Protein 8IY8 (pdb70)

Structure (mmCIF, N/CA/C/O backbone):
data_8IY8
#
_entry.id   8IY8
#
_cell.length_a   48.134
_cell.length_b   75.659
_cell.length_c   135.640
_cell.angle_alpha   90.000
_cell.angle_beta   90.000
_cell.angle_gamma   90.000
#
_symmetry.space_group_name_H-M   'P 21 21 21'
#
loop_
_entity.id
_entity.type
_entity.pdbx_description
1 polymer 'Feruloyl esterase'
2 non-polymer 2-acetamido-2-deoxy-beta-D-glucopyranose
3 non-polymer 'ACETATE ION'
4 water water
#
loop_
_atom_site.group_PDB
_atom_site.id
_atom_site.type_symbol
_atom_site.label_atom_id
_atom_site.label_alt_id
_atom_site.label_comp_id
_atom_site.label_asym_id
_atom_site.label_entity_id
_atom_site.label_seq_id
_atom_site.pdbx_PDB_ins_code
_atom_site.Cartn_x
_atom_site.Cartn_y
_atom_site.Cartn_z
_atom_site.occupancy
_atom_site.B_iso_or_equiv
_atom_site.auth_seq_id
_atom_site.auth_comp_id
_atom_site.auth_asym_id
_atom_site.auth_atom_id
_atom_site.pdbx_PDB_model_num
ATOM 1 N N . HIS A 1 4 ? -9.69840 -34.01999 7.67096 1.000 48.76354 -2 HIS A N 1
ATOM 2 C CA . HIS A 1 4 ? -9.71415 -33.40722 6.34999 1.000 48.24259 -2 HIS A CA 1
ATOM 3 C C . HIS A 1 4 ? -8.94603 -32.08506 6.38838 1.000 41.72411 -2 HIS A C 1
ATOM 4 O O . HIS A 1 4 ? -8.88049 -31.42961 7.42865 1.000 43.19476 -2 HIS A O 1
ATOM 11 N N . HIS A 1 5 ? -8.34965 -31.70615 5.25941 1.000 32.74416 -1 HIS A N 1
ATOM 12 C CA . HIS A 1 5 ? -7.68961 -30.41259 5.17361 1.000 26.62928 -1 HIS A CA 1
ATOM 13 C C . HIS A 1 5 ? -8.71294 -29.29811 5.33979 1.000 27.53515 -1 HIS A C 1
ATOM 14 O O . HIS A 1 5 ? -9.86825 -29.41636 4.92124 1.000 30.04141 -1 HIS A O 1
ATOM 21 N N . HIS A 1 6 ? -8.28172 -28.20849 5.96874 1.000 27.76366 0 HIS A N 1
ATOM 22 C CA . HIS A 1 6 ? -9.11718 -27.03153 6.13599 1.000 30.32532 0 HIS A CA 1
ATOM 23 C C . HIS A 1 6 ? -8.30125 -25.80491 5.77413 1.000 25.44198 0 HIS A C 1
ATOM 24 O O . HIS A 1 6 ? -7.12114 -25.71717 6.12356 1.000 25.13285 0 HIS A O 1
ATOM 31 N N . ALA A 1 7 ? -8.93318 -24.86851 5.06928 1.000 22.85485 1 ALA A N 1
ATOM 32 C CA . ALA A 1 7 ? -8.30520 -23.58771 4.78461 1.000 20.92150 1 ALA A CA 1
ATOM 33 C C . ALA A 1 7 ? -8.08055 -22.80796 6.07505 1.000 20.00911 1 ALA A C 1
ATOM 34 O O . ALA A 1 7 ? -8.84158 -22.92292 7.04256 1.000 20.35567 1 ALA A O 1
ATOM 36 N N . THR A 1 8 ? -7.00737 -22.01936 6.08699 1.000 18.93955 2 THR A N 1
ATOM 37 C CA . THR A 1 8 ? -6.65177 -21.19983 7.23344 1.000 18.21716 2 THR A CA 1
ATOM 38 C C . THR A 1 8 ? -6.13332 -19.86302 6.73539 1.000 18.59071 2 THR A C 1
ATOM 39 O O . THR A 1 8 ? -5.61170 -19.76009 5.62250 1.000 21.32358 2 THR A O 1
ATOM 43 N N . LEU A 1 9 ? -6.27424 -18.84200 7.57711 1.000 17.58801 3 LEU A N 1
ATOM 44 C CA . LEU A 1 9 ? -5.68185 -17.54529 7.27916 1.000 15.57112 3 LEU A CA 1
ATOM 45 C C . LEU A 1 9 ? -4.16792 -17.68260 7.26950 1.000 16.16185 3 LEU A C 1
ATOM 46 O O . LEU A 1 9 ? -3.58062 -18.27149 8.18163 1.000 18.12889 3 LEU A O 1
ATOM 51 N N . SER A 1 10 ? -3.53284 -17.15219 6.23062 1.000 15.16542 4 SER A N 1
ATOM 52 C CA A SER A 1 10 ? -2.09462 -17.29309 6.03418 0.496 15.91334 4 SER A CA 1
ATOM 53 C CA B SER A 1 10 ? -2.09022 -17.26450 6.10699 0.504 17.14732 4 SER A CA 1
ATOM 54 C C . SER A 1 10 ? -1.51121 -15.95319 5.60601 1.000 15.65354 4 SER A C 1
ATOM 55 O O . SER A 1 10 ? -2.09913 -15.26488 4.76331 1.000 17.05927 4 SER A O 1
ATOM 60 N N . GLN A 1 11 ? -0.35430 -15.59784 6.15105 1.000 15.20367 5 GLN A N 1
ATOM 61 C CA . GLN A 1 11 ? 0.30295 -14.37253 5.72947 1.000 14.37722 5 GLN A CA 1
ATOM 62 C C . GLN A 1 11 ? 0.99633 -14.59898 4.39521 1.000 14.26076 5 GLN A C 1
ATOM 63 O O . GLN A 1 11 ? 1.64712 -15.62519 4.18322 1.000 15.74253 5 GLN A O 1
ATOM 69 N N . VAL A 1 12 ? 0.85278 -13.63361 3.49460 1.000 13.21467 6 VAL A N 1
ATOM 70 C CA . VAL A 1 12 ? 1.53940 -13.65047 2.20960 1.000 13.09129 6 VAL A CA 1
ATOM 71 C C . VAL A 1 12 ? 2.75119 -12.75031 2.38116 1.000 12.90907 6 VAL A C 1
ATOM 72 O O . VAL A 1 12 ? 2.60796 -11.53035 2.53017 1.000 14.36858 6 VAL A O 1
ATOM 76 N N . LEU A 1 13 ? 3.94698 -13.35075 2.39693 1.000 13.06365 7 LEU A N 1
ATOM 77 C CA . LEU A 1 13 ? 5.14771 -12.60333 2.75411 1.000 14.58975 7 LEU A CA 1
ATOM 78 C C . LEU A 1 13 ? 5.68875 -11.75547 1.60795 1.000 16.59786 7 LEU A C 1
ATOM 79 O O . LEU A 1 13 ? 6.47020 -10.83149 1.85978 1.000 20.12889 7 LEU A O 1
ATOM 84 N N . ASP A 1 14 ? 5.28712 -12.04047 0.36873 1.000 16.31951 8 ASP A N 1
ATOM 85 C CA . ASP A 1 14 ? 5.71143 -11.26245 -0.79332 1.000 18.55807 8 ASP A CA 1
ATOM 86 C C . ASP A 1 14 ? 4.54159 -11.22360 -1.76573 1.000 18.43876 8 ASP A C 1
ATOM 87 O O . ASP A 1 14 ? 4.21188 -12.24432 -2.37903 1.000 19.09425 8 ASP A O 1
ATOM 92 N N . PHE A 1 15 ? 3.91295 -10.05230 -1.90012 1.000 16.72614 9 PHE A N 1
ATOM 93 C CA . PHE A 1 15 ? 2.83406 -9.84407 -2.85886 1.000 15.70008 9 PHE A CA 1
ATOM 94 C C . PHE A 1 15 ? 3.17769 -8.78440 -3.89701 1.000 17.55479 9 PHE A C 1
ATOM 95 O O . PHE A 1 15 ? 2.28646 -8.33318 -4.62633 1.000 21.40963 9 PHE A O 1
ATOM 103 N N . GLY A 1 16 ? 4.43036 -8.36957 -3.97924 1.000 16.84134 10 GLY A N 1
ATOM 104 C CA . GLY A 1 16 ? 4.83112 -7.29228 -4.85703 1.000 18.54232 10 GLY A CA 1
ATOM 105 C C . GLY A 1 16 ? 5.21701 -6.04328 -4.09050 1.000 17.91531 10 GLY A C 1
ATOM 106 O O . GLY A 1 16 ? 5.57377 -6.08048 -2.91165 1.000 18.65741 10 GLY A O 1
ATOM 107 N N . ASN A 1 17 ? 5.13176 -4.91032 -4.78471 1.000 17.79920 11 ASN A N 1
ATOM 108 C CA . ASN A 1 17 ? 5.52299 -3.63610 -4.19774 1.000 17.86197 11 ASN A CA 1
ATOM 109 C C . ASN A 1 17 ? 4.60709 -3.29653 -3.02702 1.000 17.41767 11 ASN A C 1
ATOM 110 O O . ASN A 1 17 ? 3.39057 -3.50274 -3.08485 1.000 17.78325 11 ASN A O 1
ATOM 115 N N . ASN A 1 18 ? 5.19304 -2.76046 -1.95900 1.000 15.57949 12 ASN A N 1
ATOM 116 C CA . ASN A 1 18 ? 4.48860 -2.57488 -0.68484 1.000 15.55778 12 ASN A CA 1
ATOM 117 C C . ASN A 1 18 ? 4.83568 -1.20470 -0.11428 1.000 14.69969 12 ASN A C 1
ATOM 118 O O . ASN A 1 18 ? 5.53986 -1.09214 0.89404 1.000 14.49318 12 ASN A O 1
ATOM 123 N N . PRO A 1 19 ? 4.34184 -0.12901 -0.73787 1.000 14.78339 13 PRO A N 1
ATOM 124 C CA . PRO A 1 19 ? 4.74036 1.21936 -0.28711 1.000 15.20003 13 PRO A CA 1
ATOM 125 C C . PRO A 1 19 ? 4.30708 1.55899 1.12872 1.000 16.51834 13 PRO A C 1
ATOM 126 O O . PRO A 1 19 ? 4.97554 2.35849 1.79793 1.000 18.83340 13 PRO A O 1
ATOM 130 N N . GLY A 1 20 ? 3.20491 0.98942 1.60558 1.000 13.92214 14 GLY A N 1
ATOM 131 C CA . GLY A 1 20 ? 2.77809 1.22795 2.96834 1.000 15.46750 14 GLY A CA 1
ATOM 132 C C . GLY A 1 20 ? 3.46777 0.37656 4.01023 1.000 15.63089 14 GLY A C 1
ATOM 133 O O . GLY A 1 20 ? 3.23599 0.58843 5.20526 1.000 16.97320 14 GLY A O 1
ATOM 134 N N . ASP A 1 21 ? 4.30250 -0.58064 3.58442 1.000 14.44524 15 ASP A N 1
ATOM 135 C CA . ASP A 1 21 ? 4.97694 -1.50872 4.49641 1.000 17.50202 15 ASP A CA 1
ATOM 136 C C . ASP A 1 21 ? 3.96048 -2.30624 5.31523 1.000 16.28610 15 ASP A C 1
ATOM 137 O O . ASP A 1 21 ? 4.14093 -2.54065 6.51202 1.000 18.50287 15 ASP A O 1
ATOM 142 N N . ASN A 1 22 ? 2.87708 -2.72155 4.66538 1.000 14.40033 16 ASN A N 1
ATOM 143 C CA . ASN A 1 22 ? 1.78754 -3.42106 5.32572 1.000 14.85945 16 ASN A CA 1
ATOM 144 C C . ASN A 1 22 ? 1.99936 -4.92722 5.28162 1.000 14.08449 16 ASN A C 1
ATOM 145 O O . ASN A 1 22 ? 2.84704 -5.44589 4.55556 1.000 18.05160 16 ASN A O 1
ATOM 150 N N . GLU A 1 23 ? 1.20736 -5.62859 6.08378 1.000 12.82713 17 GLU A N 1
ATOM 151 C CA . GLU A 1 23 ? 1.10932 -7.07447 5.99812 1.000 11.85188 17 GLU A CA 1
ATOM 152 C C . GLU A 1 23 ? -0.06025 -7.42863 5.10161 1.000 12.29941 17 GLU A C 1
ATOM 153 O O . GLU A 1 23 ? -1.03825 -6.68018 4.99915 1.000 13.40698 17 GLU A O 1
ATOM 159 N N . MET A 1 24 ? 0.04582 -8.57654 4.44664 1.000 13.62641 18 MET A N 1
ATOM 160 C CA . MET A 1 24 ? -1.07199 -9.14858 3.71721 1.000 12.01913 18 MET A CA 1
ATOM 161 C C . MET A 1 24 ? -1.34523 -10.53333 4.27415 1.000 11.46884 18 MET A C 1
ATOM 162 O O . MET A 1 24 ? -0.43381 -11.36240 4.34933 1.000 13.82561 18 MET A O 1
ATOM 167 N N . TRP A 1 25 ? -2.59277 -10.78255 4.65153 1.000 12.10413 19 TRP A N 1
ATOM 168 C CA . TRP A 1 25 ? -3.03778 -12.11171 5.03679 1.000 13.95955 19 TRP A CA 1
ATOM 169 C C . TRP A 1 25 ? -4.17106 -12.51120 4.10593 1.000 12.64735 19 TRP A C 1
ATOM 170 O O . TRP A 1 25 ? -4.90182 -11.65554 3.59399 1.000 14.54180 19 TRP A O 1
ATOM 181 N N . ILE A 1 26 ? -4.30068 -13.80835 3.85165 1.000 13.59661 20 ILE A N 1
ATOM 182 C CA . ILE A 1 26 ? -5.25869 -14.27673 2.86297 1.000 13.16084 20 ILE A CA 1
ATOM 183 C C . ILE A 1 26 ? -5.97354 -15.50841 3.39790 1.000 13.67251 20 ILE A C 1
ATOM 184 O O . ILE A 1 26 ? -5.37683 -16.33835 4.09469 1.000 14.85653 20 ILE A O 1
ATOM 189 N N . TYR A 1 27 ? -7.26762 -15.60364 3.09296 1.000 12.91973 21 TYR A N 1
ATOM 190 C CA . TYR A 1 27 ? -8.05914 -16.80303 3.34052 1.000 14.02405 21 TYR A CA 1
ATOM 191 C C . TYR A 1 27 ? -8.57151 -17.28876 1.99228 1.000 14.24091 21 TYR A C 1
ATOM 192 O O . TYR A 1 27 ? -9.44232 -16.65180 1.38647 1.000 14.23185 21 TYR A O 1
ATOM 201 N N . VAL A 1 28 ? -8.02219 -18.40273 1.51668 1.000 14.61894 22 VAL A N 1
ATOM 202 C CA . VAL A 1 28 ? -8.36074 -18.97968 0.22366 1.000 14.60358 22 VAL A CA 1
ATOM 203 C C . VAL A 1 28 ? -9.10607 -20.28646 0.49599 1.000 15.80895 22 VAL A C 1
ATOM 204 O O . VAL A 1 28 ? -8.50727 -21.23696 1.01571 1.000 17.95180 22 VAL A O 1
ATOM 208 N N . PRO A 1 29 ? -10.40017 -20.37089 0.20145 1.000 15.25273 23 PRO A N 1
ATOM 209 C CA . PRO A 1 29 ? -11.12135 -21.62795 0.41918 1.000 16.03734 23 PRO A CA 1
ATOM 210 C C . PRO A 1 29 ? -10.50892 -22.75321 -0.39620 1.000 16.94251 23 PRO A C 1
ATOM 211 O O . PRO A 1 29 ? -9.93271 -22.53535 -1.46428 1.000 18.06167 23 PRO A O 1
ATOM 215 N N . ASP A 1 30 ? -10.65334 -23.97382 0.12091 1.000 17.57893 24 ASP A N 1
ATOM 216 C CA . ASP A 1 30 ? -10.10912 -25.14335 -0.55799 1.000 18.16202 24 ASP A CA 1
ATOM 217 C C . ASP A 1 30 ? -10.74505 -25.37518 -1.92347 1.000 19.51123 24 ASP A C 1
ATOM 218 O O . ASP A 1 30 ? -10.11754 -25.99601 -2.78568 1.000 22.45219 24 ASP A O 1
ATOM 223 N N . GLN A 1 31 ? -11.96967 -24.89934 -2.14515 1.000 19.05208 25 GLN A N 1
ATOM 224 C CA . GLN A 1 31 ? -12.59499 -24.94116 -3.46354 1.000 18.60701 25 GLN A CA 1
ATOM 225 C C . GLN A 1 31 ? -13.00495 -23.52952 -3.85672 1.000 18.03334 25 GLN A C 1
ATOM 226 O O . GLN A 1 31 ? -13.83992 -22.91200 -3.18827 1.000 19.49474 25 GLN A O 1
ATOM 232 N N . LEU A 1 32 ? -12.42624 -23.02857 -4.94078 1.000 18.31825 26 LEU A N 1
ATOM 233 C CA . LEU A 1 32 ? -12.72111 -21.69809 -5.44795 1.000 17.79014 26 LEU A CA 1
ATOM 234 C C . LEU A 1 32 ? -13.73910 -21.75985 -6.57824 1.000 18.61052 26 LEU A C 1
ATOM 235 O O . LEU A 1 32 ? -13.87070 -22.77300 -7.27159 1.000 19.75648 26 LEU A O 1
ATOM 240 N N . ALA A 1 33 ? -14.46343 -20.65712 -6.75473 1.000 19.59379 27 ALA A N 1
ATOM 241 C CA . ALA A 1 33 ? -15.19078 -20.45072 -7.99668 1.000 19.26290 27 ALA A CA 1
ATOM 242 C C . ALA A 1 33 ? -14.19575 -20.35121 -9.14482 1.000 18.43592 27 ALA A C 1
ATOM 243 O O . ALA A 1 33 ? -13.01045 -20.07746 -8.94707 1.000 19.94593 27 ALA A O 1
ATOM 245 N N . ALA A 1 34 ? -14.69421 -20.57713 -10.36348 1.000 20.08889 28 ALA A N 1
ATOM 246 C CA . ALA A 1 34 ? -13.81761 -20.60906 -11.53270 1.000 24.04160 28 ALA A CA 1
ATOM 247 C C . ALA A 1 34 ? -13.08773 -19.28577 -11.73169 1.000 26.75396 28 ALA A C 1
ATOM 248 O O . ALA A 1 34 ? -11.89981 -19.26595 -12.08312 1.000 32.19145 28 ALA A O 1
ATOM 250 N N A ASN A 1 35 ? -13.78409 -18.17363 -11.50975 0.480 22.74616 29 ASN A N 1
ATOM 251 N N B ASN A 1 35 ? -13.78820 -18.17309 -11.54143 0.520 23.27726 29 ASN A N 1
ATOM 252 C CA A ASN A 1 35 ? -13.26402 -16.82060 -11.71339 0.480 21.82000 29 ASN A CA 1
ATOM 253 C CA B ASN A 1 35 ? -13.23343 -16.82989 -11.70525 0.520 23.61696 29 ASN A CA 1
ATOM 254 C C A ASN A 1 35 ? -13.53143 -16.05240 -10.42389 0.480 19.00202 29 ASN A C 1
ATOM 255 C C B ASN A 1 35 ? -13.54464 -16.08947 -10.41527 0.520 19.82914 29 ASN A C 1
ATOM 256 O O A ASN A 1 35 ? -14.43981 -15.21415 -10.35934 0.480 17.90659 29 ASN A O 1
ATOM 257 O O B ASN A 1 35 ? -14.49925 -15.30220 -10.34566 0.520 18.53844 29 ASN A O 1
ATOM 266 N N . PRO A 1 36 ? -12.75808 -16.32516 -9.36826 1.000 17.63683 30 PRO A N 1
ATOM 267 C CA . PRO A 1 36 ? -13.17781 -15.92007 -8.01910 1.000 16.52998 30 PRO A CA 1
ATOM 268 C C . PRO A 1 36 ? -13.17507 -14.41923 -7.78997 1.000 13.85739 30 PRO A C 1
ATOM 269 O O . PRO A 1 36 ? -12.28998 -13.69176 -8.25270 1.000 16.46579 30 PRO A O 1
ATOM 273 N N . ALA A 1 37 ? -14.18455 -13.97300 -7.04758 1.000 15.23280 31 ALA A N 1
ATOM 274 C CA . ALA A 1 37 ? -14.22921 -12.62252 -6.51083 1.000 13.78376 31 ALA A CA 1
ATOM 275 C C . ALA A 1 37 ? -13.24231 -12.48311 -5.35210 1.000 14.24945 31 ALA A C 1
ATOM 276 O O . ALA A 1 37 ? -12.75889 -13.46699 -4.78716 1.000 14.89190 31 ALA A O 1
ATOM 278 N N . VAL A 1 38 ? -12.95633 -11.23694 -4.98547 1.000 14.01345 32 VAL A N 1
ATOM 279 C CA . VAL A 1 38 ? -12.03005 -10.91834 -3.90100 1.000 12.17377 32 VAL A CA 1
ATOM 280 C C . VAL A 1 38 ? -12.70782 -9.90436 -2.98497 1.000 13.78824 32 VAL A C 1
ATOM 281 O O . VAL A 1 38 ? -13.22431 -8.88763 -3.46163 1.000 14.63546 32 VAL A O 1
ATOM 285 N N . ILE A 1 39 ? -12.71613 -10.17595 -1.67862 1.000 13.40142 33 ILE A N 1
ATOM 286 C CA . ILE A 1 39 ? -13.16281 -9.19612 -0.68731 1.000 11.92981 33 ILE A CA 1
ATOM 287 C C . ILE A 1 39 ? -11.97963 -8.82267 0.18795 1.000 10.41611 33 ILE A C 1
ATOM 288 O O . ILE A 1 39 ? -11.37847 -9.69551 0.83120 1.000 12.91845 33 ILE A O 1
ATOM 293 N N . VAL A 1 40 ? -11.66762 -7.52798 0.22438 1.000 11.72387 34 VAL A N 1
ATOM 294 C CA . VAL A 1 40 ? -10.67106 -6.96882 1.13082 1.000 11.10574 34 VAL A CA 1
ATOM 295 C C . VAL A 1 40 ? -11.37898 -6.59848 2.42826 1.000 12.32265 34 VAL A C 1
ATOM 296 O O . VAL A 1 40 ? -12.32883 -5.80865 2.41477 1.000 15.91197 34 VAL A O 1
ATOM 300 N N . ALA A 1 41 ? -10.92873 -7.16985 3.54631 1.000 11.26472 35 ALA A N 1
ATOM 301 C CA . ALA A 1 41 ? -11.54933 -6.98069 4.85765 1.000 10.90682 35 ALA A CA 1
ATOM 302 C C . ALA A 1 41 ? -10.54706 -6.27766 5.76794 1.000 10.72963 35 ALA A C 1
ATOM 303 O O . ALA A 1 41 ? -9.47199 -6.82635 6.04210 1.000 12.38715 35 ALA A O 1
ATOM 305 N N . LEU A 1 42 ? -10.90373 -5.07736 6.24638 1.000 11.00529 36 LEU A N 1
ATOM 306 C CA . LEU A 1 42 ? -9.95796 -4.14522 6.86677 1.000 10.80095 36 LEU A CA 1
ATOM 307 C C . LEU A 1 42 ? -10.23727 -3.94119 8.35786 1.000 12.16525 36 LEU A C 1
ATOM 308 O O . LEU A 1 42 ? -11.30712 -3.44595 8.73866 1.000 11.62528 36 LEU A O 1
ATOM 313 N N . HIS A 1 43 ? -9.24174 -4.25044 9.18989 1.000 11.24272 37 HIS A N 1
ATOM 314 C CA . HIS A 1 43 ? -9.35795 -4.09760 10.63415 1.000 11.12547 37 HIS A CA 1
ATOM 315 C C . HIS A 1 43 ? -9.38429 -2.62046 11.04812 1.000 11.75887 37 HIS A C 1
ATOM 316 O O . HIS A 1 43 ? -9.04315 -1.71447 10.28503 1.000 12.60427 37 HIS A O 1
ATOM 323 N N . GLY A 1 44 ? -9.79144 -2.39513 12.29944 1.000 13.06614 38 GLY A N 1
ATOM 324 C CA . GLY A 1 44 ? -9.77489 -1.07516 12.89148 1.000 13.52900 38 GLY A CA 1
ATOM 325 C C . GLY A 1 44 ? -8.48484 -0.78525 13.65042 1.000 13.17876 38 GLY A C 1
ATOM 326 O O . GLY A 1 44 ? -7.57594 -1.60829 13.74793 1.000 14.86337 38 GLY A O 1
ATOM 327 N N . CYS A 1 45 ? -8.40355 0.43618 14.17504 1.000 14.28136 39 CYS A N 1
ATOM 328 C CA . CYS A 1 45 ? -7.23014 0.82843 14.94337 1.000 14.36844 39 CYS A CA 1
ATOM 329 C C . CYS A 1 45 ? -7.03249 -0.11566 16.12106 1.000 14.07524 39 CYS A C 1
ATOM 330 O O . CYS A 1 45 ? -7.99275 -0.65104 16.68693 1.000 15.08931 39 CYS A O 1
ATOM 333 N N . LEU A 1 46 ? -5.76415 -0.31225 16.48926 1.000 13.45865 40 LEU A N 1
ATOM 334 C CA . LEU A 1 46 ? -5.34326 -1.23845 17.53430 1.000 14.45802 40 LEU A CA 1
ATOM 335 C C . LEU A 1 46 ? -5.64413 -2.68851 17.19356 1.000 15.38734 40 LEU A C 1
ATOM 336 O O . LEU A 1 46 ? -5.45828 -3.56623 18.04312 1.000 20.30301 40 LEU A O 1
ATOM 341 N N . GLY A 1 47 ? -6.09956 -2.95614 15.96588 1.000 15.09913 41 GLY A N 1
ATOM 342 C CA . GLY A 1 47 ? -6.43325 -4.29140 15.52480 1.000 15.05533 41 GLY A CA 1
ATOM 343 C C . GLY A 1 47 ? -5.35493 -4.90192 14.64767 1.000 14.66587 41 GLY A C 1
ATOM 344 O O . GLY A 1 47 ? -4.22546 -4.41752 14.56519 1.000 15.93121 41 GLY A O 1
ATOM 345 N N . SER A 1 48 ? -5.72160 -5.99764 13.98433 1.000 13.65686 42 SER A N 1
ATOM 346 C CA . SER A 1 48 ? -4.78255 -6.70877 13.12739 1.000 14.21136 42 SER A CA 1
ATOM 347 C C . SER A 1 48 ? -5.56263 -7.54432 12.12761 1.000 14.16390 42 SER A C 1
ATOM 348 O O . SER A 1 48 ? -6.76622 -7.76572 12.27931 1.000 14.42830 42 SER A O 1
ATOM 351 N N . ALA A 1 49 ? -4.84730 -8.03268 11.10892 1.000 14.35454 43 ALA A N 1
ATOM 352 C CA . ALA A 1 49 ? -5.47195 -8.92979 10.14202 1.000 13.47720 43 ALA A CA 1
ATOM 353 C C . ALA A 1 49 ? -6.02758 -10.17092 10.83202 1.000 14.56886 43 ALA A C 1
ATOM 354 O O . ALA A 1 49 ? -7.17249 -10.57095 10.59123 1.000 15.35829 43 ALA A O 1
ATOM 356 N N . GLU A 1 50 ? -5.22131 -10.80152 11.68933 1.000 14.91025 44 GLU A N 1
ATOM 357 C CA . GLU A 1 50 ? -5.69596 -11.97920 12.40991 1.000 16.90443 44 GLU A CA 1
ATOM 358 C C . GLU A 1 50 ? -6.84818 -11.62951 13.34161 1.000 17.03776 44 GLU A C 1
ATOM 359 O O . GLU A 1 50 ? -7.78964 -12.41784 13.50045 1.000 17.01833 44 GLU A O 1
ATOM 365 N N . GLY A 1 51 ? -6.79770 -10.44924 13.96261 1.000 15.93172 45 GLY A N 1
ATOM 366 C CA . GLY A 1 51 ? -7.89415 -10.03971 14.82371 1.000 16.80032 45 GLY A CA 1
ATOM 367 C C . GLY A 1 51 ? -9.19592 -9.86350 14.06809 1.000 16.91215 45 GLY A C 1
ATOM 368 O O . GLY A 1 51 ? -10.26291 -10.24617 14.55292 1.000 18.99810 45 GLY A O 1
ATOM 369 N N . TYR A 1 52 ? -9.12848 -9.28943 12.86459 1.000 15.61376 46 TYR A N 1
ATOM 370 C CA . TYR A 1 52 ? -10.35278 -9.05416 12.10548 1.000 14.87927 46 TYR A CA 1
ATOM 371 C C . TYR A 1 52 ? -10.90920 -10.35406 11.54938 1.000 15.08877 46 TYR A C 1
ATOM 372 O O . TYR A 1 52 ? -12.12969 -10.50876 11.42439 1.000 15.91679 46 TYR A O 1
ATOM 381 N N . TYR A 1 53 ? -10.02373 -11.29081 11.20907 1.000 14.81906 47 TYR A N 1
ATOM 382 C CA . TYR A 1 53 ? -10.45528 -12.62694 10.82673 1.000 15.00761 47 TYR A CA 1
ATOM 383 C C . TYR A 1 53 ? -11.31088 -13.24598 11.92611 1.000 18.45119 47 TYR A C 1
ATOM 384 O O . TYR A 1 53 ? -12.28269 -13.94784 11.63847 1.000 19.29051 47 TYR A O 1
ATOM 393 N N . SER A 1 54 ? -10.98837 -12.95660 13.19338 1.000 19.23703 48 SER A N 1
ATOM 394 C CA A SER A 1 54 ? -11.79743 -13.44180 14.31079 0.651 20.24961 48 SER A CA 1
ATOM 395 C CA B SER A 1 54 ? -11.78907 -13.44001 14.31471 0.349 20.28885 48 SER A CA 1
ATOM 396 C C . SER A 1 54 ? -12.97740 -12.52828 14.61823 1.000 20.67798 48 SER A C 1
ATOM 397 O O . SER A 1 54 ? -14.01266 -13.00616 15.10117 1.000 24.65397 48 SER A O 1
ATOM 402 N N . GLU A 1 55 ? -12.84537 -11.22525 14.35429 1.000 20.21758 49 GLU A N 1
ATOM 403 C CA . GLU A 1 55 ? -13.89310 -10.26261 14.69575 1.000 20.50971 49 GLU A CA 1
ATOM 404 C C . GLU A 1 55 ? -15.16330 -10.49438 13.88279 1.000 22.24791 49 GLU A C 1
ATOM 405 O O . GLU A 1 55 ? -16.28032 -10.31868 14.39430 1.000 23.47267 49 GLU A O 1
ATOM 411 N N . VAL A 1 56 ? -15.01685 -10.87514 12.61529 1.000 18.81790 50 VAL A N 1
ATOM 412 C CA . VAL A 1 56 ? -16.16342 -11.12128 11.75048 1.000 18.27321 50 VAL A CA 1
ATOM 413 C C . VAL A 1 56 ? -16.18956 -12.60288 11.39525 1.000 15.91718 50 VAL A C 1
ATOM 414 O O . VAL A 1 56 ? -15.75467 -13.00512 10.31290 1.000 16.49287 50 VAL A O 1
ATOM 418 N N . GLN A 1 57 ? -16.71549 -13.42201 12.30898 1.000 17.54890 51 GLN A N 1
ATOM 419 C CA . GLN A 1 57 ? -16.59317 -14.87168 12.19363 1.000 19.14425 51 GLN A CA 1
ATOM 420 C C . GLN A 1 57 ? -17.34397 -15.45540 11.00594 1.000 17.90243 51 GLN A C 1
ATOM 421 O O . GLN A 1 57 ? -17.00835 -16.56320 10.56913 1.000 18.74075 51 GLN A O 1
ATOM 427 N N . ASP A 1 58 ? -18.35598 -14.76241 10.48491 1.000 17.96067 52 ASP A N 1
ATOM 428 C CA . ASP A 1 58 ? -19.15759 -15.33405 9.41058 1.000 18.82249 52 ASP A CA 1
ATOM 429 C C . ASP A 1 58 ? -18.58205 -15.08220 8.02677 1.000 16.37999 52 ASP A C 1
ATOM 430 O O . ASP A 1 58 ? -19.08062 -15.65368 7.05549 1.000 17.52870 52 ASP A O 1
ATOM 435 N N . LEU A 1 59 ? -17.54195 -14.25716 7.90704 1.000 16.24997 53 LEU A N 1
ATOM 436 C CA . LEU A 1 59 ? -16.94831 -14.04849 6.58707 1.000 15.27091 53 LEU A CA 1
ATOM 437 C C . LEU A 1 59 ? -16.26040 -15.29665 6.04349 1.000 13.77436 53 LEU A C 1
ATOM 438 O O . LEU A 1 59 ? -16.52474 -15.65661 4.88421 1.000 15.19568 53 LEU A O 1
ATOM 443 N N . PRO A 1 60 ? -15.36448 -15.97013 6.77305 1.000 14.59401 54 PRO A N 1
ATOM 444 C CA . PRO A 1 60 ? -14.65600 -17.13508 6.18871 1.000 14.14513 54 PRO A CA 1
ATOM 445 C C . PRO A 1 60 ? -15.59071 -18.26204 5.76995 1.000 14.66095 54 PRO A C 1
ATOM 446 O O . PRO A 1 60 ? -15.39708 -18.83284 4.68622 1.000 16.02454 54 PRO A O 1
ATOM 450 N N . PRO A 1 61 ? -16.61912 -18.61837 6.56041 1.000 14.30518 55 PRO A N 1
ATOM 451 C CA . PRO A 1 61 ? -17.57367 -19.62454 6.05332 1.000 15.50363 55 PRO A CA 1
ATOM 452 C C . PRO A 1 61 ? -18.27511 -19.18629 4.78066 1.000 15.64052 55 PRO A C 1
ATOM 453 O O . PRO A 1 61 ? -18.51088 -20.01314 3.89487 1.000 16.02346 55 PRO A O 1
ATOM 457 N N . ALA A 1 62 ? -18.59893 -17.89665 4.65084 1.000 14.13522 56 ALA A N 1
ATOM 458 C CA . ALA A 1 62 ? -19.20221 -17.42344 3.41245 1.000 13.90286 56 ALA A CA 1
ATOM 459 C C . ALA A 1 62 ? -18.24871 -17.60359 2.23998 1.000 15.00248 56 ALA A C 1
ATOM 460 O O . ALA A 1 62 ? -18.67651 -17.92887 1.12505 1.000 15.65272 56 ALA A O 1
ATOM 462 N N . ALA A 1 63 ? -16.94927 -17.40048 2.47224 1.000 14.58721 57 ALA A N 1
ATOM 463 C CA . ALA A 1 63 ? -15.97159 -17.65914 1.42044 1.000 14.69519 57 ALA A CA 1
ATOM 464 C C . ALA A 1 63 ? -15.93691 -19.13878 1.05596 1.000 16.26880 57 ALA A C 1
ATOM 465 O O . ALA A 1 63 ? -15.85182 -19.49129 -0.12749 1.000 16.55528 57 ALA A O 1
ATOM 467 N N . ASP A 1 64 ? -15.99667 -20.01972 2.06090 1.000 15.02596 58 ASP A N 1
ATOM 468 C CA . ASP A 1 64 ? -16.05437 -21.45458 1.78974 1.000 16.17586 58 ASP A CA 1
ATOM 469 C C . ASP A 1 64 ? -17.26732 -21.79925 0.93761 1.000 15.93947 58 ASP A C 1
ATOM 470 O O . ASP A 1 64 ? -17.18565 -22.62288 0.01888 1.000 17.19555 58 ASP A O 1
ATOM 475 N N . GLU A 1 65 ? -18.41091 -21.19224 1.24346 1.000 15.32356 59 GLU A N 1
ATOM 476 C CA . GLU A 1 65 ? -19.64606 -21.56209 0.56903 1.000 15.62976 59 GLU A CA 1
ATOM 477 C C . GLU A 1 65 ? -19.68929 -21.04179 -0.85863 1.000 15.02590 59 GLU A C 1
ATOM 478 O O . GLU A 1 65 ? -20.23862 -21.70775 -1.74310 1.000 16.32274 59 GLU A O 1
ATOM 484 N N . ASN A 1 66 ? -19.10914 -19.87168 -1.10255 1.000 14.55503 60 ASN A N 1
ATOM 485 C CA . ASN A 1 66 ? -19.24112 -19.20319 -2.38517 1.000 14.04540 60 ASN A CA 1
ATOM 486 C C . ASN A 1 66 ? -17.98374 -19.26122 -3.23228 1.000 16.62809 60 ASN A C 1
ATOM 487 O O . ASN A 1 66 ? -18.04584 -18.94409 -4.42853 1.000 18.34618 60 ASN A O 1
ATOM 492 N N . GLY A 1 67 ? -16.85631 -19.65993 -2.65493 1.000 16.60684 61 GLY A N 1
ATOM 493 C CA . GLY A 1 67 ? -15.63127 -19.77272 -3.41920 1.000 17.42628 61 GLY A CA 1
ATOM 494 C C . GLY A 1 67 ? -14.99694 -18.45638 -3.79802 1.000 16.59919 61 GLY A C 1
ATOM 495 O O . GLY A 1 67 ? -14.33331 -18.38552 -4.83844 1.000 17.62546 61 GLY A O 1
ATOM 496 N N . PHE A 1 68 ? -15.19942 -17.40259 -3.00271 1.000 16.61461 62 PHE A N 1
ATOM 497 C CA . PHE A 1 68 ? -14.44817 -16.16414 -3.15583 1.000 15.59756 62 PHE A CA 1
ATOM 498 C C . PHE A 1 68 ? -13.28164 -16.14081 -2.17201 1.000 14.31704 62 PHE A C 1
ATOM 499 O O . PHE A 1 68 ? -13.20656 -16.94355 -1.23712 1.000 15.84603 62 PHE A O 1
ATOM 507 N N . ILE A 1 69 ? -12.35876 -15.20722 -2.39932 1.000 13.25227 63 ILE A N 1
ATOM 508 C CA . ILE A 1 69 ? -11.13201 -15.08650 -1.61895 1.000 13.40557 63 ILE A CA 1
ATOM 509 C C . ILE A 1 69 ? -11.24416 -13.87094 -0.71094 1.000 13.63258 63 ILE A C 1
ATOM 510 O O . ILE A 1 69 ? -11.72785 -12.81187 -1.13028 1.000 15.22574 63 ILE A O 1
ATOM 515 N N . LEU A 1 70 ? -10.79451 -14.02396 0.53306 1.000 12.10481 64 LEU A N 1
ATOM 516 C CA . LEU A 1 70 ? -10.70452 -12.91935 1.48053 1.000 12.67346 64 LEU A CA 1
ATOM 517 C C . LEU A 1 70 ? -9.25491 -12.47579 1.62212 1.000 12.40889 64 LEU A C 1
ATOM 518 O O . LEU A 1 70 ? -8.36561 -13.29554 1.87577 1.000 13.95934 64 LEU A O 1
ATOM 523 N N . VAL A 1 71 ? -9.02572 -11.17541 1.47299 1.000 11.77240 65 VAL A N 1
ATOM 524 C CA . VAL A 1 71 ? -7.73072 -10.56373 1.72473 1.000 12.18393 65 VAL A CA 1
ATOM 525 C C . VAL A 1 71 ? -7.87876 -9.69737 2.96544 1.000 11.41100 65 VAL A C 1
ATOM 526 O O . VAL A 1 71 ? -8.74528 -8.81690 3.01285 1.000 12.03836 65 VAL A O 1
ATOM 530 N N . TYR A 1 72 ? -7.05893 -9.96789 3.98136 1.000 12.21740 66 TYR A N 1
ATOM 531 C CA . TYR A 1 72 ? -7.01934 -9.17762 5.21051 1.000 12.04533 66 TYR A CA 1
ATOM 532 C C . TYR A 1 72 ? -5.70293 -8.41221 5.25765 1.000 12.10539 66 TYR A C 1
ATOM 533 O O . TYR A 1 72 ? -4.68225 -8.95080 5.71136 1.000 12.51407 66 TYR A O 1
ATOM 542 N N . PRO A 1 73 ? -5.66293 -7.16389 4.80252 1.000 11.32941 67 PRO A N 1
ATOM 543 C CA . PRO A 1 73 ? -4.45630 -6.35716 4.99203 1.000 11.92345 67 PRO A CA 1
ATOM 544 C C . PRO A 1 73 ? -4.25813 -6.04571 6.46486 1.000 12.45340 67 PRO A C 1
ATOM 545 O O . PRO A 1 73 ? -5.20668 -6.00953 7.25152 1.000 13.29717 67 PRO A O 1
ATOM 549 N N . GLY A 1 74 ? -3.01113 -5.80908 6.83818 1.000 13.09971 68 GLY A N 1
ATOM 550 C CA . GLY A 1 74 ? -2.68388 -5.47603 8.21657 1.000 13.07402 68 GLY A CA 1
ATOM 551 C C . GLY A 1 74 ? -1.77119 -4.27684 8.29109 1.000 14.14593 68 GLY A C 1
ATOM 552 O O . GLY A 1 74 ? -0.81006 -4.16332 7.53072 1.000 16.34599 68 GLY A O 1
ATOM 553 N N . SER A 1 75 ? -2.08421 -3.37130 9.21206 1.000 13.30467 69 SER A N 1
ATOM 554 C CA . SER A 1 75 ? -1.24218 -2.21384 9.47274 1.000 13.41198 69 SER A CA 1
ATOM 555 C C . SER A 1 75 ? -0.57377 -2.35316 10.83122 1.000 15.89555 69 SER A C 1
ATOM 556 O O . SER A 1 75 ? -1.25384 -2.58990 11.83722 1.000 18.01861 69 SER A O 1
ATOM 559 N N . ASN A 1 76 ? 0.74910 -2.18125 10.85907 1.000 17.68977 70 ASN A N 1
ATOM 560 C CA A ASN A 1 76 ? 1.55553 -2.12962 12.07168 0.593 20.34177 70 ASN A CA 1
ATOM 561 C CA B ASN A 1 76 ? 1.47431 -2.11359 12.12395 0.407 20.83792 70 ASN A CA 1
ATOM 562 C C . ASN A 1 76 ? 1.99164 -0.71102 12.42515 1.000 19.32598 70 ASN A C 1
ATOM 563 O O . ASN A 1 76 ? 2.80522 -0.53478 13.33612 1.000 24.70322 70 ASN A O 1
ATOM 572 N N . ASP A 1 77 ? 1.49913 0.29300 11.71157 1.000 18.00830 71 ASP A N 1
ATOM 573 C CA . ASP A 1 77 ? 1.90038 1.68039 11.88142 1.000 19.83451 71 ASP A CA 1
ATOM 574 C C . ASP A 1 77 ? 0.77559 2.47167 12.52980 1.000 18.41416 71 ASP A C 1
ATOM 575 O O . ASP A 1 77 ? -0.40095 2.11058 12.42413 1.000 18.45910 71 ASP A O 1
ATOM 580 N N . ASP A 1 78 ? 1.15386 3.56985 13.18595 1.000 17.95548 72 ASP A N 1
ATOM 581 C CA . ASP A 1 78 ? 0.20776 4.58585 13.65043 1.000 17.66546 72 ASP A CA 1
ATOM 582 C C . ASP A 1 78 ? -0.92503 3.94712 14.45428 1.000 17.09814 72 ASP A C 1
ATOM 583 O O . ASP A 1 78 ? -2.10262 4.08154 14.12914 1.000 16.89856 72 ASP A O 1
ATOM 588 N N . PHE A 1 79 ? -0.53797 3.21628 15.50688 1.000 15.88491 73 PHE A N 1
ATOM 589 C CA . PHE A 1 79 ? -1.48678 2.54871 16.40713 1.000 14.35154 73 PHE A CA 1
ATOM 590 C C . PHE A 1 79 ? -2.30195 1.47078 15.69901 1.000 13.89118 73 PHE A C 1
ATOM 591 O O . PHE A 1 79 ? -3.43641 1.18078 16.09364 1.000 15.01042 73 PHE A O 1
ATOM 599 N N . HIS A 1 80 ? -1.70922 0.85640 14.66934 1.000 14.18332 74 HIS A N 1
ATOM 600 C CA . HIS A 1 80 ? -2.39945 -0.10749 13.80489 1.000 14.04143 74 HIS A CA 1
ATOM 601 C C . HIS A 1 80 ? -3.60721 0.50796 13.10014 1.000 15.11763 74 HIS A C 1
ATOM 602 O O . HIS A 1 80 ? -4.64836 -0.13175 12.95103 1.000 16.35163 74 HIS A O 1
ATOM 609 N N . CYS A 1 81 ? -3.48048 1.75808 12.67179 1.000 14.04759 75 CYS A N 1
ATOM 610 C CA . CYS A 1 81 ? -4.54135 2.43736 11.94744 1.000 14.74229 75 CYS A CA 1
ATOM 611 C C . CYS A 1 81 ? -4.17298 2.54939 10.47592 1.000 15.87569 75 CYS A C 1
ATOM 612 O O . CYS A 1 81 ? -2.99411 2.58639 10.11189 1.000 20.40024 75 CYS A O 1
ATOM 615 N N . TRP A 1 82 ? -5.19584 2.60878 9.63331 1.000 12.89924 76 TRP A N 1
ATOM 616 C CA . TRP A 1 82 ? -5.00038 2.81780 8.20539 1.000 11.74145 76 TRP A CA 1
ATOM 617 C C . TRP A 1 82 ? -4.76491 4.29211 7.90085 1.000 12.51844 76 TRP A C 1
ATOM 618 O O . TRP A 1 82 ? -5.41053 5.17823 8.47409 1.000 14.33004 76 TRP A O 1
ATOM 629 N N . ASP A 1 83 ? -3.82750 4.54916 6.99080 1.000 12.59243 77 ASP A N 1
ATOM 630 C CA . ASP A 1 83 ? -3.48853 5.91472 6.60206 1.000 12.29814 77 ASP A CA 1
ATOM 631 C C . ASP A 1 83 ? -4.61977 6.48457 5.75252 1.000 11.97528 77 ASP A C 1
ATOM 632 O O . ASP A 1 83 ? -4.79741 6.08990 4.59310 1.000 13.06891 77 ASP A O 1
ATOM 637 N N . VAL A 1 84 ? -5.38660 7.41713 6.32226 1.000 12.61130 78 VAL A N 1
ATOM 638 C CA . VAL A 1 84 ? -6.42476 8.11234 5.56988 1.000 13.07011 78 VAL A CA 1
ATOM 639 C C . VAL A 1 84 ? -6.16468 9.61609 5.63408 1.000 14.44100 78 VAL A C 1
ATOM 640 O O . VAL A 1 84 ? -7.08567 10.43355 5.50668 1.000 14.68046 78 VAL A O 1
ATOM 644 N N . ALA A 1 85 ? -4.89818 9.99243 5.78714 1.000 14.25824 79 ALA A N 1
ATOM 645 C CA . ALA A 1 85 ? -4.52009 11.38164 6.01136 1.000 13.58327 79 ALA A CA 1
ATOM 646 C C . ALA A 1 85 ? -3.51115 11.92272 5.00939 1.000 13.86259 79 ALA A C 1
ATOM 647 O O . ALA A 1 85 ? -3.56496 13.11387 4.68777 1.000 16.26227 79 ALA A O 1
ATOM 649 N N . THR A 1 86 ? -2.57631 11.10663 4.52603 1.000 14.37667 80 THR A N 1
ATOM 650 C CA . THR A 1 86 ? -1.53899 11.63131 3.64906 1.000 13.69511 80 THR A CA 1
ATOM 651 C C . THR A 1 86 ? -2.03723 11.71298 2.21307 1.000 14.35585 80 THR A C 1
ATOM 652 O O . THR A 1 86 ? -2.92645 10.96189 1.78889 1.000 13.66247 80 THR A O 1
ATOM 656 N N . ALA A 1 87 ? -1.42433 12.62013 1.45458 1.000 13.85319 81 ALA A N 1
ATOM 657 C CA . ALA A 1 87 ? -1.76209 12.75116 0.04339 1.000 14.82248 81 ALA A CA 1
ATOM 658 C C . ALA A 1 87 ? -1.53741 11.43927 -0.69404 1.000 13.62587 81 ALA A C 1
ATOM 659 O O . ALA A 1 87 ? -2.31130 11.08562 -1.59194 1.000 15.50257 81 ALA A O 1
ATOM 661 N N . GLU A 1 88 ? -0.48964 10.69608 -0.31679 1.000 14.64907 82 GLU A N 1
ATOM 662 C CA . GLU A 1 88 ? -0.18840 9.44307 -1.00014 1.000 14.31764 82 GLU A CA 1
ATOM 663 C C . GLU A 1 88 ? -1.32625 8.44837 -0.83586 1.000 13.33225 82 GLU A C 1
ATOM 664 O O . GLU A 1 88 ? -1.84480 7.90604 -1.82099 1.000 14.57668 82 GLU A O 1
ATOM 670 N N . SER A 1 89 ? -1.74274 8.20246 0.40602 1.000 12.78621 83 SER A N 1
ATOM 671 C CA . SER A 1 89 ? -2.78305 7.20690 0.61850 1.000 12.32755 83 SER A CA 1
ATOM 672 C C . SER A 1 89 ? -4.12664 7.67077 0.07310 1.000 11.99688 83 SER A C 1
ATOM 673 O O . SER A 1 89 ? -4.91795 6.85247 -0.41404 1.000 13.09341 83 SER A O 1
ATOM 676 N N . LEU A 1 90 ? -4.39192 8.97277 0.12222 1.000 12.04149 84 LEU A N 1
ATOM 677 C CA . LEU A 1 90 ? -5.68592 9.49064 -0.28979 1.000 11.84490 84 LEU A CA 1
ATOM 678 C C . LEU A 1 90 ? -5.85494 9.58434 -1.80087 1.000 12.33928 84 LEU A C 1
ATOM 679 O O . LEU A 1 90 ? -6.98757 9.77130 -2.26340 1.000 13.36252 84 LEU A O 1
ATOM 684 N N . THR A 1 91 ? -4.78349 9.44389 -2.58206 1.000 13.29149 85 THR A N 1
ATOM 685 C CA . THR A 1 91 ? -4.82283 9.73826 -4.00817 1.000 13.38277 85 THR A CA 1
ATOM 686 C C . THR A 1 91 ? -4.58458 8.48509 -4.83938 1.000 13.02882 85 THR A C 1
ATOM 687 O O . THR A 1 91 ? -3.76602 7.63419 -4.47864 1.000 14.29951 85 THR A O 1
ATOM 691 N N . HIS A 1 92 ? -5.29079 8.40315 -5.97063 1.000 12.36065 86 HIS A N 1
ATOM 692 C CA . HIS A 1 92 ? -5.06259 7.35692 -6.96058 1.000 13.81237 86 HIS A CA 1
ATOM 693 C C . HIS A 1 92 ? -3.59046 7.29353 -7.35808 1.000 14.19221 86 HIS A C 1
ATOM 694 O O . HIS A 1 92 ? -3.00152 8.29593 -7.77565 1.000 16.11608 86 HIS A O 1
ATOM 701 N N . ASP A 1 93 ? -2.99903 6.10254 -7.22510 1.000 15.10841 87 ASP A N 1
ATOM 702 C CA . ASP A 1 93 ? -1.58772 5.84555 -7.52630 1.000 17.85663 87 ASP A CA 1
ATOM 703 C C . ASP A 1 93 ? -0.62620 6.62689 -6.63236 1.000 18.24684 87 ASP A C 1
ATOM 704 O O . ASP A 1 93 ? 0.56490 6.73428 -6.94246 1.000 20.51234 87 ASP A O 1
ATOM 709 N N . GLY A 1 94 ? -1.10213 7.15579 -5.50948 1.000 16.66719 88 GLY A N 1
ATOM 710 C CA . GLY A 1 94 ? -0.26084 7.98305 -4.66830 1.000 15.38232 88 GLY A CA 1
ATOM 711 C C . GLY A 1 94 ? 0.76714 7.21348 -3.86435 1.000 15.95339 88 GLY A C 1
ATOM 712 O O . GLY A 1 94 ? 1.92599 7.63286 -3.76109 1.000 17.86791 88 GLY A O 1
ATOM 713 N N . GLY A 1 95 ? 0.35295 6.09593 -3.27237 1.000 14.56650 89 GLY A N 1
ATOM 714 C CA . GLY A 1 95 ? 1.25205 5.29457 -2.46208 1.000 14.15183 89 GLY A CA 1
ATOM 715 C C . GLY A 1 95 ? 0.67472 4.90885 -1.11573 1.000 13.72376 89 GLY A C 1
ATOM 716 O O . GLY A 1 95 ? -0.54736 4.77733 -0.97098 1.000 13.77094 89 GLY A O 1
ATOM 717 N N . SER A 1 96 ? 1.54688 4.69865 -0.13829 1.000 13.48990 90 SER A N 1
ATOM 718 C CA . SER A 1 96 ? 1.17117 4.36709 1.23972 1.000 12.59826 90 SER A CA 1
ATOM 719 C C . SER A 1 96 ? 0.23402 3.15284 1.28272 1.000 12.28431 90 SER A C 1
ATOM 720 O O . SER A 1 96 ? 0.28846 2.27074 0.41639 1.000 12.26122 90 SER A O 1
ATOM 723 N N . ASP A 1 97 ? -0.63277 3.11416 2.29906 1.000 12.57725 91 ASP A N 1
ATOM 724 C CA . ASP A 1 97 ? -1.41686 1.91668 2.57969 1.000 12.38699 91 ASP A CA 1
ATOM 725 C C . ASP A 1 97 ? -2.37035 1.58748 1.43974 1.000 11.22890 91 ASP A C 1
ATOM 726 O O . ASP A 1 97 ? -2.54172 0.41368 1.08484 1.000 12.33672 91 ASP A O 1
ATOM 731 N N . SER A 1 98 ? -3.02372 2.60064 0.86936 1.000 12.07663 92 SER A N 1
ATOM 732 C CA . SER A 1 98 ? -4.03077 2.30339 -0.14466 1.000 11.79233 92 SER A CA 1
ATOM 733 C C . SER A 1 98 ? -3.39945 1.66022 -1.37233 1.000 12.35027 92 SER A C 1
ATOM 734 O O . SER A 1 98 ? -3.95104 0.70327 -1.92487 1.000 12.58188 92 SER A O 1
ATOM 737 N N . ARG A 1 99 ? -2.22451 2.14790 -1.79944 1.000 12.70513 93 ARG A N 1
ATOM 738 C CA . ARG A 1 99 ? -1.56245 1.51075 -2.93444 1.000 12.69037 93 ARG A CA 1
ATOM 739 C C . ARG A 1 99 ? -1.11528 0.09283 -2.59311 1.000 12.68858 93 ARG A C 1
ATOM 740 O O . ARG A 1 99 ? -1.22390 -0.81145 -3.42932 1.000 12.72781 93 ARG A O 1
ATOM 748 N N . SER A 1 100 ? -0.59267 -0.12299 -1.37878 1.000 12.01125 94 SER A N 1
ATOM 749 C CA . SER A 1 100 ? -0.25226 -1.48464 -0.97359 1.000 11.92452 94 SER A CA 1
ATOM 750 C C . SER A 1 100 ? -1.46464 -2.40148 -1.05111 1.000 11.12071 94 SER A C 1
ATOM 751 O O . SER A 1 100 ? -1.35849 -3.54413 -1.51721 1.000 11.71771 94 SER A O 1
ATOM 754 N N . ILE A 1 101 ? -2.62030 -1.92773 -0.57464 1.000 11.68335 95 ILE A N 1
ATOM 755 C CA . ILE A 1 101 ? -3.83527 -2.74290 -0.62489 1.000 11.31132 95 ILE A CA 1
ATOM 756 C C . ILE A 1 101 ? -4.19744 -3.08068 -2.06866 1.000 12.10002 95 ILE A C 1
ATOM 757 O O . ILE A 1 101 ? -4.54689 -4.22449 -2.38691 1.000 12.53012 95 ILE A O 1
ATOM 762 N N . VAL A 1 102 ? -4.11627 -2.09678 -2.96599 1.000 12.09172 96 VAL A N 1
ATOM 763 C CA . VAL A 1 102 ? -4.38374 -2.35881 -4.37727 1.000 12.38791 96 VAL A CA 1
ATOM 764 C C . VAL A 1 102 ? -3.40229 -3.38717 -4.93312 1.000 10.65449 96 VAL A C 1
ATOM 765 O O . VAL A 1 102 ? -3.78020 -4.27271 -5.71578 1.000 12.98250 96 VAL A O 1
ATOM 769 N N . ASN A 1 103 ? -2.14393 -3.32796 -4.49409 1.000 11.44561 97 ASN A N 1
ATOM 770 C CA . ASN A 1 103 ? -1.16664 -4.30555 -4.95076 1.000 11.67973 97 ASN A CA 1
ATOM 771 C C . ASN A 1 103 ? -1.48259 -5.69543 -4.41906 1.000 12.61121 97 ASN A C 1
ATOM 772 O O . ASN A 1 103 ? -1.25237 -6.69200 -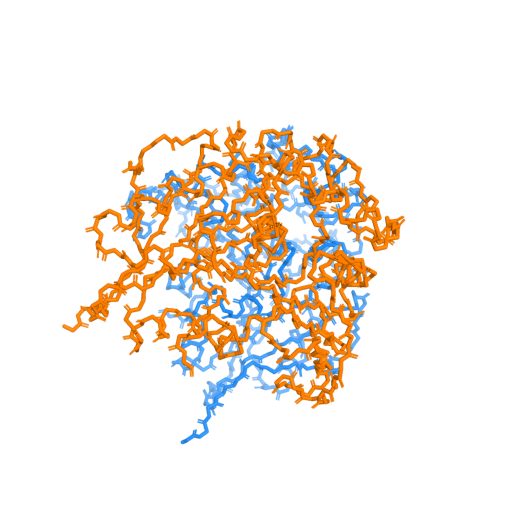5.11818 1.000 13.10332 97 ASN A O 1
ATOM 777 N N . MET A 1 104 ? -2.01909 -5.78920 -3.19756 1.000 12.31292 98 MET A N 1
ATOM 778 C CA . MET A 1 104 ? -2.46747 -7.08703 -2.70243 1.000 12.64897 98 MET A CA 1
ATOM 779 C C . MET A 1 104 ? -3.58632 -7.63886 -3.57177 1.000 12.04298 98 MET A C 1
ATOM 780 O O . MET A 1 104 ? -3.62692 -8.84586 -3.85950 1.000 12.83096 98 MET A O 1
ATOM 785 N N . VAL A 1 105 ? -4.51642 -6.76741 -3.97857 1.000 12.25154 99 VAL A N 1
ATOM 786 C CA . VAL A 1 105 ? -5.59920 -7.16912 -4.87383 1.000 12.38884 99 VAL A CA 1
ATOM 787 C C . VAL A 1 105 ? -5.03998 -7.68346 -6.19393 1.000 11.97018 99 VAL A C 1
ATOM 788 O O . VAL A 1 105 ? -5.45248 -8.73598 -6.68713 1.000 13.33568 99 VAL A O 1
ATOM 792 N N . GLN A 1 106 ? -4.10256 -6.93917 -6.79623 1.000 12.19424 100 GLN A N 1
ATOM 793 C CA A GLN A 1 106 ? -3.56233 -7.34436 -8.09165 0.533 12.86326 100 GLN A CA 1
ATOM 794 C CA B GLN A 1 106 ? -3.56583 -7.34384 -8.09181 0.467 12.88379 100 GLN A CA 1
ATOM 795 C C . GLN A 1 106 ? -2.82247 -8.67103 -7.99247 1.000 13.16435 100 GLN A C 1
ATOM 796 O O . GLN A 1 106 ? -2.93425 -9.51654 -8.88541 1.000 13.57467 100 GLN A O 1
ATOM 807 N N . TYR A 1 107 ? -2.05871 -8.86649 -6.91214 1.000 13.35452 101 TYR A N 1
ATOM 808 C CA . TYR A 1 107 ? -1.40320 -10.15067 -6.68148 1.000 13.30082 101 TYR A CA 1
ATOM 809 C C . TYR A 1 107 ? -2.42529 -11.27585 -6.67117 1.000 12.93246 101 TYR A C 1
ATOM 810 O O . TYR A 1 107 ? -2.19563 -12.34631 -7.25428 1.000 14.02172 101 TYR A O 1
ATOM 819 N N . THR A 1 108 ? -3.56209 -11.04362 -6.00829 1.000 12.92571 102 THR A N 1
ATOM 820 C CA . THR A 1 108 ? -4.58232 -12.07299 -5.84750 1.000 13.40852 102 THR A CA 1
ATOM 821 C C . THR A 1 108 ? -5.29004 -12.35483 -7.16709 1.000 13.08909 102 THR A C 1
ATOM 822 O O . THR A 1 108 ? -5.49718 -13.51835 -7.53950 1.000 14.90004 102 THR A O 1
ATOM 826 N N . LEU A 1 109 ? -5.67841 -11.29832 -7.88372 1.000 13.82424 103 LEU A N 1
ATOM 827 C CA . LEU A 1 109 ? -6.29182 -11.48179 -9.19429 1.000 14.11998 103 LEU A CA 1
ATOM 828 C C . LEU A 1 109 ? -5.38459 -12.28752 -10.11565 1.000 13.78555 103 LEU A C 1
ATOM 829 O O . LEU A 1 109 ? -5.84594 -13.20136 -10.80910 1.000 15.76748 103 LEU A O 1
ATOM 834 N N . ASP A 1 110 ? -4.08846 -11.96942 -10.12468 1.000 14.04823 104 ASP A N 1
ATOM 835 C CA . ASP A 1 110 ? -3.15861 -12.65005 -11.02096 1.000 15.02160 104 ASP A CA 1
ATOM 836 C C . ASP A 1 110 ? -2.97298 -14.10736 -10.62240 1.000 17.18383 104 ASP A C 1
ATOM 837 O O . ASP A 1 110 ? -3.02518 -15.00289 -11.47176 1.000 18.84730 104 ASP A O 1
ATOM 842 N N . LYS A 1 111 ? -2.76971 -14.36623 -9.32988 1.000 16.55176 105 LYS A N 1
ATOM 843 C CA . LYS A 1 111 ? -2.42237 -15.71591 -8.90016 1.000 15.55819 105 LYS A CA 1
ATOM 844 C C . LYS A 1 111 ? -3.59213 -16.67564 -9.07136 1.000 16.03684 105 LYS A C 1
ATOM 845 O O . LYS A 1 111 ? -3.40599 -17.82317 -9.49550 1.000 19.49404 105 LYS A O 1
ATOM 851 N N . TYR A 1 112 ? -4.80329 -16.22459 -8.75614 1.000 16.08968 106 TYR A N 1
ATOM 852 C CA . TYR A 1 112 ? -5.97339 -17.08805 -8.74726 1.000 16.50603 106 TYR A CA 1
ATOM 853 C C . TYR A 1 112 ? -6.87425 -16.88369 -9.95315 1.000 17.93939 106 TYR A C 1
ATOM 854 O O . TYR A 1 112 ? -7.98452 -17.42967 -9.98081 1.000 18.85012 106 TYR A O 1
ATOM 863 N N . SER A 1 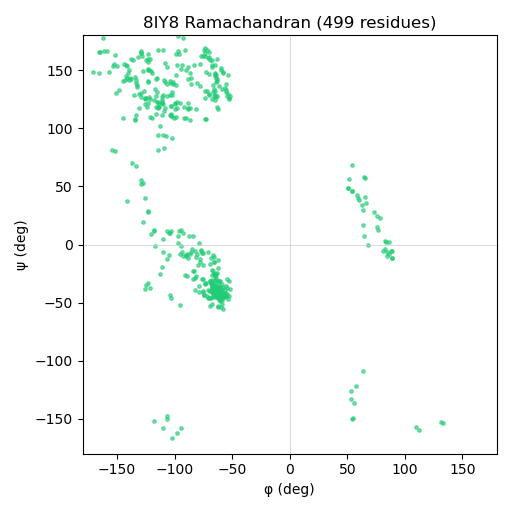113 ? -6.41528 -16.12792 -10.95133 1.000 17.31886 107 SER A N 1
ATOM 864 C CA . SER A 1 113 ? -7.21962 -15.80698 -12.12426 1.000 19.16052 107 SER A CA 1
ATOM 865 C C . SER A 1 113 ? -8.58104 -15.27562 -11.69966 1.000 17.52635 107 SER A C 1
ATOM 866 O O . SER A 1 113 ? -9.63207 -15.72394 -12.17081 1.000 19.63113 107 SER A O 1
ATOM 869 N N . GLY A 1 114 ? -8.54555 -14.31757 -10.76905 1.000 15.23742 108 GLY A N 1
ATOM 870 C CA . GLY A 1 114 ? -9.75580 -13.75578 -10.21270 1.000 16.30690 108 GLY A CA 1
ATOM 871 C C . GLY A 1 114 ? -10.47480 -12.82114 -11.16911 1.000 15.98188 108 GLY A C 1
ATOM 872 O O . GLY A 1 114 ? -9.97431 -12.42181 -12.22157 1.000 18.70666 108 GLY A O 1
ATOM 873 N N . ASP A 1 115 ? -11.69445 -12.46501 -10.77562 1.000 15.78532 109 ASP A N 1
ATOM 874 C CA . ASP A 1 115 ? -12.56519 -11.61974 -11.58318 1.000 15.40262 109 ASP A CA 1
ATOM 875 C C . ASP A 1 115 ? -12.34166 -10.16612 -11.17342 1.000 14.55343 109 ASP A C 1
ATOM 876 O O . ASP A 1 115 ? -12.76382 -9.74478 -10.09128 1.000 15.88771 109 ASP A O 1
ATOM 881 N N . SER A 1 116 ? -11.69844 -9.39022 -12.04807 1.000 16.17402 110 SER A N 1
ATOM 882 C CA . SER A 1 116 ? -11.42079 -7.99457 -11.72991 1.000 16.42506 110 SER A CA 1
ATOM 883 C C . SER A 1 116 ? -12.68352 -7.15200 -11.61177 1.000 16.31672 110 SER A C 1
ATOM 884 O O . SER A 1 116 ? -12.60724 -6.03071 -11.09638 1.000 15.53337 110 SER A O 1
ATOM 887 N N . SER A 1 117 ? -13.82721 -7.64368 -12.08468 1.000 16.23255 111 SER A N 1
ATOM 888 C CA . SER A 1 117 ? -15.08783 -6.92745 -11.92822 1.000 15.16234 111 SER A CA 1
ATOM 889 C C . SER A 1 117 ? -15.75903 -7.20850 -10.59309 1.000 15.90870 111 SER A C 1
ATOM 890 O O . SER A 1 117 ? -16.79200 -6.59852 -10.28988 1.000 17.19188 111 SER A O 1
ATOM 893 N N . LYS A 1 118 ? -15.18825 -8.09696 -9.78156 1.000 15.40356 112 LYS A N 1
ATOM 894 C CA . LYS A 1 118 ? -15.78902 -8.50488 -8.51383 1.000 14.95297 112 LYS A CA 1
ATOM 895 C C . LYS A 1 118 ? -14.77256 -8.37995 -7.38237 1.000 13.93575 112 LYS A C 1
ATOM 896 O O . LYS A 1 118 ? -14.50164 -9.33583 -6.65606 1.000 15.11156 112 LYS A O 1
ATOM 902 N N . VAL A 1 119 ? -14.20841 -7.18415 -7.23024 1.000 12.90351 113 VAL A N 1
ATOM 903 C CA . VAL A 1 119 ? -13.32417 -6.86112 -6.11521 1.000 12.20709 113 VAL A CA 1
ATOM 904 C C . VAL A 1 119 ? -14.04440 -5.86711 -5.21595 1.000 12.83378 113 VAL A C 1
ATOM 905 O O . VAL A 1 119 ? -14.47828 -4.79851 -5.67222 1.000 13.94161 113 VAL A O 1
ATOM 909 N N . PHE A 1 120 ? -14.17168 -6.22099 -3.94058 1.000 12.07345 114 PHE A N 1
ATOM 910 C CA . PHE A 1 120 ? -14.96156 -5.46533 -2.98216 1.000 11.66833 114 PHE A CA 1
ATOM 911 C C . PHE A 1 120 ? -14.11995 -5.19533 -1.74842 1.000 12.37016 114 PHE A C 1
ATOM 912 O O . PHE A 1 120 ? -13.08583 -5.83003 -1.52866 1.000 13.53455 114 PHE A O 1
ATOM 920 N N . THR A 1 121 ? -14.57984 -4.25862 -0.92440 1.000 12.59460 115 THR A N 1
ATOM 921 C CA . THR A 1 121 ? -13.89677 -4.02198 0.33667 1.000 12.83285 115 THR A CA 1
ATOM 922 C C . THR A 1 121 ? -14.89398 -3.73082 1.44688 1.000 11.60702 115 THR A C 1
ATOM 923 O O . THR A 1 121 ? -15.92407 -3.09326 1.22207 1.000 12.56659 115 THR A O 1
ATOM 927 N N . THR A 1 122 ? -14.58740 -4.22269 2.64550 1.000 11.28734 116 THR A N 1
ATOM 928 C CA . THR A 1 122 ? -15.38298 -3.93509 3.82747 1.000 12.23040 116 THR A CA 1
ATOM 929 C C . THR A 1 122 ? -14.42824 -3.70589 4.98838 1.000 13.16849 116 THR A C 1
ATOM 930 O O . THR A 1 122 ? -13.32042 -4.24440 5.00712 1.000 14.24421 116 THR A O 1
ATOM 934 N N . GLY A 1 123 ? -14.84295 -2.87300 5.93759 1.000 11.40575 117 GLY A N 1
ATOM 935 C CA . GLY A 1 123 ? -13.97825 -2.59199 7.06835 1.000 11.25482 117 GLY A CA 1
ATOM 936 C C . GLY A 1 123 ? -14.74813 -1.93873 8.19005 1.000 12.09019 117 GLY A C 1
ATOM 937 O O . GLY A 1 123 ? -15.87153 -1.45912 8.00900 1.000 13.24446 117 GLY A O 1
ATOM 938 N N . SER A 1 124 ? -14.12180 -1.92281 9.36586 1.000 11.74875 118 SER A N 1
ATOM 939 C CA . SER A 1 124 ? -14.71702 -1.35358 10.56743 1.000 12.48991 118 SER A CA 1
ATOM 940 C C . SER A 1 124 ? -13.81191 -0.26508 11.12193 1.000 11.54542 118 SER A C 1
ATOM 941 O O . SER A 1 124 ? -12.58625 -0.42567 11.15723 1.000 12.44443 118 SER A O 1
ATOM 944 N N . SER A 1 125 ? -14.43069 0.82680 11.58685 1.000 13.11511 119 SER A N 1
ATOM 945 C CA A SER A 1 125 ? -13.70454 1.94770 12.17155 0.677 13.94068 119 SER A CA 1
ATOM 946 C CA B SER A 1 125 ? -13.71298 1.95849 12.16360 0.323 13.83855 119 SER A CA 1
ATOM 947 C C . SER A 1 125 ? -12.64123 2.44957 11.19827 1.000 12.76894 119 SER A C 1
ATOM 948 O O . SER A 1 125 ? -12.96816 2.84546 10.08067 1.000 13.50513 119 SER A O 1
ATOM 953 N N . SER A 1 126 ? -11.36295 2.41726 11.59394 1.000 13.24840 120 SER A N 1
ATOM 954 C CA . SER A 1 126 ? -10.30595 2.82028 10.66443 1.000 12.12079 120 SER A CA 1
ATOM 955 C C . SER A 1 126 ? -10.41193 2.07750 9.33063 1.000 12.71877 120 SER A C 1
ATOM 956 O O . SER A 1 126 ? -10.18508 2.66073 8.25975 1.000 12.38403 120 SER A O 1
ATOM 959 N N . GLY A 1 127 ? -10.76335 0.78881 9.37508 1.000 13.12385 121 GLY A N 1
ATOM 960 C CA . GLY A 1 127 ? -10.92885 0.03037 8.14602 1.000 12.74051 121 GLY A CA 1
ATOM 961 C C . GLY A 1 127 ? -12.10437 0.47987 7.29952 1.000 10.88282 121 GLY A C 1
ATOM 962 O O . GLY A 1 127 ? -12.07100 0.34396 6.06863 1.000 12.31557 121 GLY A O 1
ATOM 963 N N . ALA A 1 128 ? -13.16655 0.98401 7.93758 1.000 10.46885 122 ALA A N 1
ATOM 964 C CA . ALA A 1 128 ? -14.26272 1.59568 7.19270 1.000 10.13557 122 ALA A CA 1
ATOM 965 C C . ALA A 1 128 ? -13.80533 2.88715 6.52868 1.000 11.17096 122 ALA A C 1
ATOM 966 O O . ALA A 1 128 ? -14.20879 3.19164 5.39710 1.000 11.97801 122 ALA A O 1
ATOM 968 N N . MET A 1 129 ? -12.99268 3.67780 7.23359 1.000 10.34497 123 MET A N 1
ATOM 969 C CA A MET A 1 129 ? -12.46912 4.90028 6.63873 0.489 10.86665 123 MET A CA 1
ATOM 970 C CA B MET A 1 129 ? -12.45184 4.90240 6.64520 0.511 10.99537 123 MET A CA 1
ATOM 971 C C . MET A 1 129 ? -11.63013 4.58026 5.40746 1.000 10.19535 123 MET A C 1
ATOM 972 O O . MET A 1 129 ? -11.77138 5.23362 4.35973 1.000 12.25869 123 MET A O 1
ATOM 981 N N . MET A 1 130 ? -10.78088 3.55180 5.50422 1.000 10.76639 124 MET A N 1
ATOM 982 C CA . MET A 1 130 ? -9.97856 3.13891 4.35867 1.000 10.06489 124 MET A CA 1
ATOM 983 C C . MET A 1 130 ? -10.85177 2.59023 3.23513 1.000 11.78672 124 MET A C 1
ATOM 984 O O . MET A 1 130 ? -10.52869 2.78378 2.05892 1.000 11.86660 124 MET A O 1
ATOM 989 N N . SER A 1 131 ? -11.95560 1.90291 3.56179 1.000 10.70055 125 SER A N 1
ATOM 990 C CA A SER A 1 131 ? -12.83625 1.40636 2.50682 0.614 10.64230 125 SER A CA 1
ATOM 991 C CA B SER A 1 131 ? -12.83163 1.40500 2.50493 0.386 10.89339 125 SER A CA 1
ATOM 992 C C . SER A 1 131 ? -13.36532 2.54630 1.64326 1.000 11.05275 125 SER A C 1
ATOM 993 O O . SER A 1 131 ? -13.51406 2.39359 0.42674 1.000 11.81296 125 SER A O 1
ATOM 998 N N . LEU A 1 132 ? -13.64933 3.70515 2.25058 1.000 10.93178 126 LEU A N 1
ATOM 999 C CA . LEU A 1 132 ? -14.10047 4.84938 1.45331 1.000 10.98624 126 LEU A CA 1
ATOM 1000 C C . LEU A 1 132 ? -12.95629 5.52920 0.69939 1.000 11.53060 126 LEU A C 1
ATOM 1001 O O . LEU A 1 132 ? -13.18707 6.09992 -0.37410 1.000 11.82580 126 LEU A O 1
ATOM 1006 N N . VAL A 1 133 ? -11.73140 5.47892 1.23603 1.000 11.52938 127 VAL A N 1
ATOM 1007 C CA . VAL A 1 133 ? -10.54820 5.88961 0.47812 1.000 11.17781 127 VAL A CA 1
ATOM 1008 C C . VAL A 1 133 ? -10.37967 5.02851 -0.77151 1.000 11.83659 127 VAL A C 1
ATOM 1009 O O . VAL A 1 133 ? -10.12405 5.53885 -1.87293 1.000 12.06948 127 VAL A O 1
ATOM 1013 N N . LEU A 1 134 ? -10.51044 3.70837 -0.61908 1.000 10.51558 128 LEU A N 1
ATOM 1014 C CA . LEU A 1 134 ? -10.42127 2.82327 -1.77772 1.000 11.13262 128 LEU A CA 1
ATOM 1015 C C . LEU A 1 134 ? -11.53040 3.12375 -2.78608 1.000 11.65048 128 LEU A C 1
ATOM 1016 O O . LEU A 1 134 ? -11.30343 3.07992 -3.99986 1.000 12.47016 128 LEU A O 1
ATOM 1021 N N . ALA A 1 135 ? -12.73324 3.44572 -2.30242 1.000 11.11798 129 ALA A N 1
ATOM 1022 C CA . ALA A 1 135 ? -13.83393 3.80037 -3.19968 1.000 11.42316 129 ALA A CA 1
ATOM 1023 C C . ALA A 1 135 ? -13.51907 5.06017 -3.99685 1.000 11.92538 129 ALA A C 1
ATOM 1024 O O . ALA A 1 135 ? -13.80021 5.13142 -5.20075 1.000 13.45320 129 ALA A O 1
ATOM 1026 N N . ALA A 1 136 ? -12.94329 6.07022 -3.34423 1.000 10.85753 130 ALA A N 1
ATOM 1027 C CA . ALA A 1 136 ? -12.74220 7.35086 -4.01511 1.000 11.46028 130 ALA A CA 1
ATOM 1028 C C . ALA A 1 136 ? -11.48555 7.34999 -4.87585 1.000 11.90394 130 ALA A C 1
ATOM 1029 O O . ALA A 1 136 ? -11.47836 7.91803 -5.97532 1.000 13.29594 130 ALA A O 1
ATOM 1031 N N . ALA A 1 137 ? -10.41658 6.73156 -4.38695 1.000 11.69073 131 ALA A N 1
ATOM 1032 C CA . ALA A 1 137 ? -9.13167 6.77702 -5.06682 1.000 12.08097 131 ALA A CA 1
ATOM 1033 C C . ALA A 1 137 ? -8.95839 5.64616 -6.06297 1.000 12.82928 131 ALA A C 1
ATOM 1034 O O . ALA A 1 137 ? -8.20309 5.80163 -7.02837 1.000 12.90812 131 ALA A O 1
ATOM 1036 N N . TYR A 1 138 ? -9.62981 4.50283 -5.85235 1.000 12.41429 132 TYR A N 1
ATOM 1037 C CA . TYR A 1 138 ? -9.48528 3.34427 -6.73897 1.000 12.20281 132 TYR A CA 1
ATOM 1038 C C . TYR A 1 138 ? -10.83446 2.79080 -7.20000 1.000 11.52230 132 TYR A C 1
ATOM 1039 O O . TYR A 1 138 ? -11.09324 1.58731 -7.11431 1.000 12.03679 132 TYR A O 1
ATOM 1048 N N . PRO A 1 139 ? -11.70972 3.64580 -7.74294 1.000 11.04418 133 PRO A N 1
ATOM 1049 C CA . PRO A 1 139 ? -12.97667 3.13895 -8.28500 1.000 12.10605 133 PRO A CA 1
ATOM 1050 C C . PRO A 1 139 ? -12.78183 2.30234 -9.53260 1.000 11.50536 133 PRO A C 1
ATOM 1051 O O . PRO A 1 139 ? -13.73411 1.64323 -9.97354 1.000 13.82026 133 PRO A O 1
ATOM 1055 N N . ASP A 1 140 ? -11.57875 2.32222 -10.11255 1.000 13.04878 134 ASP A N 1
ATOM 1056 C CA . ASP A 1 140 ? -11.23219 1.43712 -11.21497 1.000 14.58910 134 ASP A CA 1
ATOM 1057 C C . ASP A 1 140 ? -10.92245 0.02110 -10.74715 1.000 14.82913 134 ASP A C 1
ATOM 1058 O O . ASP A 1 140 ? -10.89536 -0.89433 -11.57236 1.000 19.37078 134 ASP A O 1
ATOM 1063 N N . VAL A 1 141 ? -10.69995 -0.17776 -9.44974 1.000 12.25375 135 VAL A N 1
ATOM 1064 C CA . VAL A 1 141 ? -10.38640 -1.49111 -8.89930 1.000 11.41790 135 VAL A CA 1
ATOM 1065 C C . VAL A 1 141 ? -11.58237 -2.09263 -8.17597 1.000 11.12390 135 VAL A C 1
ATOM 1066 O O . VAL A 1 141 ? -11.86681 -3.28351 -8.32525 1.000 13.02370 135 VAL A O 1
ATOM 1070 N N . PHE A 1 142 ? -12.28113 -1.27941 -7.37896 1.000 11.72422 136 PHE A N 1
ATOM 1071 C CA . PHE A 1 142 ? -13.32600 -1.76456 -6.48772 1.000 12.10852 136 PHE A CA 1
ATOM 1072 C C . PHE A 1 142 ? -14.70488 -1.50831 -7.07107 1.000 12.58820 136 PHE A C 1
ATOM 1073 O O . PHE A 1 142 ? -14.96300 -0.44830 -7.64912 1.000 14.50364 136 PHE A O 1
ATOM 1081 N N . SER A 1 143 ? -15.58268 -2.50377 -6.93468 1.000 13.30799 137 SER A N 1
ATOM 1082 C CA . SER A 1 143 ? -16.94375 -2.40569 -7.43420 1.000 13.46916 137 SER A CA 1
ATOM 1083 C C . SER A 1 143 ? -17.99320 -2.30948 -6.34098 1.000 12.86232 137 SER A C 1
ATOM 1084 O O . SER A 1 143 ? -19.16117 -2.06296 -6.65269 1.000 16.28930 137 SER A O 1
ATOM 1087 N N . GLY A 1 144 ? -17.60888 -2.44918 -5.07602 1.000 11.74004 138 GLY A N 1
ATOM 1088 C CA . GLY A 1 144 ? -18.54452 -2.26824 -3.98266 1.000 11.82058 138 GLY A CA 1
ATOM 1089 C C . GLY A 1 144 ? -17.80607 -2.13153 -2.67162 1.000 11.91992 138 GLY A C 1
ATOM 1090 O O . GLY A 1 144 ? -16.72153 -2.70756 -2.50781 1.000 12.62334 138 GLY A O 1
ATOM 1091 N N . VAL A 1 145 ? -18.36123 -1.34534 -1.74327 1.000 12.08467 139 VAL A N 1
ATOM 1092 C CA A VAL A 1 145 ? -17.71589 -1.10615 -0.46111 0.674 12.12936 139 VAL A CA 1
ATOM 1093 C CA B VAL A 1 145 ? -17.72376 -1.00978 -0.47263 0.326 12.57401 139 VAL A CA 1
ATOM 1094 C C . VAL A 1 145 ? -18.76527 -1.10941 0.63668 1.000 11.75191 139 VAL A C 1
ATOM 1095 O O . VAL A 1 145 ? -19.92084 -0.71958 0.43725 1.000 13.10687 139 VAL A O 1
ATOM 1102 N N . ALA A 1 146 ? -18.35337 -1.58824 1.81172 1.000 11.67657 140 ALA A N 1
ATOM 1103 C CA . ALA A 1 146 ? -19.23147 -1.65525 2.97716 1.000 12.89884 140 ALA A CA 1
ATOM 1104 C C . ALA A 1 146 ? -18.46475 -1.13562 4.18501 1.000 13.34656 140 ALA A C 1
ATOM 1105 O O . ALA A 1 146 ? -17.55454 -1.80620 4.67970 1.000 16.03121 140 ALA A O 1
ATOM 1107 N N . ALA A 1 147 ? -18.83361 0.05978 4.65565 1.000 12.02110 141 ALA A N 1
ATOM 1108 C CA . ALA A 1 147 ? -18.08054 0.79241 5.66950 1.000 11.75089 141 ALA A CA 1
ATOM 1109 C C . ALA A 1 147 ? -18.87700 0.78600 6.96889 1.000 11.72863 141 ALA A C 1
ATOM 1110 O O . ALA A 1 147 ? -19.95168 1.38809 7.04101 1.000 12.81027 141 ALA A O 1
ATOM 1112 N N . TYR A 1 148 ? -18.33779 0.13102 7.99937 1.000 12.39713 142 TYR A N 1
ATOM 1113 C CA . TYR A 1 148 ? -19.00096 0.01597 9.29550 1.000 11.86825 142 TYR A CA 1
ATOM 1114 C C . TYR A 1 148 ? -18.35075 0.98768 10.27716 1.000 12.79678 142 TYR A C 1
ATOM 1115 O O . TYR A 1 148 ? -17.20282 0.78786 10.68158 1.000 13.62938 142 TYR A O 1
ATOM 1124 N N . SER A 1 149 ? -19.09120 2.03085 10.66338 1.000 12.09584 143 SER A N 1
ATOM 1125 C CA . SER A 1 149 ? -18.68556 2.97214 11.71342 1.000 13.42697 143 SER A CA 1
ATOM 1126 C C . SER A 1 149 ? -17.42842 3.75469 11.33206 1.000 14.34713 143 SER A C 1
ATOM 1127 O O . SER A 1 149 ? -16.41906 3.75723 12.04200 1.000 16.56405 143 SER A O 1
ATOM 1130 N N . GLY A 1 150 ? -17.52250 4.45652 10.21196 1.000 14.61198 144 GLY A N 1
ATOM 1131 C CA . GLY A 1 150 ? -16.39192 5.20479 9.72043 1.000 15.27566 144 GLY A CA 1
ATOM 1132 C C . GLY A 1 150 ? -16.61074 6.70053 9.64984 1.000 13.83219 144 GLY A C 1
ATOM 1133 O O . GLY A 1 150 ? -17.40760 7.27138 10.39979 1.000 15.44473 144 GLY A O 1
ATOM 1134 N N . VAL A 1 151 ? -15.91100 7.32842 8.71407 1.000 12.96720 145 VAL A N 1
ATOM 1135 C CA . VAL A 1 151 ? -15.78959 8.77699 8.59763 1.000 14.42892 145 VAL A CA 1
ATOM 1136 C C . VAL A 1 151 ? -15.78902 9.09999 7.10632 1.000 13.66190 145 VAL A C 1
ATOM 1137 O O . VAL A 1 151 ? -15.25053 8.31056 6.31960 1.000 13.79007 145 VAL A O 1
ATOM 1141 N N . PRO A 1 152 ? -16.37637 10.21987 6.66468 1.000 13.27097 146 PRO A N 1
ATOM 1142 C CA . PRO A 1 152 ? -16.38102 10.53616 5.22878 1.000 12.73026 146 PRO A CA 1
ATOM 1143 C C . PRO A 1 152 ? -14.96854 10.62798 4.66781 1.000 12.72819 146 PRO A C 1
ATOM 1144 O O . PRO A 1 152 ? -14.02768 11.03137 5.35909 1.000 13.92404 146 PRO A O 1
ATOM 1148 N N . TYR A 1 153 ? -14.83647 10.24165 3.39591 1.000 12.57272 147 TYR A N 1
ATOM 1149 C CA . TYR A 1 153 ? -13.55882 10.32229 2.69889 1.000 12.49014 147 TYR A CA 1
ATOM 1150 C C . TYR A 1 153 ? -13.01896 11.74442 2.75396 1.000 11.89341 147 TYR A C 1
ATOM 1151 O O . TYR A 1 153 ? -13.72688 12.70122 2.42827 1.000 12.70020 147 TYR A O 1
ATOM 1160 N N . GLY A 1 154 ? -11.74316 11.87766 3.12754 1.000 14.28750 148 GLY A N 1
ATOM 1161 C CA . GLY A 1 154 ? -11.06103 13.15363 3.10523 1.000 17.07041 148 GLY A CA 1
ATOM 1162 C C . GLY A 1 154 ? -11.17972 13.97004 4.37017 1.000 17.41742 148 GLY A C 1
ATOM 1163 O O . GLY A 1 154 ? -10.53545 15.02189 4.47339 1.000 20.49712 148 GLY A O 1
ATOM 1164 N N . CYS A 1 155 ? -11.97000 13.52144 5.34661 1.000 16.68730 149 CYS A N 1
ATOM 1165 C CA A CYS A 1 155 ? -12.13157 14.30953 6.56480 0.499 18.13740 149 CYS A CA 1
ATOM 1166 C CA B CYS A 1 155 ? -12.13493 14.29492 6.57231 0.501 18.85974 149 CYS A CA 1
ATOM 1167 C C . CYS A 1 155 ? -10.79789 14.53481 7.26383 1.000 19.04161 149 CYS A C 1
ATOM 1168 O O . CYS A 1 155 ? -10.56156 15.61324 7.82699 1.000 22.11066 149 CYS A O 1
ATOM 1173 N N . LEU A 1 156 ? -9.91487 13.53784 7.24027 1.000 16.89237 150 LEU A N 1
ATOM 1174 C CA . LEU A 1 156 ? -8.62807 13.60971 7.92004 1.000 16.81332 150 LEU A CA 1
ATOM 1175 C C . LEU A 1 156 ? -7.50112 14.06991 7.00942 1.000 18.52011 150 LEU A C 1
ATOM 1176 O O . LEU A 1 156 ? -6.33137 13.95121 7.38979 1.000 20.95122 150 LEU A O 1
ATOM 1181 N N . ARG A 1 157 ? -7.81875 14.58885 5.82425 1.000 17.54014 151 ARG A N 1
ATOM 1182 C CA . ARG A 1 157 ? -6.77887 15.07793 4.92746 1.000 19.72598 151 ARG A CA 1
ATOM 1183 C C . ARG A 1 157 ? -5.90527 16.10579 5.63463 1.000 23.10695 151 ARG A C 1
ATOM 1184 O O . ARG A 1 157 ? -6.40495 17.07328 6.21794 1.000 22.91781 151 ARG A O 1
ATOM 1192 N N . GLY A 1 158 ? -4.59323 15.88560 5.58116 1.000 23.77118 152 GLY A N 1
ATOM 1193 C CA . GLY A 1 158 ? -3.63469 16.79162 6.17711 1.000 25.13775 152 GLY A CA 1
ATOM 1194 C C . GLY A 1 158 ? -3.30969 16.51073 7.62628 1.000 24.50474 152 GLY A C 1
ATOM 1195 O O . GLY A 1 158 ? -2.34711 17.08373 8.15301 1.000 26.87009 152 GLY A O 1
ATOM 1196 N N . SER A 1 159 ? -4.07107 15.64315 8.27817 1.000 24.24894 153 SER A N 1
ATOM 1197 C CA . SER A 1 159 ? -3.85889 15.34728 9.68188 1.000 24.58470 153 SER A CA 1
ATOM 1198 C C . SER A 1 159 ? -2.50495 14.66355 9.89222 1.000 23.93288 153 SER A C 1
ATOM 1199 O O . SER A 1 159 ? -2.03657 13.91569 9.03377 1.000 22.71150 153 SER A O 1
ATOM 1202 N N . PRO A 1 160 ? -1.85097 14.90897 11.03155 1.000 27.41673 154 PRO A N 1
ATOM 1203 C CA . PRO A 1 160 ? -0.54491 14.27313 11.28449 1.000 28.24141 154 PRO A CA 1
ATOM 1204 C C . PRO A 1 160 ? -0.61777 12.77713 11.56538 1.000 30.23811 154 PRO A C 1
ATOM 1205 O O . PRO A 1 160 ? 0.43557 12.13182 11.66451 1.000 31.60338 154 PRO A O 1
ATOM 1209 N N . GLY A 1 161 ? -1.81165 12.21061 11.69707 1.000 27.61632 155 GLY A N 1
ATOM 1210 C CA . GLY A 1 161 ? -1.97988 10.78582 11.89416 1.000 23.44066 155 GLY A CA 1
ATOM 1211 C C . GLY A 1 161 ? -3.41477 10.43846 11.56835 1.000 20.55282 155 GLY A C 1
ATOM 1212 O O . GLY A 1 161 ? -4.22620 11.31080 11.25239 1.000 20.92724 155 GLY A O 1
ATOM 1213 N N . SER A 1 162 ? -3.72673 9.14415 11.64957 1.000 18.41304 156 SER A N 1
ATOM 1214 C CA . SER A 1 162 ? -5.06157 8.65395 11.32547 1.000 18.22195 156 SER A CA 1
ATOM 1215 C C . SER A 1 162 ? -5.73242 7.93403 12.48886 1.000 17.97517 156 SER A C 1
ATOM 1216 O O . SER A 1 162 ? -6.79731 7.32812 12.29833 1.000 18.67552 156 SER A O 1
ATOM 1219 N N . SER A 1 163 ? -5.14617 7.98232 13.69118 1.000 18.20160 157 SER A N 1
ATOM 1220 C CA . SER A 1 163 ? -5.75315 7.31267 14.83413 1.000 18.53625 157 SER A CA 1
ATOM 1221 C C . SER A 1 163 ? -6.63090 8.28633 15.59788 1.000 20.40734 157 SER A C 1
ATOM 1222 O O . SER A 1 163 ? -6.53854 9.50179 15.41917 1.000 21.94442 157 SER A O 1
ATOM 1225 N N A PRO A 1 164 ? -7.47366 7.78770 16.50716 0.452 21.73211 158 PRO A N 1
ATOM 1226 N N B PRO A 1 164 ? -7.54654 7.79222 16.43322 0.548 22.00899 158 PRO A N 1
ATOM 1227 C CA A PRO A 1 164 ? -8.08940 8.68747 17.49466 0.452 22.86345 158 PRO A CA 1
ATOM 1228 C CA B PRO A 1 164 ? -8.37276 8.70449 17.23169 0.548 24.59253 158 PRO A CA 1
ATOM 1229 C C A PRO A 1 164 ? -7.07710 9.31611 18.44192 0.452 24.27416 158 PRO A C 1
ATOM 1230 C C B PRO A 1 164 ? -7.64702 9.34487 18.40494 0.548 27.69202 158 PRO A C 1
ATOM 1231 O O A PRO A 1 164 ? -7.44616 10.21868 19.20493 0.452 25.11416 158 PRO A O 1
ATOM 1232 O O B PRO A 1 164 ? -8.29912 9.96306 19.25163 0.548 29.74955 158 PRO A O 1
ATOM 1239 N N A PHE A 1 165 ? -5.81275 8.88313 18.39958 0.452 24.88380 159 PHE A N 1
ATOM 1240 N N B PHE A 1 165 ? -6.31703 9.24988 18.43952 0.548 27.09985 159 PHE A N 1
ATOM 1241 C CA A PHE A 1 165 ? -4.77092 9.40386 19.27332 0.452 24.79954 159 PHE A CA 1
ATOM 1242 C CA B PHE A 1 165 ? -5.50971 9.78950 19.52220 0.548 26.61487 159 PHE A CA 1
ATOM 1243 C C A PHE A 1 165 ? -3.71562 10.23131 18.54939 0.452 26.30265 159 PHE A C 1
ATOM 1244 C C B PHE A 1 165 ? -4.70427 11.01926 19.11768 0.548 27.68577 159 PHE A C 1
ATOM 1245 O O A PHE A 1 165 ? -2.94761 10.93227 19.21560 0.452 27.86681 159 PHE A O 1
ATOM 1246 O O B PHE A 1 165 ? -3.94685 11.54186 19.94359 0.548 26.04951 159 PHE A O 1
ATOM 1261 N N A THR A 1 166 ? -3.64726 10.15601 17.21453 0.452 24.62590 160 THR A N 1
ATOM 1262 N N B THR A 1 166 ? -4.83878 11.49173 17.87778 0.548 31.11642 160 THR A N 1
ATOM 1263 C CA A THR A 1 166 ? -2.73709 10.96800 16.41321 0.452 22.35387 160 THR A CA 1
ATOM 1264 C CA B THR A 1 166 ? -4.14696 12.69997 17.45286 0.548 35.94687 160 THR A CA 1
ATOM 1265 C C A THR A 1 166 ? -3.43368 11.94258 15.48183 0.452 23.46362 160 THR A C 1
ATOM 1266 C C B THR A 1 166 ? -4.75538 13.92550 18.13111 0.548 37.83165 160 THR A C 1
ATOM 1267 O O A THR A 1 166 ? -2.85675 12.98487 15.16292 0.452 24.42565 160 THR A O 1
ATOM 1268 O O B THR A 1 166 ? -5.82427 13.86736 18.74322 0.548 38.55244 160 THR A O 1
ATOM 1275 N N A ALA A 1 167 ? -4.63389 11.62752 15.01251 0.452 24.85412 161 ALA A N 1
ATOM 1276 N N B ALA A 1 167 ? -4.05240 15.05402 18.01729 0.548 39.85186 161 ALA A N 1
ATOM 1277 C CA A ALA A 1 167 ? -5.32314 12.51920 14.09709 0.452 24.61279 161 ALA A CA 1
ATOM 1278 C CA B ALA A 1 167 ? -4.52234 16.28656 18.64300 0.548 40.33406 161 ALA A CA 1
ATOM 1279 C C A ALA A 1 167 ? -5.89605 13.71293 14.84494 0.452 25.78581 161 ALA A C 1
ATOM 1280 C C B ALA A 1 167 ? -5.80393 16.77942 17.98264 0.548 39.86482 161 ALA A C 1
ATOM 1281 O O A ALA A 1 167 ? -6.16638 13.64955 16.04734 0.452 26.12913 161 ALA A O 1
ATOM 1282 O O B ALA A 1 167 ? -6.81849 17.00826 18.65148 0.548 41.27774 161 ALA A O 1
ATOM 1285 N N A ASP A 1 168 ? -6.05905 14.81840 14.12214 0.452 27.57004 162 ASP A N 1
ATOM 1286 N N B ASP A 1 168 ? -5.77765 16.95161 16.66601 0.548 38.21387 162 ASP A N 1
ATOM 1287 C CA A ASP A 1 168 ? -6.89632 15.89769 14.62167 0.452 29.47078 162 ASP A CA 1
ATOM 1288 C CA B ASP A 1 168 ? -6.95862 17.39951 15.93180 0.548 35.59909 162 ASP A CA 1
ATOM 1289 C C A ASP A 1 168 ? -8.28381 15.33962 14.90170 0.452 27.75773 162 ASP A C 1
ATOM 1290 C C B ASP A 1 168 ? -7.89835 16.20911 15.78353 0.548 32.78611 162 ASP A C 1
ATOM 1291 O O A ASP A 1 168 ? -8.88092 14.67435 14.04926 0.452 27.38128 162 ASP A O 1
ATOM 1292 O O B ASP A 1 168 ? -7.73970 15.37973 14.88489 0.548 33.08828 162 ASP A O 1
ATOM 1301 N N A GLN A 1 169 ? -8.78809 15.59007 16.10590 0.452 27.69843 163 GLN A N 1
ATOM 1302 N N B GLN A 1 169 ? -8.88566 16.12164 16.67249 0.548 29.81915 163 GLN A N 1
ATOM 1303 C CA A GLN A 1 169 ? -9.98358 14.90685 16.58051 0.452 27.09514 163 GLN A CA 1
ATOM 1304 C CA B GLN A 1 169 ? -9.89012 15.06562 16.63851 0.548 28.91430 163 GLN A CA 1
ATOM 1305 C C A GLN A 1 169 ? -11.28976 15.57059 16.16645 0.452 25.55101 163 GLN A C 1
ATOM 1306 C C B GLN A 1 169 ? -11.25054 15.58099 16.17939 0.548 26.11484 163 GLN A C 1
ATOM 1307 O O A GLN A 1 169 ? -12.35229 15.08860 16.57145 0.452 25.62288 163 GLN A O 1
ATOM 1308 O O B GLN A 1 169 ? -12.28723 15.01380 16.53447 0.548 25.04652 163 GLN A O 1
ATOM 1319 N N . ALA A 1 170 ? -11.25212 16.65085 15.37850 1.000 24.08879 164 ALA A N 1
ATOM 1320 C CA . ALA A 1 170 ? -12.50392 17.27079 14.95351 1.000 21.77470 164 ALA A CA 1
ATOM 1321 C C . ALA A 1 170 ? -13.40725 16.27941 14.23342 1.000 21.13575 164 ALA A C 1
ATOM 1322 O O . ALA A 1 170 ? -14.62206 16.26115 14.46253 1.000 22.01690 164 ALA A O 1
ATOM 1324 N N . CYS A 1 171 ? -12.83811 15.42818 13.37926 1.000 21.05091 165 CYS A N 1
ATOM 1325 C CA A CYS A 1 171 ? -13.65731 14.46738 12.63941 0.823 20.94305 165 CYS A CA 1
ATOM 1326 C CA B CYS A 1 171 ? -13.67748 14.49179 12.64909 0.177 21.86664 165 CYS A CA 1
ATOM 1327 C C . CYS A 1 171 ? -14.30258 13.45440 13.57468 1.000 20.15746 165 CYS A C 1
ATOM 1328 O O . CYS A 1 171 ? -15.52107 13.24337 13.54272 1.000 21.35952 165 CYS A O 1
ATOM 1333 N N . ALA A 1 172 ? -13.49247 12.79813 14.40595 1.000 20.05416 166 ALA A N 1
ATOM 1334 C CA . ALA A 1 172 ? -14.04080 11.77732 15.28942 1.000 20.91714 166 ALA A CA 1
ATOM 1335 C C . ALA A 1 172 ? -15.00915 12.37499 16.29763 1.000 20.93741 166 ALA A C 1
ATOM 1336 O O . ALA A 1 172 ? -15.95949 11.70499 16.71501 1.000 21.23242 166 ALA A O 1
ATOM 1338 N N . ASN A 1 173 ? -14.79197 13.62842 16.69697 1.000 21.50882 167 ASN A N 1
ATOM 1339 C CA . ASN A 1 173 ? -15.69408 14.28347 17.63503 1.000 22.15645 167 ASN A CA 1
ATOM 1340 C C . ASN A 1 173 ? -16.99206 14.75815 16.99365 1.000 24.17645 167 ASN A C 1
ATOM 1341 O O . ASN A 1 173 ? -17.87229 15.24205 17.71489 1.000 25.54896 167 ASN A O 1
ATOM 1346 N N . GLY A 1 174 ? -17.13292 14.63291 15.67370 1.000 22.20476 168 GLY A N 1
ATOM 1347 C CA . GLY A 1 174 ? -18.34556 15.05579 14.99605 1.000 23.06010 168 GLY A CA 1
ATOM 1348 C C . GLY A 1 174 ? -18.45579 16.54168 14.76719 1.000 24.40716 168 GLY A C 1
ATOM 1349 O O . GLY A 1 174 ? -19.56343 17.04899 14.55879 1.000 26.94180 168 GLY A O 1
ATOM 1350 N N A GLU A 1 175 ? -17.33564 17.25741 14.78979 0.530 24.57445 169 GLU A N 1
ATOM 1351 N N B GLU A 1 175 ? -17.33967 17.26550 14.79698 0.470 25.98924 169 GLU A N 1
ATOM 1352 C CA A GLU A 1 175 ? -17.32156 18.70506 14.65376 0.530 26.36596 169 GLU A CA 1
ATOM 1353 C CA B GLU A 1 175 ? -17.34948 18.71296 14.65121 0.470 28.64454 169 GLU A CA 1
ATOM 1354 C C A GLU A 1 175 ? -17.16341 19.16816 13.21263 0.530 27.30050 169 GLU A C 1
ATOM 1355 C C B GLU A 1 175 ? -16.94702 19.17350 13.25419 0.470 27.72601 169 GLU A C 1
ATOM 1356 O O A GLU A 1 175 ? -17.32973 20.36064 12.93904 0.530 29.06772 169 GLU A O 1
ATOM 1357 O O B GLU A 1 175 ? -16.70783 20.36669 13.05305 0.470 27.17835 169 GLU A O 1
ATOM 1368 N N . VAL A 1 176 ? -16.85689 18.26225 12.29118 1.000 28.01672 170 VAL A N 1
ATOM 1369 C CA . VAL A 1 176 ? -16.61406 18.61455 10.89820 1.000 28.27761 170 VAL A CA 1
ATOM 1370 C C . VAL A 1 176 ? -17.92623 18.44475 10.14802 1.000 28.64478 170 VAL A C 1
ATOM 1371 O O . VAL A 1 176 ? -18.43515 17.32734 10.00677 1.000 32.07451 170 VAL A O 1
ATOM 1375 N N . SER A 1 177 ? -18.47750 19.55265 9.66365 1.000 26.96217 171 SER A N 1
ATOM 1376 C CA . SER A 1 177 ? -19.64605 19.52128 8.79578 1.000 25.85421 171 SER A CA 1
ATOM 1377 C C . SER A 1 177 ? -19.29844 20.29111 7.53325 1.000 23.74356 171 SER A C 1
ATOM 1378 O O . SER A 1 177 ? -18.93672 21.46989 7.60105 1.000 27.58016 171 SER A O 1
ATOM 1381 N N . ARG A 1 178 ? -19.38627 19.62315 6.39023 1.000 20.00573 172 ARG A N 1
ATOM 1382 C CA . ARG A 1 178 ? -19.15480 20.24344 5.09875 1.000 18.53939 172 ARG A CA 1
ATOM 1383 C C . ARG A 1 178 ? -20.38991 20.03494 4.23955 1.000 17.18647 172 ARG A C 1
ATOM 1384 O O . ARG A 1 178 ? -21.20893 19.15536 4.50779 1.000 18.33564 172 ARG A O 1
ATOM 1392 N N . THR A 1 179 ? -20.53464 20.86266 3.21125 1.000 17.34111 173 THR A N 1
ATOM 1393 C CA . THR A 1 179 ? -21.69023 20.70144 2.34641 1.000 15.88025 173 THR A CA 1
ATOM 1394 C C . THR A 1 179 ? -21.54165 19.43477 1.51097 1.000 14.36576 173 THR A C 1
ATOM 1395 O O . THR A 1 179 ? -20.44104 18.89704 1.33210 1.000 15.17114 173 THR A O 1
ATOM 1399 N N . ALA A 1 180 ? -22.67518 18.95613 0.99388 1.000 14.52480 174 ALA A N 1
ATOM 1400 C CA . ALA A 1 180 ? -22.64054 17.79444 0.11112 1.000 14.46192 174 ALA A CA 1
ATOM 1401 C C . ALA A 1 180 ? -21.71645 18.04571 -1.07406 1.000 14.23816 174 ALA A C 1
ATOM 1402 O O . ALA A 1 180 ? -20.93048 17.17003 -1.45625 1.000 14.06759 174 ALA A O 1
ATOM 1404 N N . GLN A 1 181 ? -21.76859 19.25289 -1.64510 1.000 14.45416 175 GLN A N 1
ATOM 1405 C CA . GLN A 1 181 ? -20.88125 19.57643 -2.75776 1.000 13.98086 175 GLN A CA 1
ATOM 1406 C C . GLN A 1 181 ? -19.41929 19.52308 -2.33486 1.000 14.69928 175 GLN A C 1
ATOM 1407 O O . GLN A 1 181 ? -18.57363 19.00486 -3.07284 1.000 15.01893 175 GLN A O 1
ATOM 1413 N N . GLU A 1 182 ? -19.09757 20.08071 -1.16034 1.000 14.55093 176 GLU A N 1
ATOM 1414 C CA . GLU A 1 182 ? -17.72656 20.01724 -0.66658 1.000 15.02953 176 GLU A CA 1
ATOM 1415 C C . GLU A 1 182 ? -17.26517 18.57431 -0.50482 1.000 13.77299 176 GLU A C 1
ATOM 1416 O O . GLU A 1 182 ? -16.13518 18.23109 -0.87792 1.000 15.13595 176 GLU A O 1
ATOM 1422 N N . TRP A 1 183 ? -18.13148 17.70552 0.02607 1.000 14.13693 177 TRP A N 1
ATOM 1423 C CA . TRP A 1 183 ? -17.73379 16.30927 0.18597 1.000 13.77075 177 TRP A CA 1
ATOM 1424 C C . TRP A 1 183 ? -17.57804 15.60424 -1.16038 1.000 13.35062 177 TRP A C 1
ATOM 1425 O O . TRP A 1 183 ? -16.73204 14.70646 -1.29389 1.000 14.02681 177 TRP A O 1
ATOM 1436 N N . LYS A 1 184 ? -18.39545 15.97688 -2.15596 1.000 13.80592 178 LYS A N 1
ATOM 1437 C CA . LYS A 1 184 ? -18.23548 15.43529 -3.50390 1.000 13.99396 178 LYS A CA 1
ATOM 1438 C C . LYS A 1 184 ? -16.92671 15.90171 -4.12373 1.000 14.23988 178 LYS A C 1
ATOM 1439 O O . LYS A 1 184 ? -16.20283 15.11055 -4.74631 1.000 14.96327 178 LYS A O 1
ATOM 1445 N N . ASP A 1 185 ? -16.59496 17.17948 -3.94349 1.000 14.53461 179 ASP A N 1
ATOM 1446 C CA . ASP A 1 185 ? -15.32678 17.67830 -4.45508 1.000 16.15441 179 ASP A CA 1
ATOM 1447 C C . ASP A 1 185 ? -14.14853 17.01917 -3.75482 1.000 16.42038 179 ASP A C 1
ATOM 1448 O O . ASP A 1 185 ? -13.09241 16.82788 -4.36716 1.000 17.37059 179 ASP A O 1
ATOM 1453 N N . GLU A 1 186 ? -14.31015 16.65668 -2.48048 1.000 14.97459 180 GLU A N 1
ATOM 1454 C CA A GLU A 1 186 ? -13.27794 15.88454 -1.80634 0.388 15.15648 180 GLU A CA 1
ATOM 1455 C CA B GLU A 1 186 ? -13.28081 15.87690 -1.80146 0.612 16.67313 180 GLU A CA 1
ATOM 1456 C C . GLU A 1 186 ? -13.03802 14.56474 -2.53192 1.000 13.46391 180 GLU A C 1
ATOM 1457 O O . GLU A 1 186 ? -11.89301 14.21391 -2.84359 1.000 14.38849 180 GLU A O 1
ATOM 1468 N N . VAL A 1 187 ? -14.11761 13.82869 -2.82929 1.000 13.39102 181 VAL A N 1
ATOM 1469 C CA . VAL A 1 187 ? -13.99303 12.56431 -3.55496 1.000 13.46458 181 VAL A CA 1
ATOM 1470 C C . VAL A 1 187 ? -13.28919 12.77865 -4.88763 1.000 13.58009 181 VAL A C 1
ATOM 1471 O O . VAL A 1 187 ? -12.41520 11.99501 -5.27790 1.000 15.54926 181 VAL A O 1
ATOM 1475 N N . LYS A 1 188 ? -13.63929 13.85520 -5.59858 1.000 13.93570 182 LYS A N 1
ATOM 1476 C CA . LYS A 1 188 ? -12.97899 14.12679 -6.87180 1.000 16.28611 182 LYS A CA 1
ATOM 1477 C C . LYS A 1 188 ? -11.48188 14.35820 -6.69976 1.000 15.35974 182 LYS A C 1
ATOM 1478 O O . LYS A 1 188 ? -10.69438 13.97975 -7.57904 1.000 16.29273 182 LYS A O 1
ATOM 1484 N N . MET A 1 189 ? -11.06834 14.95821 -5.57489 1.000 17.82383 183 MET A N 1
ATOM 1485 C CA A MET A 1 189 ? -9.64882 15.18276 -5.29829 0.665 18.93686 183 MET A CA 1
ATOM 1486 C CA B MET A 1 189 ? -9.64637 15.18296 -5.34366 0.335 18.18314 183 MET A CA 1
ATOM 1487 C C . MET A 1 189 ? -8.86443 13.88382 -5.20895 1.000 15.94773 183 MET A C 1
ATOM 1488 O O . MET A 1 189 ? -7.63841 13.89660 -5.37691 1.000 17.05525 183 MET A O 1
ATOM 1497 N N . ALA A 1 190 ? -9.53460 12.76773 -4.91673 1.000 15.35660 184 ALA A N 1
ATOM 1498 C CA . ALA A 1 190 ? -8.82545 11.49624 -4.82149 1.000 13.57988 184 ALA A CA 1
ATOM 1499 C C . ALA A 1 190 ? -8.22767 11.09330 -6.15937 1.000 14.78174 184 ALA A C 1
ATOM 1500 O O . ALA A 1 190 ? -7.25469 10.33882 -6.20038 1.000 16.31436 184 ALA A O 1
ATOM 1502 N N . TRP A 1 191 ? -8.79942 11.56362 -7.26259 1.000 14.33707 185 TRP A N 1
ATOM 1503 C CA . TRP A 1 191 ? -8.33435 11.18748 -8.59857 1.000 14.86164 185 TRP A CA 1
ATOM 1504 C C . TRP A 1 191 ? -8.66117 12.34229 -9.52559 1.000 16.07634 185 TRP A C 1
ATOM 1505 O O . TRP A 1 191 ? -9.67441 12.33077 -10.23451 1.000 16.73900 185 TRP A O 1
ATOM 1516 N N . PRO A 1 192 ? -7.83336 13.38658 -9.51995 1.000 18.79306 186 PRO A N 1
ATOM 1517 C CA . PRO A 1 192 ? -8.18388 14.60310 -10.26144 1.000 20.74276 186 PRO A CA 1
ATOM 1518 C C . PRO A 1 192 ? -8.39053 14.31459 -11.73920 1.000 21.51258 186 PRO A C 1
ATOM 1519 O O . PRO A 1 192 ? -7.60108 13.60911 -12.37375 1.000 22.73412 186 PRO A O 1
ATOM 1523 N N . GLY A 1 193 ? -9.47804 14.86018 -12.27895 1.000 20.41340 187 GLY A N 1
ATOM 1524 C CA . GLY A 1 193 ? -9.82176 14.66754 -13.66671 1.000 21.32215 187 GLY A CA 1
ATOM 1525 C C . GLY A 1 193 ? -10.58672 13.39827 -13.95048 1.000 22.38830 187 GLY A C 1
ATOM 1526 O O . GLY A 1 193 ? -11.08909 13.23618 -15.06760 1.000 26.19951 187 GLY A O 1
ATOM 1527 N N . TYR A 1 194 ? -10.69300 12.49194 -12.97952 1.000 21.66660 188 TYR A N 1
ATOM 1528 C CA . TYR A 1 194 ? -11.48857 11.28965 -13.16284 1.000 20.16516 188 TYR A CA 1
ATOM 1529 C C . TYR A 1 194 ? -12.96224 11.65522 -13.11215 1.000 21.94834 188 TYR A C 1
ATOM 1530 O O . TYR A 1 194 ? -13.43627 12.27545 -12.15288 1.000 21.11943 188 TYR A O 1
ATOM 1539 N N . ASN A 1 195 ? -13.67679 11.25815 -14.14276 1.000 23.16428 189 ASN A N 1
ATOM 1540 C CA . ASN A 1 195 ? -15.08490 11.55707 -14.33484 1.000 21.60911 189 ASN A CA 1
ATOM 1541 C C . ASN A 1 195 ? -15.86274 10.27021 -14.54506 1.000 20.17708 189 ASN A C 1
ATOM 1542 O O . ASN A 1 195 ? -16.74403 10.19155 -15.39571 1.000 21.11042 189 ASN A O 1
ATOM 1547 N N . GLY A 1 196 ? -15.52504 9.22285 -13.79547 1.000 19.17614 190 GLY A N 1
ATOM 1548 C CA . GLY A 1 196 ? -16.05239 7.90713 -14.04403 1.000 15.85550 190 GLY A CA 1
ATOM 1549 C C . GLY A 1 196 ? -17.02152 7.43041 -12.98523 1.000 15.97485 190 GLY A C 1
ATOM 1550 O O . GLY A 1 196 ? -17.63179 8.21934 -12.25045 1.000 20.74204 190 GLY A O 1
ATOM 1551 N N . THR A 1 197 ? -17.16494 6.11043 -12.90856 1.000 14.28595 191 THR A N 1
ATOM 1552 C CA . THR A 1 197 ? -18.04655 5.45244 -11.95878 1.000 15.49448 191 THR A CA 1
ATOM 1553 C C . THR A 1 197 ? -17.41578 5.43089 -10.57249 1.000 13.54935 191 THR A C 1
ATOM 1554 O O . THR A 1 197 ? -16.20498 5.60138 -10.40240 1.000 14.70657 191 THR A O 1
ATOM 1558 N N . TYR A 1 198 ? -18.25703 5.19028 -9.57666 1.000 12.87885 192 TYR A N 1
ATOM 1559 C CA . TYR A 1 198 ? -17.79075 4.85882 -8.24056 1.000 12.56199 192 TYR A CA 1
ATOM 1560 C C . TYR A 1 198 ? -18.46351 3.57322 -7.78854 1.000 13.80669 192 TYR A C 1
ATOM 1561 O O . TYR A 1 198 ? -19.57943 3.26656 -8.21967 1.000 15.33615 192 TYR A O 1
ATOM 1570 N N . PRO A 1 199 ? -17.78238 2.77622 -6.96537 1.000 12.41778 193 PRO A N 1
ATOM 1571 C CA . PRO A 1 199 ? -18.36958 1.51313 -6.50458 1.000 12.49289 193 PRO A CA 1
ATOM 1572 C C . PRO A 1 199 ? -19.59905 1.77093 -5.64987 1.000 12.89984 193 PRO A C 1
ATOM 1573 O O . PRO A 1 199 ? -19.73249 2.82347 -5.0248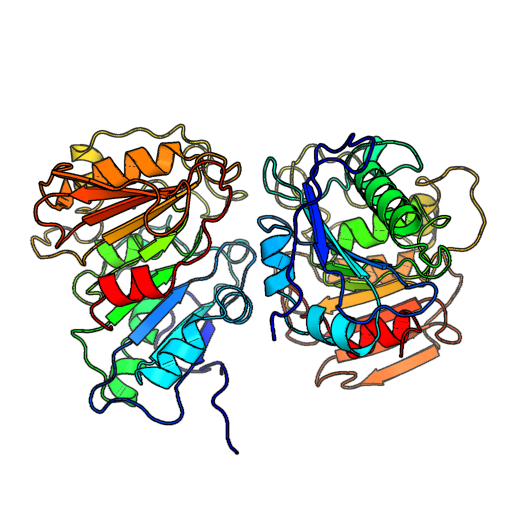0 1.000 14.84125 193 PRO A O 1
ATOM 1577 N N . LYS A 1 200 ? -20.50307 0.79342 -5.61779 1.000 12.38373 194 LYS A N 1
ATOM 1578 C CA A LYS A 1 200 ? -21.66174 0.95493 -4.76079 0.521 12.88873 194 LYS A CA 1
ATOM 1579 C CA B LYS A 1 200 ? -21.67665 0.85803 -4.74669 0.479 13.27287 194 LYS A CA 1
ATOM 1580 C C . LYS A 1 200 ? -21.22207 0.98752 -3.30199 1.000 12.64005 194 LYS A C 1
ATOM 1581 O O . LYS A 1 200 ? -20.36626 0.21822 -2.86294 1.000 14.48530 194 LYS A O 1
ATOM 1592 N N . VAL A 1 201 ? -21.79899 1.93057 -2.55668 1.000 11.82368 195 VAL A N 1
ATOM 1593 C CA . VAL A 1 201 ? -21.35114 2.24265 -1.20325 1.000 12.22022 195 VAL A CA 1
ATOM 1594 C C . VAL A 1 201 ? -22.45166 1.92142 -0.20562 1.000 11.94966 195 VAL A C 1
ATOM 1595 O O . VAL A 1 201 ? -23.58567 2.39229 -0.34586 1.000 12.08862 195 VAL A O 1
ATOM 1599 N N . GLN A 1 202 ? -22.10030 1.14974 0.81834 1.000 11.42197 196 GLN A N 1
ATOM 1600 C CA . GLN A 1 202 ? -22.98769 0.82144 1.92443 1.000 10.88712 196 GLN A CA 1
ATOM 1601 C C . GLN A 1 202 ? -22.32037 1.30694 3.20471 1.000 11.76090 196 GLN A C 1
ATOM 1602 O O . GLN A 1 202 ? -21.17050 0.94504 3.47746 1.000 14.23994 196 GLN A O 1
ATOM 1608 N N . VAL A 1 203 ? -23.02548 2.12840 3.98743 1.000 11.92584 197 VAL A N 1
ATOM 1609 C CA . VAL A 1 203 ? -22.46795 2.65741 5.23109 1.000 13.26313 197 VAL A CA 1
ATOM 1610 C C . VAL A 1 203 ? -23.37217 2.30448 6.40306 1.000 11.81802 197 VAL A C 1
ATOM 1611 O O . VAL A 1 203 ? -24.59348 2.18688 6.25919 1.000 14.06785 197 VAL A O 1
ATOM 1615 N N . TRP A 1 204 ? -22.75627 2.15187 7.57512 1.000 11.43871 198 TRP A N 1
ATOM 1616 C CA . TRP A 1 204 ? -23.44645 1.76624 8.80054 1.000 12.22514 198 TRP A CA 1
ATOM 1617 C C . TRP A 1 204 ? -22.88774 2.59829 9.94252 1.000 13.90758 198 TRP A C 1
ATOM 1618 O O . TRP A 1 204 ? -21.68209 2.85580 9.98755 1.000 12.75857 198 TRP A O 1
ATOM 1629 N N . HIS A 1 205 ? -23.74977 2.99167 10.88050 1.000 12.99555 199 HIS A N 1
ATOM 1630 C CA . HIS A 1 205 ? -23.26293 3.65923 12.08277 1.000 12.58465 199 HIS A CA 1
ATOM 1631 C C . HIS A 1 205 ? -24.23740 3.40970 13.22308 1.000 14.51346 199 HIS A C 1
ATOM 1632 O O . HIS A 1 205 ? -25.42567 3.16305 13.00020 1.000 15.41120 199 HIS A O 1
ATOM 1639 N N . GLY A 1 206 ? -23.72319 3.48759 14.44646 1.000 14.70646 200 GLY A N 1
ATOM 1640 C CA . GLY A 1 206 ? -24.54146 3.35643 15.64323 1.000 16.34785 200 GLY A CA 1
ATOM 1641 C C . GLY A 1 206 ? -24.77417 4.70374 16.29408 1.000 16.35227 200 GLY A C 1
ATOM 1642 O O . GLY A 1 206 ? -23.87117 5.54155 16.35780 1.000 17.48330 200 GLY A O 1
ATOM 1643 N N . THR A 1 207 ? -25.99894 4.90783 16.79527 1.000 16.79191 201 THR A N 1
ATOM 1644 C CA . THR A 1 207 ? -26.35467 6.20245 17.37446 1.000 16.43783 201 THR A CA 1
ATOM 1645 C C . THR A 1 207 ? -25.63336 6.48635 18.68751 1.000 18.78305 201 THR A C 1
ATOM 1646 O O . THR A 1 207 ? -25.59877 7.64521 19.11776 1.000 20.87673 201 THR A O 1
ATOM 1650 N N . ALA A 1 208 ? -25.06751 5.46863 19.33535 1.000 18.62161 202 ALA A N 1
ATOM 1651 C CA . ALA A 1 208 ? -24.44232 5.62598 20.64290 1.000 18.32013 202 ALA A CA 1
ATOM 1652 C C . ALA A 1 208 ? -22.92046 5.57890 20.58500 1.000 19.91890 202 ALA A C 1
ATOM 1653 O O . ALA A 1 208 ? -22.27361 5.49677 21.63371 1.000 23.28431 202 ALA A O 1
ATOM 1655 N N . ASP A 1 209 ? -22.33947 5.64873 19.38872 1.000 18.16164 203 ASP A N 1
ATOM 1656 C CA . ASP A 1 209 ? -20.89705 5.52196 19.21340 1.000 16.50411 203 ASP A CA 1
ATOM 1657 C C . ASP A 1 209 ? -20.16486 6.65857 19.92921 1.000 17.88504 203 ASP A C 1
ATOM 1658 O O . ASP A 1 209 ? -20.34177 7.83125 19.58913 1.000 19.74414 203 ASP A O 1
ATOM 1663 N N . SER A 1 210 ? -19.32872 6.30725 20.91444 1.000 18.02555 204 SER A N 1
ATOM 1664 C CA . SER A 1 210 ? -18.57572 7.29310 21.68598 1.000 18.27528 204 SER A CA 1
ATOM 1665 C C . SER A 1 210 ? -17.19118 7.57160 21.11656 1.000 19.19871 204 SER A C 1
ATOM 1666 O O . SER A 1 210 ? -16.51388 8.49368 21.59164 1.000 19.59174 204 SER A O 1
ATOM 1669 N N . VAL A 1 211 ? -16.74568 6.78551 20.14581 1.000 17.49352 205 VAL A N 1
ATOM 1670 C CA . VAL A 1 211 ? -15.42141 6.93104 19.55641 1.000 17.63191 205 VAL A CA 1
ATOM 1671 C C . VAL A 1 211 ? -15.47289 7.77251 18.29127 1.000 16.65083 205 VAL A C 1
ATOM 1672 O O . VAL A 1 211 ? -14.71087 8.72835 18.13668 1.000 18.57504 205 VAL A O 1
ATOM 1676 N N . ILE A 1 212 ? -16.35756 7.40686 17.36430 1.000 17.50496 206 ILE A N 1
ATOM 1677 C CA A ILE A 1 212 ? -16.57290 8.14293 16.12472 0.540 17.02356 206 ILE A CA 1
ATOM 1678 C CA B ILE A 1 212 ? -16.57229 8.14702 16.12906 0.460 17.60107 206 ILE A CA 1
ATOM 1679 C C . ILE A 1 212 ? -18.00318 8.65738 16.16763 1.000 16.34582 206 ILE A C 1
ATOM 1680 O O . ILE A 1 212 ? -18.95356 7.86692 16.09572 1.000 17.37382 206 ILE A O 1
ATOM 1689 N N . SER A 1 213 ? -18.15734 9.97242 16.27997 1.000 16.60217 207 SER A N 1
ATOM 1690 C CA . SER A 1 213 ? -19.47321 10.56206 16.45665 1.000 17.01529 207 SER A CA 1
ATOM 1691 C C . SER A 1 213 ? -20.42091 10.13413 15.33859 1.000 17.52552 207 SER A C 1
ATOM 1692 O O . SER A 1 213 ? -20.02887 10.09720 14.16362 1.000 17.38961 207 SER A O 1
ATOM 1695 N N . PRO A 1 214 ? -21.67628 9.81906 15.66475 1.000 17.66414 208 PRO A N 1
ATOM 1696 C CA . PRO A 1 214 ? -22.66072 9.51799 14.61191 1.000 17.78211 208 PRO A CA 1
ATOM 1697 C C . PRO A 1 214 ? -22.91957 10.68777 13.66952 1.000 16.20717 208 PRO A C 1
ATOM 1698 O O . PRO A 1 214 ? -23.53268 10.48370 12.60974 1.000 17.76688 208 PRO A O 1
ATOM 1702 N N . ASN A 1 215 ? -22.48411 11.90589 14.01258 1.000 17.36386 209 ASN A N 1
ATOM 1703 C CA . ASN A 1 215 ? -22.53793 12.98813 13.03423 1.000 16.40335 209 ASN A CA 1
ATOM 1704 C C . ASN A 1 215 ? -21.82511 12.59231 11.74812 1.000 15.13660 209 ASN A C 1
ATOM 1705 O O . ASN A 1 215 ? -22.19143 13.05691 10.66504 1.000 17.17853 209 ASN A O 1
ATOM 1710 N N . ASN A 1 216 ? -20.81050 11.72686 11.84669 1.000 14.08279 210 ASN A N 1
ATOM 1711 C CA . ASN A 1 216 ? -20.09025 11.29057 10.65621 1.000 14.32841 210 ASN A CA 1
ATOM 1712 C C . ASN A 1 216 ? -20.97651 10.49642 9.70759 1.000 15.18312 210 ASN A C 1
ATOM 1713 O O . ASN A 1 216 ? -20.72559 10.48292 8.49958 1.000 15.84415 210 ASN A O 1
ATOM 1718 N N . PHE A 1 217 ? -22.00563 9.82747 10.23174 1.000 15.48034 211 PHE A N 1
ATOM 1719 C CA . PHE A 1 217 ? -22.97633 9.15169 9.37204 1.000 15.73567 211 PHE A CA 1
ATOM 1720 C C . PHE A 1 217 ? -23.69658 10.15506 8.48584 1.000 14.91140 211 PHE A C 1
ATOM 1721 O O . PHE A 1 217 ? -23.84480 9.93995 7.27779 1.000 15.58364 211 PHE A O 1
ATOM 1729 N N . ASP A 1 218 ? -24.14184 11.27018 9.07271 1.000 16.28767 212 ASP A N 1
ATOM 1730 C CA . ASP A 1 218 ? -24.79033 12.31612 8.28574 1.000 16.15711 212 ASP A CA 1
ATOM 1731 C C . ASP A 1 218 ? -23.85116 12.86983 7.22545 1.000 15.17178 212 ASP A C 1
ATOM 1732 O O . ASP A 1 218 ? -24.27292 13.14854 6.09699 1.000 15.96797 212 ASP A O 1
ATOM 1737 N N . GLU A 1 219 ? -22.56736 13.02760 7.56284 1.000 14.29167 213 GLU A N 1
ATOM 1738 C CA . GLU A 1 219 ? -21.63036 13.57758 6.58878 1.000 14.05891 213 GLU A CA 1
ATOM 1739 C C . GLU A 1 219 ? -21.35214 12.58023 5.46814 1.000 13.41203 213 GLU A C 1
ATOM 1740 O O . GLU A 1 219 ? -21.22863 12.97239 4.30071 1.000 13.85128 213 GLU A O 1
ATOM 1746 N N . GLU A 1 220 ? -21.24027 11.28926 5.80473 1.000 13.40261 214 GLU A N 1
ATOM 1747 C CA . GLU A 1 220 ? -21.08184 10.26145 4.77975 1.000 12.44972 214 GLU A CA 1
ATOM 1748 C C . GLU A 1 220 ? -22.28768 10.22623 3.84899 1.000 13.56958 214 GLU A C 1
ATOM 1749 O O . GLU A 1 220 ? -22.14401 10.01629 2.63617 1.000 14.06576 214 GLU A O 1
ATOM 1755 N N . VAL A 1 221 ? -23.48945 10.40435 4.40356 1.000 13.57253 215 VAL A N 1
ATOM 1756 C CA . VAL A 1 221 ? -24.69663 10.41384 3.57875 1.000 13.51122 215 VAL A CA 1
ATOM 1757 C C . VAL A 1 221 ? -24.67420 11.59562 2.62142 1.000 13.44022 215 VAL A C 1
ATOM 1758 O O . VAL A 1 221 ? -24.98318 11.45374 1.43402 1.000 13.92856 215 VAL A O 1
ATOM 1762 N N . LYS A 1 222 ? -24.27956 12.77165 3.11272 1.000 12.70609 216 LYS A N 1
ATOM 1763 C CA . LYS A 1 222 ? -24.13959 13.92317 2.22694 1.000 12.78739 216 LYS A CA 1
ATOM 1764 C C . LYS A 1 222 ? -23.13613 13.63070 1.12018 1.000 12.93782 216 LYS A C 1
ATOM 1765 O O . LYS A 1 222 ? -23.39968 13.89344 -0.06235 1.000 14.40794 216 LYS A O 1
ATOM 1771 N N . GLN A 1 223 ? -21.98884 13.05477 1.49014 1.000 13.30123 217 GLN A N 1
ATOM 1772 C CA . GLN A 1 223 ? -20.92568 12.79572 0.53073 1.000 12.60803 217 GLN A CA 1
ATOM 1773 C C . GLN A 1 223 ? -21.40176 11.90787 -0.61164 1.000 12.93124 217 GLN A C 1
ATOM 1774 O O . GLN A 1 223 ? -21.26434 12.26330 -1.79110 1.000 13.64846 217 GLN A O 1
ATOM 1780 N N . TRP A 1 224 ? -21.94624 10.73059 -0.28390 1.000 12.36183 218 TRP A N 1
ATOM 1781 C CA . TRP A 1 224 ? -22.23358 9.76885 -1.33822 1.000 12.67035 218 TRP A CA 1
ATOM 1782 C C . TRP A 1 224 ? -23.54957 10.04915 -2.04604 1.000 13.77921 218 TRP A C 1
ATOM 1783 O O . TRP A 1 224 ? -23.68738 9.71242 -3.22763 1.000 15.02435 218 TRP A O 1
ATOM 1794 N N A SER A 1 225 ? -24.50910 10.68770 -1.37701 0.586 14.15523 219 SER A N 1
ATOM 1795 N N B SER A 1 225 ? -24.51602 10.66546 -1.35418 0.414 14.00444 219 SER A N 1
ATOM 1796 C CA A SER A 1 225 ? -25.68678 11.13253 -2.10920 0.586 15.04583 219 SER A CA 1
ATOM 1797 C CA B SER A 1 225 ? -25.68895 11.19650 -2.04274 0.414 14.54423 219 SER A CA 1
ATOM 1798 C C A SER A 1 225 ? -25.32473 12.20008 -3.13539 0.586 14.75515 219 SER A C 1
ATOM 1799 C C B SER A 1 225 ? -25.26312 12.14453 -3.15046 0.414 14.14971 219 SER A C 1
ATOM 1800 O O A SER A 1 225 ? -25.93696 12.25394 -4.20681 0.586 15.54603 219 SER A O 1
ATOM 1801 O O B SER A 1 225 ? -25.76175 12.06915 -4.27871 0.414 14.47558 219 SER A O 1
ATOM 1806 N N . ALA A 1 226 ? -24.32281 13.03961 -2.84376 1.000 13.52768 220 ALA A N 1
ATOM 1807 C CA . ALA A 1 226 ? -23.87197 14.01187 -3.83370 1.000 13.01429 220 ALA A CA 1
ATOM 1808 C C . ALA A 1 226 ? -23.10459 13.33943 -4.96483 1.000 13.36131 220 ALA A C 1
ATOM 1809 O O . ALA A 1 226 ? -23.32897 13.65062 -6.13839 1.000 15.78281 220 ALA A O 1
ATOM 1811 N N . VAL A 1 227 ? -22.18245 12.42460 -4.63450 1.000 13.23578 221 VAL A N 1
ATOM 1812 C CA . VAL A 1 227 ? -21.41945 11.71946 -5.67107 1.000 13.18175 221 VAL A CA 1
ATOM 1813 C C . VAL A 1 227 ? -22.36048 11.06116 -6.67650 1.000 14.36088 221 VAL A C 1
ATOM 1814 O O . VAL A 1 227 ? -22.17913 11.17613 -7.89620 1.000 14.55320 221 VAL A O 1
ATOM 1818 N N . PHE A 1 228 ? -23.38393 10.36377 -6.18021 1.000 13.34646 222 PHE A N 1
ATOM 1819 C CA . PHE A 1 228 ? -24.29439 9.63121 -7.05100 1.000 13.16910 222 PHE A CA 1
ATOM 1820 C C . PHE A 1 228 ? -25.50149 10.44824 -7.50371 1.000 13.86374 222 PHE A C 1
ATOM 1821 O O . PHE A 1 228 ? -26.24483 9.99280 -8.38144 1.000 16.85101 222 PHE A O 1
ATOM 1829 N N . GLY A 1 229 ? -25.70920 11.63547 -6.94419 1.000 14.43017 223 GLY A N 1
ATOM 1830 C CA . GLY A 1 229 ? -26.85773 12.45129 -7.31317 1.000 14.70044 223 GLY A CA 1
ATOM 1831 C C . GLY A 1 229 ? -28.20096 11.85646 -6.94239 1.000 16.15568 223 GLY A C 1
ATOM 1832 O O . GLY A 1 229 ? -29.15790 11.96096 -7.72417 1.000 19.50644 223 GLY A O 1
ATOM 1833 N N . VAL A 1 230 ? -28.30481 11.25697 -5.75651 1.000 15.80865 224 VAL A N 1
ATOM 1834 C CA . VAL A 1 230 ? -29.49353 10.53721 -5.32709 1.000 17.05088 224 VAL A CA 1
ATOM 1835 C C . VAL A 1 230 ? -29.98737 11.10642 -4.00461 1.000 17.40489 224 VAL A C 1
ATOM 1836 O O . VAL A 1 230 ? -29.24494 11.74977 -3.25771 1.000 19.19421 224 VAL A O 1
ATOM 1840 N N . ASN A 1 231 ? -31.26848 10.85718 -3.72235 1.000 17.58798 225 ASN A N 1
ATOM 1841 C CA A ASN A 1 231 ? -31.87251 11.18712 -2.43878 0.420 17.48983 225 ASN A CA 1
ATOM 1842 C CA B ASN A 1 231 ? -31.88284 11.19025 -2.44552 0.580 18.76815 225 ASN A CA 1
ATOM 1843 C C . ASN A 1 231 ? -32.57003 9.95274 -1.88324 1.000 19.11152 225 ASN A C 1
ATOM 1844 O O . ASN A 1 231 ? -32.72677 8.93737 -2.56848 1.000 18.55520 225 ASN A O 1
ATOM 1853 N N . VAL A 1 232 ? -32.97676 10.03677 -0.61431 1.000 19.71579 226 VAL A N 1
ATOM 1854 C CA . VAL A 1 232 ? -33.66203 8.91095 0.01036 1.000 20.59984 226 VAL A CA 1
ATOM 1855 C C . VAL A 1 232 ? -34.99629 8.69201 -0.68409 1.000 20.04022 226 VAL A C 1
ATOM 1856 O O . VAL A 1 232 ? -35.79836 9.62089 -0.82849 1.000 21.77550 226 VAL A O 1
ATOM 1860 N N . THR A 1 233 ? -35.23835 7.45883 -1.11942 1.000 19.05294 227 THR A N 1
ATOM 1861 C CA . THR A 1 233 ? -36.50864 7.10050 -1.71511 1.000 19.79013 227 THR A CA 1
ATOM 1862 C C . THR A 1 233 ? -37.33041 6.16613 -0.84843 1.000 22.90343 227 THR A C 1
ATOM 1863 O O . THR A 1 233 ? -38.54595 6.07340 -1.05176 1.000 24.41909 227 THR A O 1
ATOM 1867 N N . LYS A 1 234 ? -36.70384 5.47753 0.10338 1.000 22.54439 228 LYS A N 1
ATOM 1868 C CA . LYS A 1 234 ? -37.42927 4.57837 0.98433 1.000 23.77192 228 LYS A CA 1
ATOM 1869 C C . LYS A 1 234 ? -36.63758 4.38918 2.26513 1.000 24.24261 228 LYS A C 1
ATOM 1870 O O . LYS A 1 234 ? -35.40486 4.42015 2.26394 1.000 23.27181 228 LYS A O 1
ATOM 1876 N N . GLU A 1 235 ? -37.36909 4.17491 3.35032 1.000 26.17585 229 GLU A N 1
ATOM 1877 C CA . GLU A 1 235 ? -36.80515 3.85916 4.64828 1.000 29.13769 229 GLU A CA 1
ATOM 1878 C C . GLU A 1 235 ? -37.45958 2.57624 5.13963 1.000 27.77045 229 GLU A C 1
ATOM 1879 O O . GLU A 1 235 ? -38.68330 2.43062 5.05685 1.000 29.09162 229 GLU A O 1
ATOM 1885 N N . GLU A 1 236 ? -36.64709 1.63637 5.61338 1.000 23.39049 230 GLU A N 1
ATOM 1886 C CA . GLU A 1 236 ? -37.13395 0.38368 6.18192 1.000 23.35100 230 GLU A CA 1
ATOM 1887 C C . GLU A 1 236 ? -36.70780 0.32004 7.63696 1.000 22.76931 230 GLU A C 1
ATOM 1888 O O . GLU A 1 236 ? -35.51524 0.42024 7.94184 1.000 23.12226 230 GLU A O 1
ATOM 1894 N N . GLN A 1 237 ? -37.67178 0.14949 8.53102 1.000 25.43903 231 GLN A N 1
ATOM 1895 C CA A GLN A 1 237 ? -37.36802 -0.00043 9.94420 0.560 27.14320 231 GLN A CA 1
ATOM 1896 C CA B GLN A 1 237 ? -37.34273 0.00336 9.93748 0.440 26.95431 231 GLN A CA 1
ATOM 1897 C C . GLN A 1 237 ? -36.92941 -1.42930 10.24216 1.000 24.96411 231 GLN A C 1
ATOM 1898 O O . GLN A 1 237 ? -37.33913 -2.37811 9.56583 1.000 25.43629 231 GLN A O 1
ATOM 1909 N N . ASP A 1 238 ? -36.08573 -1.57262 11.26488 1.000 23.38749 232 ASP A N 1
ATOM 1910 C CA . ASP A 1 238 ? -35.68199 -2.88210 11.77916 1.000 21.38595 232 ASP A CA 1
ATOM 1911 C C . ASP A 1 238 ? -35.12311 -3.77800 10.67509 1.000 21.58642 232 ASP A C 1
ATOM 1912 O O . ASP A 1 238 ? -35.45325 -4.96035 10.56178 1.000 23.28364 232 ASP A O 1
ATOM 1917 N N . SER A 1 239 ? -34.25035 -3.20074 9.86092 1.000 19.75253 233 SER A N 1
ATOM 1918 C CA . SER A 1 239 ? -33.73505 -3.86051 8.66584 1.000 19.47055 233 SER A CA 1
ATOM 1919 C C . SER A 1 239 ? -32.22556 -3.66418 8.66047 1.000 19.30601 233 SER A C 1
ATOM 1920 O O . SER A 1 239 ? -31.75878 -2.52411 8.45765 1.000 21.66616 233 SER A O 1
ATOM 1923 N N . PRO A 1 240 ? -31.42121 -4.72260 8.85957 1.000 19.77444 234 PRO A N 1
ATOM 1924 C CA . PRO A 1 240 ? -31.78350 -6.14559 8.97100 1.000 19.64609 234 PRO A CA 1
ATOM 1925 C C . PRO A 1 240 ? -32.11279 -6.61405 10.38195 1.000 20.22034 234 PRO A C 1
ATOM 1926 O O . PRO A 1 240 ? -32.57612 -7.74207 10.57210 1.000 25.02740 234 PRO A O 1
ATOM 1930 N N . LEU A 1 241 ? -31.88444 -5.77933 11.39022 1.000 21.52797 235 LEU A N 1
ATOM 1931 C CA . LEU A 1 241 ? -32.09617 -6.15330 12.77795 1.000 22.34875 235 LEU A CA 1
ATOM 1932 C C . LEU A 1 241 ? -32.89101 -5.05795 13.46674 1.000 22.65579 235 LEU A C 1
ATOM 1933 O O . LEU A 1 241 ? -32.95889 -3.92464 12.98753 1.000 23.05668 235 LEU A O 1
ATOM 1938 N N . ASP A 1 242 ? -33.48261 -5.41499 14.60863 1.000 23.27013 236 ASP A N 1
ATOM 1939 C CA A ASP A 1 242 ? -34.26184 -4.46469 15.39009 0.419 22.35202 236 ASP A CA 1
ATOM 1940 C CA B ASP A 1 242 ? -34.26888 -4.46134 15.37564 0.581 24.16598 236 ASP A CA 1
ATOM 1941 C C . ASP A 1 242 ? -33.45718 -3.19778 15.64156 1.000 23.12395 236 ASP A C 1
ATOM 1942 O O . ASP A 1 242 ? -32.29883 -3.25714 16.06742 1.000 23.44932 236 ASP A O 1
ATOM 1951 N N . GLY A 1 243 ? -34.06931 -2.04947 15.36247 1.000 22.04024 237 GLY A N 1
ATOM 1952 C CA . GLY A 1 243 ? -33.43654 -0.76926 15.59337 1.000 20.85720 237 GLY A CA 1
ATOM 1953 C C . GLY A 1 243 ? -32.55101 -0.26882 14.47368 1.000 21.42581 237 GLY A C 1
ATOM 1954 O O . GLY A 1 243 ? -32.09336 0.87990 14.53720 1.000 21.25827 237 GLY A O 1
ATOM 1955 N N . TYR A 1 244 ? -32.28121 -1.08617 13.45985 1.000 19.28437 238 TYR A N 1
ATOM 1956 C CA . TYR A 1 244 ? -31.51105 -0.64809 12.30085 1.000 17.35090 238 TYR A CA 1
ATOM 1957 C C . TYR A 1 244 ? -32.46663 -0.00879 11.30262 1.000 18.85991 238 TYR A C 1
ATOM 1958 O O . TYR A 1 244 ? -33.35712 -0.68033 10.77657 1.000 20.53522 238 TYR A O 1
ATOM 1967 N N . THR A 1 245 ? -32.27468 1.27669 11.02886 1.000 18.12000 239 THR A N 1
ATOM 1968 C CA . THR A 1 245 ? -33.06187 1.97714 10.02337 1.000 18.52742 239 THR A CA 1
ATOM 1969 C C . THR A 1 245 ? -32.26643 2.02460 8.72460 1.000 19.33962 239 THR A C 1
ATOM 1970 O O . THR A 1 245 ? -31.17885 2.60605 8.67840 1.000 17.68862 239 THR A O 1
ATOM 1974 N N . ARG A 1 246 ? -32.80481 1.39787 7.68333 1.000 17.04117 240 ARG A N 1
ATOM 1975 C CA . ARG A 1 246 ? -32.16480 1.31725 6.37827 1.000 17.14749 240 ARG A CA 1
ATOM 1976 C C . ARG A 1 246 ? -32.70618 2.42962 5.48865 1.000 17.74682 240 ARG A C 1
ATOM 1977 O O . ARG A 1 246 ? -33.91856 2.50407 5.24404 1.000 19.30555 240 ARG A O 1
ATOM 1985 N N . SER A 1 247 ? -31.81281 3.28363 5.00186 1.000 16.76676 241 SER A N 1
ATOM 1986 C CA . SER A 1 247 ? -32.16888 4.33146 4.05495 1.000 15.59540 241 SER A CA 1
ATOM 1987 C C . SER A 1 247 ? -31.72219 3.90435 2.66439 1.000 14.71104 241 SER A C 1
ATOM 1988 O O . SER A 1 247 ? -30.53106 3.66944 2.43088 1.000 15.47124 241 SER A O 1
ATOM 1991 N N . ILE A 1 248 ? -32.68430 3.79108 1.75554 1.000 15.06834 242 ILE A N 1
ATOM 1992 C CA . ILE A 1 248 ? -32.44180 3.39742 0.37550 1.000 15.66612 242 ILE A CA 1
ATOM 1993 C C . ILE A 1 248 ? -32.48710 4.65984 -0.47207 1.000 15.29060 242 ILE A C 1
ATOM 1994 O O . ILE A 1 248 ? -33.42340 5.45704 -0.35574 1.000 16.71568 242 ILE A O 1
ATOM 1999 N N . PHE A 1 249 ? -31.45571 4.86989 -1.28133 1.000 16.35384 243 PHE A N 1
ATOM 2000 C CA . PHE A 1 249 ? -31.31213 6.07538 -2.08334 1.000 15.19607 243 PHE A CA 1
ATOM 2001 C C . PHE A 1 249 ? -31.55068 5.75499 -3.55265 1.000 16.47673 243 PHE A C 1
ATOM 2002 O O . PHE A 1 249 ? -31.11975 4.70759 -4.04762 1.000 16.34850 243 PHE A O 1
ATOM 2010 N N . GLY A 1 250 ? -32.24401 6.65962 -4.24415 1.000 17.26169 244 GLY A N 1
ATOM 2011 C CA . GLY A 1 250 ? -32.47576 6.45780 -5.66804 1.000 17.28858 244 GLY A CA 1
ATOM 2012 C C . GLY A 1 250 ? -33.15286 5.12806 -5.94052 1.000 18.06012 244 GLY A C 1
ATOM 2013 O O . GLY A 1 250 ? -34.07676 4.71915 -5.22978 1.000 19.25471 244 GLY A O 1
ATOM 2014 N N . ASP A 1 251 ? -32.67628 4.42408 -6.96936 1.000 17.55779 245 ASP A N 1
ATOM 2015 C CA . ASP A 1 251 ? -33.19088 3.08976 -7.26293 1.000 18.74069 245 ASP A CA 1
ATOM 2016 C C . ASP A 1 251 ? -32.51668 1.99219 -6.44424 1.000 19.23165 245 ASP A C 1
ATOM 2017 O O . ASP A 1 251 ? -32.75282 0.80947 -6.71152 1.000 21.68530 245 ASP A O 1
ATOM 2022 N N . GLY A 1 252 ? -31.68148 2.35660 -5.47150 1.000 17.43252 246 GLY A N 1
ATOM 2023 C CA . GLY A 1 252 ? -31.04993 1.39671 -4.58973 1.000 16.01559 246 GLY A CA 1
ATOM 2024 C C . GLY A 1 252 ? -29.78713 0.74784 -5.11662 1.000 16.11922 246 GLY A C 1
ATOM 2025 O O . GLY A 1 252 ? -29.20916 -0.09598 -4.41848 1.000 18.13335 246 GLY A O 1
ATOM 2026 N N . SER A 1 253 ? -29.32329 1.11596 -6.31022 1.000 15.91649 247 SER A N 1
ATOM 2027 C CA . SER A 1 253 ? -28.19073 0.42719 -6.92380 1.000 15.92486 247 SER A CA 1
ATOM 2028 C C . SER A 1 253 ? -26.83286 1.06524 -6.64321 1.000 14.81464 247 SER A C 1
ATOM 2029 O O . SER A 1 253 ? -25.81319 0.47718 -7.01888 1.000 15.96675 247 SER A O 1
ATOM 2032 N N . HIS A 1 254 ? -26.77800 2.22783 -5.99412 1.000 12.56385 248 HIS A N 1
ATOM 2033 C CA . HIS A 1 254 ? -25.50266 2.90029 -5.75309 1.000 11.75283 248 HIS A CA 1
ATOM 2034 C C . HIS A 1 254 ? -25.19297 3.15625 -4.29001 1.000 12.15761 248 HIS A C 1
ATOM 2035 O O . HIS A 1 254 ? -24.02879 3.08817 -3.90732 1.000 13.04279 248 HIS A O 1
ATOM 2042 N N . PHE A 1 255 ? -26.18388 3.49746 -3.46549 1.000 12.59572 249 PHE A N 1
ATOM 2043 C CA . PHE A 1 255 ? -25.88931 3.92387 -2.10241 1.000 12.41978 249 PHE A CA 1
ATOM 2044 C C . PHE A 1 255 ? -27.02680 3.52540 -1.17493 1.000 14.09325 249 PHE A C 1
ATOM 2045 O O . PHE A 1 255 ? -28.20140 3.72740 -1.50124 1.000 15.02926 249 PHE A O 1
ATOM 2053 N N . GLU A 1 256 ? -26.67339 2.93029 -0.03676 1.000 14.07338 250 GLU A N 1
ATOM 2054 C CA . GLU A 1 256 ? -27.62184 2.66028 1.03544 1.000 13.01338 250 GLU A CA 1
ATOM 2055 C C . GLU A 1 256 ? -26.90738 2.83758 2.36690 1.000 12.93288 250 GLU A C 1
ATOM 2056 O O . GLU A 1 256 ? -25.68509 2.70718 2.46116 1.000 13.07883 250 GLU A O 1
ATOM 2062 N N . ALA A 1 257 ? -27.68625 3.12933 3.40178 1.000 13.61872 251 ALA A N 1
ATOM 2063 C CA . ALA A 1 257 ? -27.12840 3.54232 4.68135 1.000 13.32095 251 ALA A CA 1
ATOM 2064 C C . ALA A 1 257 ? -27.98278 2.99375 5.81540 1.000 14.95100 251 ALA A C 1
ATOM 2065 O O . ALA A 1 257 ? -29.21134 2.97991 5.72218 1.000 17.32624 251 ALA A O 1
ATOM 2067 N N . TYR A 1 258 ? -27.33219 2.55831 6.89295 1.000 13.24705 252 TYR A N 1
ATOM 2068 C CA . TYR A 1 258 ? -28.01085 1.97134 8.04485 1.000 14.07523 252 TYR A CA 1
ATOM 2069 C C . TYR A 1 258 ? -27.60275 2.70731 9.31188 1.000 13.86811 252 TYR A C 1
ATOM 2070 O O . TYR A 1 258 ? -26.40847 2.82230 9.60470 1.000 14.69442 252 TYR A O 1
ATOM 2079 N N . LEU A 1 259 ? -28.58787 3.18487 10.07108 1.000 15.09091 253 LEU A N 1
ATOM 2080 C CA . LEU A 1 259 ? -28.35263 3.83198 11.35708 1.000 14.67003 253 LEU A CA 1
ATOM 2081 C C . LEU A 1 259 ? -28.96494 2.95660 12.43898 1.000 17.13237 253 LEU A C 1
ATOM 2082 O O . LEU A 1 259 ? -30.18090 2.73784 12.44738 1.000 17.61266 253 LEU A O 1
ATOM 2087 N N . ALA A 1 260 ? -28.12309 2.45774 13.34136 1.000 16.55750 254 ALA A N 1
ATOM 2088 C CA . ALA A 1 260 ? -28.50993 1.43918 14.31205 1.000 16.55863 254 ALA A CA 1
ATOM 2089 C C . ALA A 1 260 ? -28.73322 2.08675 15.67759 1.000 16.72212 254 ALA A C 1
ATOM 2090 O O . ALA A 1 260 ? -27.78122 2.52387 16.33600 1.000 17.04300 254 ALA A O 1
ATOM 2092 N N . GLU A 1 261 ? -29.99196 2.13013 16.10400 1.000 17.90170 255 GLU A N 1
ATOM 2093 C CA . GLU A 1 261 ? -30.34770 2.76900 17.36428 1.000 20.44990 255 GLU A CA 1
ATOM 2094 C C . GLU A 1 261 ? -29.72921 2.02740 18.54641 1.000 22.20470 255 GLU A C 1
ATOM 2095 O O . GLU A 1 261 ? -29.86595 0.80466 18.67630 1.000 22.55320 255 GLU A O 1
ATOM 2101 N N . GLY A 1 262 ? -29.04469 2.78005 19.40975 1.000 20.48292 256 GLY A N 1
ATOM 2102 C CA . GLY A 1 262 ? -28.47942 2.24516 20.62867 1.000 21.48594 256 GLY A CA 1
ATOM 2103 C C . GLY A 1 262 ? -27.16329 1.51924 20.47212 1.000 20.13278 256 GLY A C 1
ATOM 2104 O O . GLY A 1 262 ? -26.57616 1.11690 21.48164 1.000 24.33912 256 GLY A O 1
ATOM 2105 N N . VAL A 1 263 ? -26.68493 1.33434 19.25929 1.000 18.15979 257 VAL A N 1
ATOM 2106 C CA . VAL A 1 263 ? -25.43718 0.62452 19.01108 1.000 17.43701 257 VAL A CA 1
ATOM 2107 C C . VAL A 1 263 ? -24.28887 1.61124 19.12734 1.000 17.33703 257 VAL A C 1
ATOM 2108 O O . VAL A 1 263 ? -24.41472 2.78233 18.75058 1.000 21.25106 257 VAL A O 1
ATOM 2112 N N . GLY A 1 264 ? -23.16626 1.15045 19.66363 1.000 19.41983 258 GLY A N 1
ATOM 2113 C CA . GLY A 1 264 ? -22.00579 2.00860 19.75068 1.000 20.74245 258 GLY A CA 1
ATOM 2114 C C . GLY A 1 264 ? -20.90202 1.67050 18.77057 1.000 20.75458 258 GLY A C 1
ATOM 2115 O O . GLY A 1 264 ? -21.14798 1.17350 17.66407 1.000 21.26319 258 GLY A O 1
ATOM 2116 N N . HIS A 1 265 ? -19.66692 1.94661 19.17026 1.000 21.49700 259 HIS A N 1
ATOM 2117 C CA . HIS A 1 265 ? -18.51625 1.63096 18.33750 1.000 20.12909 259 HIS A CA 1
ATOM 2118 C C . HIS A 1 265 ? -18.17722 0.16160 18.53255 1.000 19.02634 259 HIS A C 1
ATOM 2119 O O . HIS A 1 265 ? -17.84458 -0.24913 19.64977 1.000 21.32003 259 HIS A O 1
ATOM 2126 N N . VAL A 1 266 ? -18.27548 -0.64101 17.47171 1.000 17.79905 260 VAL A N 1
ATOM 2127 C CA . VAL A 1 266 ? -18.68613 -0.40588 16.08949 1.000 15.51745 260 VAL A CA 1
ATOM 2128 C C . VAL A 1 266 ? -19.97175 -1.17222 15.80086 1.000 15.43917 260 VAL A C 1
ATOM 2129 O O . VAL A 1 266 ? -20.36108 -2.06637 16.56890 1.000 17.50833 260 VAL A O 1
ATOM 2133 N N . VAL A 1 267 ? -20.61576 -0.86234 14.67712 1.000 15.07168 261 VAL A N 1
ATOM 2134 C CA . VAL A 1 267 ? -21.73937 -1.68028 14.22449 1.000 13.72125 261 VAL A CA 1
ATOM 2135 C C . VAL A 1 267 ? -21.18956 -3.04064 13.81732 1.000 14.81560 261 VAL A C 1
ATOM 2136 O O . VAL A 1 267 ? -20.27447 -3.11134 12.98152 1.000 15.60142 261 VAL A O 1
ATOM 2140 N N . PRO A 1 268 ? -21.69351 -4.13838 14.37275 1.000 16.28235 262 PRO A N 1
ATOM 2141 C CA . PRO A 1 268 ? -21.18404 -5.45065 13.96209 1.000 17.55999 262 PRO A CA 1
ATOM 2142 C C . PRO A 1 268 ? -21.51728 -5.71255 12.50201 1.000 16.72179 262 PRO A C 1
ATOM 2143 O O . PRO A 1 268 ? -22.56458 -5.29839 12.00296 1.000 16.74281 262 PRO A O 1
ATOM 2147 N N . THR A 1 269 ? -20.60121 -6.39199 11.81306 1.000 15.01675 263 THR A N 1
ATOM 2148 C CA . THR A 1 269 ? -20.78139 -6.65003 10.39258 1.000 13.89810 263 THR A CA 1
ATOM 2149 C C . THR A 1 269 ? -21.95313 -7.59658 10.17324 1.000 14.68279 263 THR A C 1
ATOM 2150 O O . THR A 1 269 ? -22.07240 -8.62585 10.84584 1.000 16.76223 263 THR A O 1
ATOM 2154 N N . GLN A 1 270 ? -22.83920 -7.21431 9.25682 1.000 15.13845 264 GLN A N 1
ATOM 2155 C CA . GLN A 1 270 ? -23.99145 -8.01654 8.86012 1.000 14.17813 264 GLN A CA 1
ATOM 2156 C C . GLN A 1 270 ? -23.61301 -8.64981 7.52706 1.000 14.01191 264 GLN A C 1
ATOM 2157 O O . GLN A 1 270 ? -23.81192 -8.06283 6.45726 1.000 14.66258 264 GLN A O 1
ATOM 2163 N N . VAL A 1 271 ? -23.04482 -9.85932 7.60086 1.000 14.43833 265 VAL A N 1
ATOM 2164 C CA . VAL A 1 271 ? -22.37495 -10.44166 6.43664 1.000 14.12147 265 VAL A CA 1
ATOM 2165 C C . VAL A 1 271 ? -23.33938 -10.60786 5.26612 1.000 15.52988 265 VAL A C 1
ATOM 2166 O O . VAL A 1 271 ? -22.99497 -10.31869 4.11566 1.000 16.25234 265 VAL A O 1
ATOM 2170 N N . ASP A 1 272 ? -24.55606 -11.08433 5.52679 1.000 15.76215 266 ASP A N 1
ATOM 2171 C CA . ASP A 1 272 ? -25.47051 -11.30701 4.40982 1.000 17.55559 266 ASP A CA 1
ATOM 2172 C C . ASP A 1 272 ? -25.90741 -9.99622 3.75897 1.000 16.28208 266 ASP A C 1
ATOM 2173 O O . ASP A 1 272 ? -26.01635 -9.92398 2.52767 1.000 16.45778 266 ASP A O 1
ATOM 2178 N N . SER A 1 273 ? -26.13295 -8.94176 4.55515 1.000 15.47636 267 SER A N 1
ATOM 2179 C CA . SER A 1 273 ? -26.47099 -7.63837 3.97208 1.000 15.18795 267 SER A CA 1
ATOM 2180 C C . SER A 1 273 ? -25.34404 -7.12533 3.08703 1.000 13.60240 267 SER A C 1
ATOM 2181 O O . SER A 1 273 ? -25.58371 -6.51362 2.03679 1.000 14.53612 267 SER A O 1
ATOM 2184 N N . THR A 1 274 ? -24.10499 -7.34353 3.51540 1.000 12.24092 268 THR A N 1
ATOM 2185 C CA . THR A 1 274 ? -22.96015 -6.87286 2.75556 1.000 11.89531 268 THR A CA 1
ATOM 2186 C C . THR A 1 274 ? -22.71169 -7.73074 1.52005 1.000 12.74965 268 THR A C 1
ATOM 2187 O O . THR A 1 274 ? -22.44140 -7.19587 0.43858 1.000 14.31216 268 THR A O 1
ATOM 2191 N N . LEU A 1 275 ? -22.84688 -9.05668 1.64015 1.000 13.70015 269 LEU A N 1
ATOM 2192 C CA . LEU A 1 275 ? -22.66380 -9.91711 0.47175 1.000 13.67127 269 LEU A CA 1
ATOM 2193 C C . LEU A 1 275 ? -23.75831 -9.69656 -0.56765 1.000 13.66075 269 LEU A C 1
ATOM 2194 O O . LEU A 1 275 ? -23.49244 -9.75489 -1.77833 1.000 14.48292 269 LEU A O 1
ATOM 2199 N N . ARG A 1 276 ? -24.99691 -9.45868 -0.12278 1.000 14.67084 270 ARG A N 1
ATOM 2200 C CA . ARG A 1 276 ? -26.05260 -9.12776 -1.07758 1.000 15.30065 270 ARG A CA 1
ATOM 2201 C C . ARG A 1 276 ? -25.73492 -7.83108 -1.80374 1.000 14.88130 270 ARG A C 1
ATOM 2202 O O . ARG A 1 276 ? -25.92890 -7.72842 -3.02218 1.000 15.91888 270 ARG A O 1
ATOM 2210 N N . TRP A 1 277 ? -25.24801 -6.83111 -1.06147 1.000 13.85644 271 TRP A N 1
ATOM 2211 C CA . TRP A 1 277 ? -24.84459 -5.55884 -1.65358 1.000 13.96813 271 TRP A CA 1
ATOM 2212 C C . TRP A 1 277 ? -23.77488 -5.76095 -2.71969 1.000 14.03841 271 TRP A C 1
ATOM 2213 O O . TRP A 1 277 ? -23.81867 -5.12960 -3.78305 1.000 15.30274 271 TRP A O 1
ATOM 2224 N N . PHE A 1 278 ? -22.80686 -6.64043 -2.45573 1.000 13.26225 272 PHE A N 1
ATOM 2225 C CA . PHE A 1 278 ? -21.75972 -6.92687 -3.42250 1.000 14.75830 272 PHE A CA 1
ATOM 2226 C C . PHE A 1 278 ? -22.23988 -7.81716 -4.55938 1.000 15.22730 272 PHE A C 1
ATOM 2227 O O . PHE A 1 278 ? -21.47950 -8.04083 -5.50634 1.000 18.74371 272 PHE A O 1
ATOM 2235 N N . GLY A 1 279 ? -23.45694 -8.35238 -4.47929 1.000 15.30507 273 GLY A N 1
ATOM 2236 C CA . GLY A 1 279 ? -23.96077 -9.23867 -5.50823 1.000 17.08640 273 GLY A CA 1
ATOM 2237 C C . GLY A 1 279 ? -23.40928 -10.64332 -5.46144 1.000 16.27220 273 GLY A C 1
ATOM 2238 O O . GLY A 1 279 ? -23.59249 -11.40000 -6.42267 1.000 18.72651 273 GLY A O 1
ATOM 2239 N N . LEU A 1 280 ? -22.73345 -11.01571 -4.37669 1.000 15.42806 274 LEU A N 1
ATOM 2240 C CA . LEU A 1 280 ? -22.11668 -12.32925 -4.28054 1.000 15.86896 274 LEU A CA 1
ATOM 2241 C C . LEU A 1 280 ? -23.10418 -13.39162 -3.83134 1.000 17.52335 274 LEU A C 1
ATOM 2242 O O . LEU A 1 280 ? -22.87558 -14.58138 -4.08784 1.000 20.31594 274 LEU A O 1
ATOM 2247 N N . ILE A 1 281 ? -24.17955 -12.99018 -3.16252 1.000 18.39161 275 ILE A N 1
ATOM 2248 C CA . ILE A 1 281 ? -25.31020 -13.86694 -2.89693 1.000 21.15848 275 ILE A CA 1
ATOM 2249 C C . ILE A 1 281 ? -26.58208 -13.11185 -3.27339 1.000 22.95574 275 ILE A C 1
ATOM 2250 O O . ILE A 1 281 ? -27.65679 -13.70293 -3.43400 1.000 25.31125 275 ILE A O 1
ATOM 2256 N N . HIS B 1 4 ? -31.45606 -27.68819 20.72451 1.000 87.81320 -2 HIS B N 1
ATOM 2257 C CA . HIS B 1 4 ? -30.08184 -27.62283 20.24147 1.000 88.10841 -2 HIS B CA 1
ATOM 2258 C C . HIS B 1 4 ? -29.51529 -26.21054 20.35542 1.000 83.79217 -2 HIS B C 1
ATOM 2259 O O . HIS B 1 4 ? -28.42531 -25.93078 19.85427 1.000 84.83046 -2 HIS B O 1
ATOM 2266 N N . HIS B 1 5 ? -30.25789 -25.32479 21.01705 1.000 77.93002 -1 HIS B N 1
ATOM 2267 C CA . HIS B 1 5 ? -29.83597 -23.93483 21.13741 1.000 72.31920 -1 HIS B CA 1
ATOM 2268 C C . HIS B 1 5 ? -28.62382 -23.82098 22.05403 1.000 65.02095 -1 HIS B C 1
ATOM 2269 O O . HIS B 1 5 ? -28.63026 -24.32481 23.18183 1.000 64.59670 -1 HIS B O 1
ATOM 2276 N N . HIS B 1 6 ? -27.58481 -23.15267 21.56549 1.000 58.47950 0 HIS B N 1
ATOM 2277 C CA . HIS B 1 6 ? -26.33704 -23.01531 22.29767 1.000 52.21785 0 HIS B CA 1
ATOM 2278 C C . HIS B 1 6 ? -26.37977 -21.78439 23.19464 1.000 46.94333 0 HIS B C 1
ATOM 2279 O O . HIS B 1 6 ? -27.08922 -20.81402 22.91722 1.000 47.08546 0 HIS B O 1
ATOM 2286 N N . ALA B 1 7 ? -25.61100 -21.83786 24.28132 1.000 42.43860 1 ALA B N 1
ATOM 2287 C CA . ALA B 1 7 ? -25.47884 -20.68987 25.16769 1.000 38.79544 1 ALA B CA 1
ATOM 2288 C C . ALA B 1 7 ? -24.92155 -19.49732 24.39983 1.000 36.51002 1 ALA B C 1
ATOM 2289 O O . ALA B 1 7 ? -24.16982 -19.65120 23.43459 1.000 35.84420 1 ALA B O 1
ATOM 2291 N N . THR B 1 8 ? -25.29711 -18.29518 24.83871 1.000 33.78006 2 THR B N 1
ATOM 2292 C CA . THR B 1 8 ? -24.92804 -17.06596 24.14755 1.000 34.54620 2 THR B CA 1
ATOM 2293 C C . THR B 1 8 ? -24.52492 -15.99833 25.15982 1.000 31.28311 2 THR B C 1
ATOM 2294 O O . THR B 1 8 ? -24.88043 -16.06295 26.33843 1.000 33.09869 2 THR B O 1
ATOM 2298 N N . LEU B 1 9 ? -23.77334 -15.00625 24.68107 1.000 27.91865 3 LEU B N 1
ATOM 2299 C CA . LEU B 1 9 ? -23.42244 -13.85554 25.50613 1.000 25.17196 3 LEU B CA 1
ATOM 2300 C C . LEU B 1 9 ? -24.65300 -12.97554 25.70695 1.000 26.57867 3 LEU B C 1
ATOM 2301 O O . LEU B 1 9 ? -25.35670 -12.65248 24.74587 1.000 29.12996 3 LEU B O 1
ATOM 2306 N N . SER B 1 10 ? -24.91054 -12.58484 26.95732 1.000 26.47683 4 SER B N 1
ATOM 2307 C CA . SER B 1 10 ? -26.09564 -11.81838 27.32159 1.000 26.46395 4 SER B CA 1
ATOM 2308 C C . SER B 1 10 ? -25.70533 -10.65248 28.21693 1.000 24.67738 4 SER B C 1
ATOM 2309 O O . SER B 1 10 ? -24.84458 -10.79594 29.08720 1.000 24.04658 4 SER B O 1
ATOM 2312 N N . GLN B 1 11 ? -26.35892 -9.50602 28.02487 1.000 26.11355 5 GLN B N 1
ATOM 2313 C CA . GLN B 1 11 ? -26.06315 -8.33093 28.83667 1.000 24.74348 5 GLN B CA 1
ATOM 2314 C C . GLN B 1 11 ? -26.85499 -8.34880 30.14220 1.000 24.18957 5 GLN B C 1
ATOM 2315 O O . GLN B 1 11 ? -28.04017 -8.69493 30.16596 1.000 27.41236 5 GLN B O 1
ATOM 2321 N N . VAL B 1 12 ? -26.18448 -7.97921 31.23249 1.000 23.80602 6 VAL B N 1
ATOM 2322 C CA . VAL B 1 12 ? -26.79673 -7.86825 32.55529 1.000 24.24962 6 VAL B CA 1
ATOM 2323 C C . VAL B 1 12 ? -27.00767 -6.38449 32.82610 1.000 26.67154 6 VAL B C 1
ATOM 2324 O O . VAL B 1 12 ? -26.04031 -5.63367 32.99188 1.000 26.98008 6 VAL B O 1
ATOM 2328 N N . LEU B 1 13 ? -28.27112 -5.95003 32.87445 1.000 28.42073 7 LEU B N 1
ATOM 2329 C CA . LEU B 1 13 ? -28.54383 -4.51903 32.93554 1.000 30.16251 7 LEU B CA 1
ATOM 2330 C C . LEU B 1 13 ? -28.41080 -3.95375 34.34109 1.000 30.79848 7 LEU B C 1
ATOM 2331 O O . LEU B 1 13 ? -28.12262 -2.76148 34.49630 1.000 34.89483 7 LEU B O 1
ATOM 2336 N N . ASP B 1 14 ? -28.62257 -4.76632 35.37030 1.000 27.95196 8 ASP B N 1
ATOM 2337 C CA A ASP B 1 14 ? -28.49908 -4.30282 36.75027 0.594 29.16293 8 ASP B CA 1
ATOM 2338 C CA B ASP B 1 14 ? -28.50301 -4.30542 36.75191 0.406 30.96722 8 ASP B CA 1
ATOM 2339 C C . ASP B 1 14 ? -27.74856 -5.36075 37.54760 1.000 29.15758 8 ASP B C 1
ATOM 2340 O O . ASP B 1 14 ? -28.28509 -6.43780 37.82036 1.000 29.24439 8 ASP B O 1
ATOM 2349 N N . PHE B 1 15 ? -26.50496 -5.05308 37.91451 1.000 27.03113 9 PHE B N 1
ATOM 2350 C CA . PHE B 1 15 ? -25.67242 -5.95117 38.70670 1.000 26.62715 9 PHE B CA 1
ATOM 2351 C C . PHE B 1 15 ? -25.28955 -5.35427 40.05397 1.000 27.92296 9 PHE B C 1
ATOM 2352 O O . PHE B 1 15 ? -24.41437 -5.90216 40.73301 1.000 29.99058 9 PHE B O 1
ATOM 2360 N N . GLY B 1 16 ? -25.90999 -4.25413 40.45279 1.000 27.02482 10 GLY B N 1
ATOM 2361 C CA . GLY B 1 16 ? -25.53795 -3.53756 41.65558 1.000 2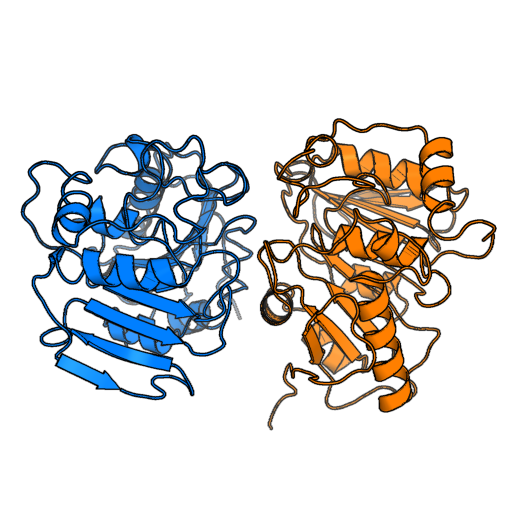8.37456 10 GLY B CA 1
ATOM 2362 C C . GLY B 1 16 ? -24.94607 -2.17480 41.35017 1.000 28.46915 10 GLY B C 1
ATOM 2363 O O . GLY B 1 16 ? -25.12998 -1.60541 40.26902 1.000 29.73829 10 GLY B O 1
ATOM 2364 N N . ASN B 1 17 ? -24.20380 -1.65085 42.32511 1.000 26.29750 11 ASN B N 1
ATOM 2365 C CA A ASN B 1 17 ? -23.59110 -0.34122 42.16196 0.659 25.32336 11 ASN B CA 1
ATOM 2366 C CA B ASN B 1 17 ? -23.58407 -0.34080 42.16981 0.341 26.74744 11 ASN B CA 1
ATOM 2367 C C . ASN B 1 17 ? -22.59097 -0.36480 41.01392 1.000 25.26834 11 ASN B C 1
ATOM 2368 O O . ASN B 1 17 ? -21.81561 -1.31285 40.85753 1.000 24.30908 11 ASN B O 1
ATOM 2377 N N . ASN B 1 18 ? -22.61540 0.68879 40.20217 1.000 22.57696 12 ASN B N 1
ATOM 2378 C CA . ASN B 1 18 ? -21.84062 0.75266 38.96254 1.000 22.12143 12 ASN B CA 1
ATOM 2379 C C . ASN B 1 18 ? -21.12365 2.09728 38.87547 1.000 22.02943 12 ASN B C 1
ATOM 2380 O O . ASN B 1 18 ? -21.43802 2.93195 38.01697 1.000 22.31952 12 ASN B O 1
ATOM 2385 N N . PRO B 1 19 ? -20.13940 2.33658 39.75026 1.000 20.61484 13 PRO B N 1
ATOM 2386 C CA . PRO B 1 19 ? -19.46697 3.64765 39.74461 1.000 22.05503 13 PRO B CA 1
ATOM 2387 C C . PRO B 1 19 ? -18.69433 3.94230 38.47175 1.000 21.10747 13 PRO B C 1
ATOM 2388 O O . PRO B 1 19 ? -18.50518 5.11825 38.13462 1.000 24.05420 13 PRO B O 1
ATOM 2392 N N . GLY B 1 20 ? -18.23995 2.91566 37.75415 1.000 20.46392 14 GLY B N 1
ATOM 2393 C CA . GLY B 1 20 ? -17.57825 3.13213 36.48168 1.000 21.13540 14 GLY B CA 1
ATOM 2394 C C . GLY B 1 20 ? -18.50452 3.35895 35.30216 1.000 21.94191 14 GLY B C 1
ATOM 2395 O O . GLY B 1 20 ? -18.02571 3.69799 34.21526 1.000 23.08442 14 GLY B O 1
ATOM 2396 N N . ASP B 1 21 ? -19.81251 3.17578 35.48888 1.000 22.17023 15 ASP B N 1
ATOM 2397 C CA . ASP B 1 21 ? -20.79417 3.30469 34.40593 1.000 23.56442 15 ASP B CA 1
ATOM 2398 C C . ASP B 1 21 ? -20.49017 2.33531 33.26635 1.000 22.08821 15 ASP B C 1
ATOM 2399 O O . ASP B 1 21 ? -20.57353 2.68136 32.08376 1.000 22.65635 15 ASP B O 1
ATOM 2404 N N . ASN B 1 22 ? -20.14388 1.10891 33.63251 1.000 21.18190 16 ASN B N 1
ATOM 2405 C CA . ASN B 1 22 ? -19.71228 0.07645 32.70256 1.000 19.83406 16 ASN B CA 1
ATOM 2406 C C . ASN B 1 22 ? -20.87928 -0.82518 32.32314 1.000 19.90824 16 ASN B C 1
ATOM 2407 O O . ASN B 1 22 ? -21.91903 -0.85237 32.98388 1.000 23.01736 16 ASN B O 1
ATOM 2412 N N . GLU B 1 23 ? -20.68868 -1.57545 31.24383 1.000 19.21627 17 GLU B N 1
ATOM 2413 C CA . GLU B 1 23 ? -21.61460 -2.63812 30.88295 1.000 19.72893 17 GLU B CA 1
ATOM 2414 C C . GLU B 1 23 ? -21.11929 -3.95540 31.45853 1.000 20.64039 17 GLU B C 1
ATOM 2415 O O . GLU B 1 23 ? -19.92044 -4.13892 31.68635 1.000 20.25274 17 GLU B O 1
ATOM 2421 N N . MET B 1 24 ? -22.05275 -4.87795 31.69057 1.000 19.97286 18 MET B N 1
ATOM 2422 C CA . MET B 1 24 ? -21.70875 -6.24098 32.07602 1.000 18.68981 18 MET B CA 1
ATOM 2423 C C . MET B 1 24 ? -22.36098 -7.21266 31.11055 1.000 18.46355 18 MET B C 1
ATOM 2424 O O . MET B 1 24 ? -23.57994 -7.17268 30.91645 1.000 21.33532 18 MET B O 1
ATOM 2429 N N . TRP B 1 25 ? -21.55604 -8.09457 30.52706 1.000 18.77264 19 TRP B N 1
ATOM 2430 C CA . TRP B 1 25 ? -22.05757 -9.17637 29.69876 1.000 19.77739 19 TRP B CA 1
ATOM 2431 C C . TRP B 1 25 ? -21.56873 -10.48636 30.29449 1.000 19.16688 19 TRP B C 1
ATOM 2432 O O . TRP B 1 25 ? -20.51845 -10.53494 30.94066 1.000 20.84897 19 TRP B O 1
ATOM 2443 N N . ILE B 1 26 ? -22.34455 -11.54623 30.10931 1.000 19.92712 20 ILE B N 1
ATOM 2444 C CA . ILE B 1 26 ? -22.05766 -12.80995 30.77403 1.000 20.10186 20 ILE B CA 1
ATOM 2445 C C . ILE B 1 26 ? -22.30206 -13.96241 29.81224 1.000 20.98195 20 ILE B C 1
ATOM 2446 O O . ILE B 1 26 ? -23.24392 -13.93757 29.01098 1.000 22.74953 20 ILE B O 1
ATOM 2451 N N . TYR B 1 27 ? -21.43622 -14.96796 29.88731 1.000 20.33913 21 TYR B N 1
ATOM 2452 C CA . TYR B 1 27 ? -21.59350 -16.20649 29.13871 1.000 21.41464 21 TYR B CA 1
ATOM 2453 C C . TYR B 1 27 ? -21.63911 -17.33809 30.15138 1.000 21.10543 21 TYR B C 1
ATOM 2454 O O . TYR B 1 27 ? -20.62949 -17.64151 30.79723 1.000 21.79247 21 TYR B O 1
ATOM 2463 N N . VAL B 1 28 ? -22.80789 -17.94232 30.30642 1.000 22.60275 22 VAL B N 1
ATOM 2464 C CA . VAL B 1 28 ? -23.01386 -19.04002 31.24366 1.000 22.41655 22 VAL B CA 1
ATOM 2465 C C . VAL B 1 28 ? -23.18620 -20.31459 30.42403 1.000 23.66056 22 VAL B C 1
ATOM 2466 O O . VAL B 1 28 ? -24.14084 -20.41092 29.64199 1.000 25.72813 22 VAL B O 1
ATOM 2470 N N . PRO B 1 29 ? -22.30309 -21.29915 30.56083 1.000 23.88590 23 PRO B N 1
ATOM 2471 C CA . PRO B 1 29 ? -22.46209 -22.54250 29.79931 1.000 23.53784 23 PRO B CA 1
ATOM 2472 C C . PRO B 1 29 ? -23.68306 -23.31961 30.26306 1.000 25.45098 23 PRO B C 1
ATOM 2473 O O . PRO B 1 29 ? -24.19211 -23.12890 31.37088 1.000 26.50828 23 PRO B O 1
ATOM 2477 N N . ASP B 1 30 ? -24.15614 -24.20453 29.37660 1.000 26.74053 24 ASP B N 1
ATOM 2478 C CA . ASP B 1 30 ? -25.35599 -24.99035 29.66048 1.000 30.68933 24 ASP B CA 1
ATOM 2479 C C . ASP B 1 30 ? -25.14225 -25.94093 30.82833 1.000 31.74369 24 ASP B C 1
ATOM 2480 O O . ASP B 1 30 ? -26.06997 -26.20220 31.60225 1.000 32.78017 24 ASP B O 1
ATOM 2485 N N . GLN B 1 31 ? -23.94398 -26.49604 30.95397 1.000 33.28707 25 GLN B N 1
ATOM 2486 C CA . GLN B 1 31 ? -23.61974 -27.41151 32.04176 1.000 36.26221 25 GLN B CA 1
ATOM 2487 C C . GLN B 1 31 ? -22.58842 -26.72145 32.92626 1.000 33.33131 25 GLN B C 1
ATOM 2488 O O . GLN B 1 31 ? -21.40521 -26.65198 32.58128 1.000 33.19029 25 GLN B O 1
ATOM 2494 N N . LEU B 1 32 ? -23.04598 -26.20102 34.05863 1.000 31.64103 26 LEU B N 1
ATOM 2495 C CA . LEU B 1 32 ? -22.17063 -25.53666 35.00873 1.000 31.99048 26 LEU B CA 1
ATOM 2496 C C . LEU B 1 32 ? -21.55975 -26.55749 35.95491 1.000 31.98136 26 LEU B C 1
ATOM 2497 O O . LEU B 1 32 ? -22.17981 -27.56749 36.29621 1.000 32.35647 26 LEU B O 1
ATOM 2502 N N . ALA B 1 33 ? -20.33212 -26.28094 36.38098 1.000 32.54939 27 ALA B N 1
ATOM 2503 C CA . ALA B 1 33 ? -19.74126 -27.05582 37.45474 1.000 33.84734 27 ALA B CA 1
ATOM 2504 C C . ALA B 1 33 ? -20.46605 -26.75620 38.76432 1.000 36.28761 27 ALA B C 1
ATOM 2505 O O . ALA B 1 33 ? -21.14163 -25.73369 38.91325 1.000 37.37741 27 ALA B O 1
ATOM 2507 N N . ALA B 1 34 ? -20.34210 -27.67649 39.71449 1.000 37.13330 28 ALA B N 1
ATOM 2508 C CA . ALA B 1 34 ? -20.75667 -27.37593 41.07664 1.000 38.98156 28 ALA B CA 1
ATOM 2509 C C . ALA B 1 34 ? -19.78211 -26.36471 41.66518 1.000 41.54209 28 ALA B C 1
ATOM 2510 O O . ALA B 1 34 ? -18.56240 -26.54788 41.58379 1.000 44.03697 28 ALA B O 1
ATOM 2512 N N . ASN B 1 35 ? -20.32144 -25.28963 42.24125 1.000 39.80065 29 ASN B N 1
ATOM 2513 C CA . ASN B 1 35 ? -19.52510 -24.16922 42.73154 1.000 35.91001 29 ASN B CA 1
ATOM 2514 C C . ASN B 1 35 ? -18.62430 -23.65803 41.61030 1.000 27.91800 29 ASN B C 1
ATOM 2515 O O . ASN B 1 35 ? -17.39713 -23.80569 41.67345 1.000 29.80520 29 ASN B O 1
ATOM 2520 N N . PRO B 1 36 ? -19.19852 -23.04765 40.57613 1.000 25.26712 30 PRO B N 1
ATOM 2521 C CA . PRO B 1 36 ? -18.41697 -22.71952 39.38078 1.000 23.19865 30 PRO B CA 1
ATOM 2522 C C . PRO B 1 36 ? -17.41072 -21.60817 39.62870 1.000 21.11080 30 PRO B C 1
ATOM 2523 O O . PRO B 1 36 ? -17.63082 -20.69297 40.42593 1.000 22.06312 30 PRO B O 1
ATOM 2527 N N . ALA B 1 37 ? -16.28828 -21.70884 38.92825 1.000 18.54051 31 ALA B N 1
ATOM 2528 C CA . ALA B 1 37 ? -15.33546 -20.61653 38.85388 1.000 17.71732 31 ALA B CA 1
ATOM 2529 C C . ALA B 1 37 ? -15.87432 -19.50047 37.96092 1.000 17.47956 31 ALA B C 1
ATOM 2530 O O . ALA B 1 37 ? -16.79869 -19.69184 37.16010 1.000 18.83046 31 ALA B O 1
ATOM 2532 N N . VAL B 1 38 ? -15.27656 -18.31788 38.10258 1.000 16.11872 32 VAL B N 1
ATOM 2533 C CA . VAL B 1 38 ? -15.63771 -17.14451 37.31234 1.000 17.32330 32 VAL B CA 1
ATOM 2534 C C . VAL B 1 38 ? -14.36276 -16.57060 36.71092 1.000 15.77048 32 VAL B C 1
ATOM 2535 O O . VAL B 1 38 ? -13.39940 -16.30975 37.43695 1.000 16.91989 32 VAL B O 1
ATOM 2539 N N . ILE B 1 39 ? -14.35305 -16.36922 35.39293 1.000 15.36879 33 ILE B N 1
ATOM 2540 C CA . ILE B 1 39 ? -13.25064 -15.69436 34.71331 1.000 15.20581 33 ILE B CA 1
ATOM 2541 C C . ILE B 1 39 ? -13.76544 -14.38224 34.14149 1.000 15.90413 33 ILE B C 1
ATOM 2542 O O . ILE B 1 39 ? -14.70513 -14.37337 33.33238 1.000 16.34754 33 ILE B O 1
ATOM 2547 N N . VAL B 1 40 ? -13.13726 -13.28222 34.55007 1.000 15.10176 34 VAL B N 1
ATOM 2548 C CA . VAL B 1 40 ? -13.43976 -11.95179 34.02722 1.000 14.71389 34 VAL B CA 1
ATOM 2549 C C . VAL B 1 40 ? -12.49845 -11.69988 32.85722 1.000 13.61894 34 VAL B C 1
ATOM 2550 O O . VAL B 1 40 ? -11.27701 -11.68846 33.03267 1.000 17.06102 34 VAL B O 1
ATOM 2554 N N . ALA B 1 41 ? -13.05806 -11.50824 31.66539 1.000 14.24428 35 ALA B N 1
ATOM 2555 C CA . ALA B 1 41 ? -12.29123 -11.32477 30.43694 1.000 14.38111 35 ALA B CA 1
ATOM 2556 C C . ALA B 1 41 ? -12.44248 -9.87696 29.98839 1.000 14.46477 35 ALA B C 1
ATOM 2557 O O . ALA B 1 41 ? -13.56376 -9.42557 29.72153 1.000 15.65520 35 ALA B O 1
ATOM 2559 N N . LEU B 1 42 ? -11.31712 -9.16176 29.88312 1.000 14.71076 36 LEU B N 1
ATOM 2560 C CA . LEU B 1 42 ? -11.30949 -7.70493 29.75852 1.000 14.26611 36 LEU B CA 1
ATOM 2561 C C . LEU B 1 42 ? -10.76185 -7.26368 28.40462 1.000 14.45145 36 LEU B C 1
ATOM 2562 O O . LEU B 1 42 ? -9.58169 -7.48896 28.09971 1.000 14.60521 36 LEU B O 1
ATOM 2567 N N . HIS B 1 43 ? -11.60180 -6.58026 27.62324 1.000 15.45331 37 HIS B N 1
ATOM 2568 C CA . HIS B 1 43 ? -11.23093 -6.08762 26.29838 1.000 15.76610 37 HIS B CA 1
ATOM 2569 C C . HIS B 1 43 ? -10.25343 -4.90503 26.38508 1.000 16.85145 37 HIS B C 1
ATOM 2570 O O . HIS B 1 43 ? -10.05383 -4.28781 27.43554 1.000 18.02926 37 HIS B O 1
ATOM 2577 N N . GLY B 1 44 ? -9.65783 -4.57266 25.23708 1.000 18.33426 38 GLY B N 1
ATOM 2578 C CA . GLY B 1 44 ? -8.73668 -3.46246 25.13655 1.000 18.32138 38 GLY B CA 1
ATOM 2579 C C . GLY B 1 44 ? -9.40236 -2.19344 24.61846 1.000 18.32609 38 GLY B C 1
ATOM 2580 O O . GLY B 1 44 ? -10.58929 -2.16282 24.30118 1.000 20.12605 38 GLY B O 1
ATOM 2581 N N . CYS B 1 45 ? -8.59247 -1.13281 24.52313 1.000 19.60457 39 CYS B N 1
ATOM 2582 C CA . CYS B 1 45 ? -9.07243 0.14266 23.99559 1.000 18.14008 39 CYS B CA 1
ATOM 2583 C C . CYS B 1 45 ? -9.71866 -0.04528 22.63312 1.000 18.03306 39 CYS B C 1
ATOM 2584 O O . CYS B 1 45 ? -9.29163 -0.87511 21.82168 1.000 18.64303 39 CYS B O 1
ATOM 2587 N N . LEU B 1 46 ? -10.74544 0.76265 22.37781 1.000 18.06485 40 LEU B N 1
ATOM 2588 C CA . LEU B 1 46 ? -11.52789 0.76202 21.14637 1.000 17.56201 40 LEU B CA 1
ATOM 2589 C C . LEU B 1 46 ? -12.36738 -0.49642 20.98420 1.000 20.06217 40 LEU B C 1
ATOM 2590 O O . LEU B 1 46 ? -13.10305 -0.60796 19.99559 1.000 24.67883 40 LEU B O 1
ATOM 2595 N N . GLY B 1 47 ? -12.30451 -1.43275 21.92862 1.000 19.90918 41 GLY B N 1
ATOM 2596 C CA . GLY B 1 47 ? -13.04280 -2.67043 21.86327 1.000 20.24003 41 GLY B CA 1
ATOM 2597 C C . GLY B 1 47 ? -14.32898 -2.62572 22.66134 1.000 20.34536 41 GLY B C 1
ATOM 2598 O O . GLY B 1 47 ? -14.84078 -1.55708 23.01703 1.000 20.17994 41 GLY B O 1
ATOM 2599 N N . SER B 1 48 ? -14.85638 -3.81246 22.95439 1.000 18.70550 42 SER B N 1
ATOM 2600 C CA . SER B 1 48 ? -16.12664 -3.93959 23.65486 1.000 18.03459 42 SER B CA 1
ATOM 2601 C C . SER B 1 48 ? -16.22153 -5.34427 24.22510 1.000 20.21058 42 SER B C 1
ATOM 2602 O O . SER B 1 48 ? -15.45156 -6.23636 23.86166 1.000 20.81144 42 SER B O 1
ATOM 2605 N N . ALA B 1 49 ? -17.18979 -5.53067 25.12419 1.000 20.85370 43 ALA B N 1
ATOM 2606 C CA . ALA B 1 49 ? -17.43991 -6.85485 25.68516 1.000 18.79308 43 ALA B CA 1
ATOM 2607 C C . ALA B 1 49 ? -17.77520 -7.85803 24.58825 1.000 21.02633 43 ALA B C 1
ATOM 2608 O O . ALA B 1 49 ? -17.17695 -8.93739 24.51345 1.000 20.44727 43 ALA B O 1
ATOM 2610 N N . GLU B 1 50 ? -18.72931 -7.51238 23.72126 1.000 22.52857 44 GLU B N 1
ATOM 2611 C CA . GLU B 1 50 ? -19.07446 -8.39793 22.61430 1.000 23.38054 44 GLU B CA 1
ATOM 2612 C C . GLU B 1 50 ? -17.89543 -8.58697 21.67036 1.000 22.34859 44 GLU B C 1
ATOM 2613 O O . GLU B 1 50 ? -17.70472 -9.67652 21.11220 1.000 22.96815 44 GLU B O 1
ATOM 2619 N N . GLY B 1 51 ? -17.09150 -7.53899 21.47875 1.000 21.59036 45 GLY B N 1
ATOM 2620 C CA . GLY B 1 51 ? -15.92014 -7.66853 20.62623 1.000 21.77534 45 GLY B CA 1
ATOM 2621 C C . GLY B 1 51 ? -14.90391 -8.64704 21.18293 1.000 20.20500 45 GLY B C 1
ATOM 2622 O O . GLY B 1 51 ? -14.32253 -9.44583 20.44257 1.000 21.95358 45 GLY B O 1
ATOM 2623 N N . TYR B 1 52 ? -14.68907 -8.61249 22.49920 1.000 19.73435 46 TYR B N 1
ATOM 2624 C CA . TYR B 1 52 ? -13.70976 -9.50248 23.10916 1.000 19.90054 46 TYR B CA 1
ATOM 2625 C C . TYR B 1 52 ? -14.22391 -10.93322 23.15370 1.000 20.10162 46 TYR B C 1
ATOM 2626 O O . TYR B 1 52 ? -13.43816 -11.88079 23.03387 1.000 20.09472 46 TYR B O 1
ATOM 2635 N N . TYR B 1 53 ? -15.53502 -11.10252 23.32764 1.000 19.80514 47 TYR B N 1
ATOM 2636 C CA . TYR B 1 53 ? -16.15600 -12.41727 23.20078 1.000 19.12041 47 TYR B CA 1
ATOM 2637 C C . TYR B 1 53 ? -15.82154 -13.05506 21.85297 1.000 21.16720 47 TYR B C 1
ATOM 2638 O O . TYR B 1 53 ? -15.58241 -14.26342 21.77352 1.000 20.94211 47 TYR B O 1
ATOM 2647 N N . SER B 1 54 ? -15.75615 -12.24953 20.78768 1.000 22.55183 48 SER B N 1
ATOM 2648 C CA . SER B 1 54 ? -15.35551 -12.77230 19.48332 1.000 25.45329 48 SER B CA 1
ATOM 2649 C C . SER B 1 54 ? -13.83942 -12.82249 19.30931 1.000 26.64158 48 SER B C 1
ATOM 2650 O O . SER B 1 54 ? -13.33735 -13.67672 18.56984 1.000 30.18935 48 SER B O 1
ATOM 2653 N N . GLU B 1 55 ? -13.10533 -11.91782 19.96636 1.000 26.36555 49 GLU B N 1
ATOM 2654 C CA . GLU B 1 55 ? -11.65593 -11.82468 19.78517 1.000 25.88124 49 GLU B CA 1
ATOM 2655 C C . GLU B 1 55 ? -10.94038 -13.07650 20.28553 1.000 26.30314 49 GLU B C 1
ATOM 2656 O O . GLU B 1 55 ? -9.97459 -13.53759 19.66398 1.000 30.77126 49 GLU B O 1
ATOM 2662 N N . VAL B 1 56 ? -11.39282 -13.64067 21.40287 1.000 22.78950 50 VAL B N 1
ATOM 2663 C CA . VAL B 1 56 ? -10.78596 -14.85086 21.94933 1.000 22.09435 50 VAL B CA 1
ATOM 2664 C C . VAL B 1 56 ? -11.74805 -16.01632 21.75390 1.000 22.15316 50 VAL B C 1
ATOM 2665 O O . VAL B 1 56 ? -12.49304 -16.38579 22.66939 1.000 21.33899 50 VAL B O 1
ATOM 2669 N N . GLN B 1 57 ? -11.72908 -16.60623 20.55389 1.000 23.74541 51 GLN B N 1
ATOM 2670 C CA . GLN B 1 57 ? -12.75300 -17.57743 20.17061 1.000 25.50618 51 GLN B CA 1
ATOM 2671 C C . GLN B 1 57 ? -12.70223 -18.85073 21.00377 1.000 24.88007 51 GLN B C 1
ATOM 2672 O O . GLN B 1 57 ? -13.71821 -19.54562 21.11397 1.000 24.90531 51 GLN B O 1
ATOM 2678 N N . ASP B 1 58 ? -11.54659 -19.19695 21.57218 1.000 25.83592 52 ASP B N 1
ATOM 2679 C CA A ASP B 1 58 ? -11.38686 -20.43334 22.33299 0.502 26.02860 52 ASP B CA 1
ATOM 2680 C CA B ASP B 1 58 ? -11.45830 -20.44935 22.30897 0.498 24.98700 52 ASP B CA 1
ATOM 2681 C C . ASP B 1 58 ? -11.88996 -20.33544 23.76493 1.000 23.91562 52 ASP B C 1
ATOM 2682 O O . ASP B 1 58 ? -11.96547 -21.36287 24.44613 1.000 24.07514 52 ASP B O 1
ATOM 2691 N N . LEU B 1 59 ? -12.19911 -19.12794 24.25390 1.000 20.62458 53 LEU B N 1
ATOM 2692 C CA . LEU B 1 59 ? -12.65671 -19.01415 25.63814 1.000 20.63772 53 LEU B CA 1
ATOM 2693 C C . LEU B 1 59 ? -14.04018 -19.61441 25.84863 1.000 20.84243 53 LEU B C 1
ATOM 2694 O O . LEU B 1 59 ? -14.19393 -20.44391 26.76152 1.000 21.29918 53 LEU B O 1
ATOM 2699 N N . PRO B 1 60 ? -15.07281 -19.25499 25.08681 1.000 19.20162 54 PRO B N 1
ATOM 2700 C CA . PRO B 1 60 ? -16.41258 -19.78797 25.36955 1.000 20.32415 54 PRO B CA 1
ATOM 2701 C C . PRO B 1 60 ? -16.47728 -21.30362 25.25473 1.000 21.27408 54 PRO B C 1
ATOM 2702 O O . PRO B 1 60 ? -17.09483 -21.94606 26.11450 1.000 21.18910 54 PRO B O 1
ATOM 2706 N N . PRO B 1 61 ? -15.85332 -21.93020 24.24468 1.000 20.68782 55 PRO B N 1
ATOM 2707 C CA . PRO B 1 61 ? -15.86215 -23.40483 24.22320 1.000 21.52655 55 PRO B CA 1
ATOM 2708 C C . PRO B 1 61 ? -15.18809 -24.03545 25.42783 1.000 21.53344 55 PRO B C 1
ATOM 2709 O O . PRO B 1 61 ? -15.58743 -25.12762 25.84945 1.000 21.11030 55 PRO B O 1
ATOM 2713 N N . ALA B 1 62 ? -14.16675 -23.38412 25.98972 1.000 20.03523 56 ALA B N 1
ATOM 2714 C CA . ALA B 1 62 ? -13.56512 -23.88301 27.22113 1.000 20.60548 56 ALA B CA 1
ATOM 2715 C C . ALA B 1 62 ? -14.53263 -23.76251 28.39505 1.000 22.06082 56 ALA B C 1
ATOM 2716 O O . ALA B 1 62 ? -14.56426 -24.63344 29.27500 1.000 22.75907 56 ALA B O 1
ATOM 2718 N N . ALA B 1 63 ? -15.32600 -22.68855 28.43145 1.000 20.38138 57 ALA B N 1
ATOM 2719 C CA . ALA B 1 63 ? -16.36927 -22.58788 29.44656 1.000 19.66098 57 ALA B CA 1
ATOM 2720 C C . ALA B 1 63 ? -17.39761 -23.69621 29.27292 1.000 21.63702 57 ALA B C 1
ATOM 2721 O O . ALA B 1 63 ? -17.83296 -24.30965 30.25551 1.000 22.70985 57 ALA B O 1
ATOM 2723 N N . ASP B 1 64 ? -17.80197 -23.96063 28.02591 1.000 22.02696 58 ASP B N 1
ATOM 2724 C CA . ASP B 1 64 ? -18.71954 -25.06409 27.75892 1.000 23.63801 58 ASP B CA 1
ATOM 2725 C C . ASP B 1 64 ? -18.17747 -26.37466 28.30801 1.000 25.14066 58 ASP B C 1
ATOM 2726 O O . ASP B 1 64 ? -18.92186 -27.16435 28.90266 1.000 26.90218 58 ASP B O 1
ATOM 2731 N N . GLU B 1 65 ? -16.88423 -26.62892 28.10939 1.000 25.27492 59 GLU B N 1
ATOM 2732 C CA . GLU B 1 65 ? -16.33188 -27.93569 28.43895 1.000 28.54535 59 GLU B CA 1
ATOM 2733 C C . GLU B 1 65 ? -16.06935 -28.08482 29.92927 1.000 27.06157 59 GLU B C 1
ATOM 2734 O O . GLU B 1 65 ? -16.24837 -29.17389 30.48537 1.000 28.60606 59 GLU B O 1
ATOM 2740 N N . ASN B 1 66 ? -15.65741 -27.00477 30.59213 1.000 24.95907 60 ASN B N 1
ATOM 2741 C CA . ASN B 1 66 ? -15.19462 -27.07433 31.96971 1.000 25.25624 60 ASN B CA 1
ATOM 2742 C C . ASN B 1 66 ? -16.19549 -26.53626 32.98237 1.000 26.39034 60 ASN B C 1
ATOM 2743 O O . ASN B 1 66 ? -15.97947 -26.70299 34.18807 1.000 29.22170 60 ASN B O 1
ATOM 2748 N N . GLY B 1 67 ? -17.27755 -25.90822 32.53077 1.000 22.80848 61 GLY B N 1
ATOM 2749 C CA . GLY B 1 67 ? -18.33801 -25.51090 33.43288 1.000 23.02246 61 GLY B CA 1
ATOM 2750 C C . GLY B 1 67 ? -18.08179 -24.26436 34.24736 1.000 23.31248 61 GLY B C 1
ATOM 2751 O O . GLY B 1 67 ? -18.69909 -24.09997 35.30153 1.000 26.94435 61 GLY B O 1
ATOM 2752 N N . PHE B 1 68 ? -17.19244 -23.38012 33.80475 1.000 21.60023 62 PHE B N 1
ATOM 2753 C CA . PHE B 1 68 ? -16.99728 -22.09985 34.47195 1.000 19.72100 62 PHE B CA 1
ATOM 2754 C C . PHE B 1 68 ? -17.75256 -20.98763 33.74385 1.000 20.32702 62 PHE B C 1
ATOM 2755 O O . PHE B 1 68 ? -18.17737 -21.14022 32.59596 1.000 20.55283 62 PHE B O 1
ATOM 2763 N N . ILE B 1 69 ? -17.91614 -19.85696 34.43393 1.000 18.66429 63 ILE B N 1
ATOM 2764 C CA . ILE B 1 69 ? -18.65921 -18.70828 33.91813 1.000 18.59054 63 ILE B CA 1
ATOM 2765 C C . ILE B 1 69 ? -17.67576 -17.66427 33.41692 1.000 17.56871 63 ILE B C 1
ATOM 2766 O O . ILE B 1 69 ? -16.64556 -17.41833 34.05009 1.000 18.37641 63 ILE B O 1
ATOM 2771 N N . LEU B 1 70 ? -17.99542 -17.03844 32.28586 1.000 17.45781 64 LEU B N 1
ATOM 2772 C CA . LEU B 1 70 ? -17.22811 -15.91584 31.75836 1.000 17.41174 64 LEU B CA 1
ATOM 2773 C C . LEU B 1 70 ? -18.01196 -14.62505 31.95974 1.000 16.87054 64 LEU B C 1
ATOM 2774 O O . LEU B 1 70 ? -19.17957 -14.53861 31.57193 1.000 17.92299 64 LEU B O 1
ATOM 2779 N N . VAL B 1 71 ? -17.37166 -13.62809 32.56700 1.000 16.69456 65 VAL B N 1
ATOM 2780 C CA . VAL B 1 71 ? -17.91931 -12.28211 32.68132 1.000 16.89141 65 VAL B CA 1
ATOM 2781 C C . VAL B 1 71 ? -17.08487 -11.36660 31.80095 1.000 17.74596 65 VAL B C 1
ATOM 2782 O O . VAL B 1 71 ? -15.85547 -11.33668 31.92688 1.000 17.25233 65 VAL B O 1
ATOM 2786 N N . TYR B 1 72 ? -17.74911 -10.62771 30.90472 1.000 15.90360 66 TYR B N 1
ATOM 2787 C CA . TYR B 1 72 ? -17.09148 -9.68766 30.00111 1.000 16.70389 66 TYR B CA 1
ATOM 2788 C C . TYR B 1 72 ? -17.55382 -8.28492 30.36983 1.000 15.92820 66 TYR B C 1
ATOM 2789 O O . TYR B 1 72 ? -18.60899 -7.82829 29.89717 1.000 17.62180 66 TYR B O 1
ATOM 2798 N N . PRO B 1 73 ? -16.81929 -7.56358 31.21369 1.000 15.58537 67 PRO B N 1
ATOM 2799 C CA . PRO B 1 73 ? -17.16311 -6.16205 31.46762 1.000 16.84617 67 PRO B CA 1
ATOM 2800 C C . PRO B 1 73 ? -16.93489 -5.34022 30.21440 1.000 16.82700 67 PRO B C 1
ATOM 2801 O O . PRO B 1 73 ? -16.09691 -5.67478 29.37402 1.000 16.47813 67 PRO B O 1
ATOM 2805 N N . GLY B 1 74 ? -17.68995 -4.24932 30.09290 1.000 16.77328 68 GLY B N 1
ATOM 2806 C CA . GLY B 1 74 ? -17.55209 -3.38886 28.93569 1.000 18.87398 68 GLY B CA 1
ATOM 2807 C C . GLY B 1 74 ? -17.36468 -1.93023 29.29385 1.000 18.36745 68 GLY B C 1
ATOM 2808 O O . GLY B 1 74 ? -18.11176 -1.38871 30.11378 1.000 19.42757 68 GLY B O 1
ATOM 2809 N N . SER B 1 75 ? -16.35524 -1.29198 28.70140 1.000 17.81700 69 SER B N 1
ATOM 2810 C CA . SER B 1 75 ? -16.13274 0.14437 28.81971 1.000 18.03569 69 SER B CA 1
ATOM 2811 C C . SER B 1 75 ? -16.68264 0.79805 27.55851 1.000 19.68094 69 SER B C 1
ATOM 2812 O O . SER B 1 75 ? -16.25405 0.46429 26.44835 1.000 22.2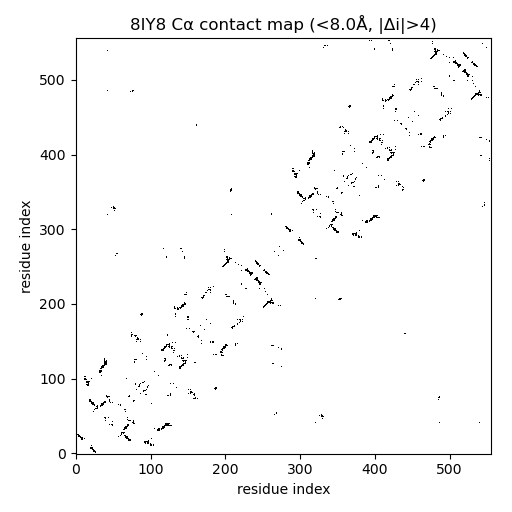4119 69 SER B O 1
ATOM 2815 N N . ASN B 1 76 ? -17.63476 1.71776 27.72116 1.000 20.73860 70 ASN B N 1
ATOM 2816 C CA . ASN B 1 76 ? -18.38773 2.21032 26.57219 1.000 21.45747 70 ASN B CA 1
ATOM 2817 C C . ASN B 1 76 ? -18.39893 3.73072 26.46493 1.000 23.60953 70 ASN B C 1
ATOM 2818 O O . ASN B 1 76 ? -19.26515 4.28618 25.78292 1.000 26.02603 70 ASN B O 1
ATOM 2823 N N . ASP B 1 77 ? -17.47188 4.42369 27.11410 1.000 24.13366 71 ASP B N 1
ATOM 2824 C CA . ASP B 1 77 ? -17.33986 5.85723 26.90621 1.000 25.56616 71 ASP B CA 1
ATOM 2825 C C . ASP B 1 77 ? -15.92707 6.19073 26.44815 1.000 23.71322 71 ASP B C 1
ATOM 2826 O O . ASP B 1 77 ? -15.00659 5.38010 26.56870 1.000 22.66585 71 ASP B O 1
ATOM 2831 N N . ASP B 1 78 ? -15.77058 7.39669 25.90177 1.000 23.17986 72 ASP B N 1
ATOM 2832 C CA . ASP B 1 78 ? -14.47233 7.88464 25.41739 1.000 24.00524 72 ASP B CA 1
ATOM 2833 C C . ASP B 1 78 ? -13.90576 6.83955 24.45710 1.000 20.51660 72 ASP B C 1
ATOM 2834 O O . ASP B 1 78 ? -14.61656 6.42941 23.52739 1.000 21.61495 72 ASP B O 1
ATOM 2839 N N . PHE B 1 79 ? -12.68030 6.35653 24.66417 1.000 19.66219 73 PHE B N 1
ATOM 2840 C CA . PHE B 1 79 ? -12.04331 5.41753 23.75201 1.000 18.55904 73 PHE B CA 1
ATOM 2841 C C . PHE B 1 79 ? -12.26627 3.95693 24.13156 1.000 16.73143 73 PHE B C 1
ATOM 2842 O O . PHE B 1 79 ? -11.61521 3.07714 23.55368 1.000 18.64608 73 PHE B O 1
ATOM 2850 N N . HIS B 1 80 ? -13.15146 3.67623 25.09069 1.000 17.36772 74 HIS B N 1
ATOM 2851 C CA . HIS B 1 80 ? -13.37958 2.31650 25.59330 1.000 17.82567 74 HIS B CA 1
ATOM 2852 C C . HIS B 1 80 ? -12.13540 1.73279 26.25220 1.000 16.12579 74 HIS B C 1
ATOM 2853 O O . HIS B 1 80 ? -11.88593 0.52849 26.15914 1.000 18.79520 74 HIS B O 1
ATOM 2860 N N . CYS B 1 81 ? -11.33290 2.56944 26.90164 1.000 18.00311 75 CYS B N 1
ATOM 2861 C CA . CYS B 1 81 ? -10.17271 2.10067 27.64665 1.000 17.83660 75 CYS B CA 1
ATOM 2862 C C . CYS B 1 81 ? -10.50924 2.00033 29.12833 1.000 19.45192 75 CYS B C 1
ATOM 2863 O O . CYS B 1 81 ? -11.13857 2.89884 29.68937 1.000 26.61525 75 CYS B O 1
ATOM 2866 N N . TRP B 1 82 ? -10.07140 0.91388 29.76201 1.000 16.07319 76 TRP B N 1
ATOM 2867 C CA . TRP B 1 82 ? -10.24436 0.77039 31.20439 1.000 15.52183 76 TRP B CA 1
ATOM 2868 C C . TRP B 1 82 ? -9.48583 1.85828 31.95550 1.000 14.90813 76 TRP B C 1
ATOM 2869 O O . TRP B 1 82 ? -8.36819 2.23009 31.58628 1.000 17.97084 76 TRP B O 1
ATOM 2880 N N . ASP B 1 83 ? -10.10595 2.36982 33.01955 1.000 15.87830 77 ASP B N 1
ATOM 2881 C CA . ASP B 1 83 ? -9.49134 3.40155 33.85212 1.000 16.89959 77 ASP B CA 1
ATOM 2882 C C . ASP B 1 83 ? -8.39478 2.76649 34.69534 1.000 15.69211 77 ASP B C 1
ATOM 2883 O O . ASP B 1 83 ? -8.68016 2.01807 35.63474 1.000 14.98884 77 ASP B O 1
ATOM 2888 N N . VAL B 1 84 ? -7.13989 3.06422 34.36422 1.000 15.20046 78 VAL B N 1
ATOM 2889 C CA . VAL B 1 84 ? -6.00208 2.59338 35.14957 1.000 15.13981 78 VAL B CA 1
ATOM 2890 C C . VAL B 1 84 ? -5.17989 3.79566 35.60439 1.000 14.13451 78 VAL B C 1
ATOM 2891 O O . VAL B 1 84 ? -3.96379 3.69385 35.81840 1.000 15.75127 78 VAL B O 1
ATOM 2895 N N . ALA B 1 85 ? -5.84739 4.93920 35.77580 1.000 14.82005 79 ALA B N 1
ATOM 2896 C CA . ALA B 1 85 ? -5.16248 6.19493 36.06807 1.000 15.54137 79 ALA B CA 1
ATOM 2897 C C . ALA B 1 85 ? -5.67171 6.90756 37.31345 1.000 15.97080 79 ALA B C 1
ATOM 2898 O O . ALA B 1 85 ? -4.86807 7.49292 38.04426 1.000 17.50097 79 ALA B O 1
ATOM 2900 N N . THR B 1 86 ? -6.97518 6.89375 37.57067 1.000 16.35564 80 THR B N 1
ATOM 2901 C CA . THR B 1 86 ? -7.48607 7.67454 38.68772 1.000 15.55953 80 THR B CA 1
ATOM 2902 C C . THR B 1 86 ? -7.21868 6.97393 40.01570 1.000 16.28225 80 THR B C 1
ATOM 2903 O O . THR B 1 86 ? -7.07192 5.74554 40.09581 1.000 17.51264 80 THR B O 1
ATOM 2907 N N . ALA B 1 87 ? -7.16087 7.78683 41.07273 1.000 16.62448 81 ALA B N 1
ATOM 2908 C CA . ALA B 1 87 ? -7.01350 7.23659 42.41354 1.000 16.24765 81 ALA B CA 1
ATOM 2909 C C . ALA B 1 87 ? -8.12807 6.24637 42.71776 1.000 16.40516 81 ALA B C 1
ATOM 2910 O O . ALA B 1 87 ? -7.88928 5.20370 43.33929 1.000 19.21740 81 ALA B O 1
ATOM 2912 N N . GLU B 1 88 ? -9.35319 6.55286 42.28131 1.000 17.96142 82 GLU B N 1
ATOM 2913 C CA . GLU B 1 88 ? -10.48599 5.67472 42.56142 1.000 18.22766 82 GLU B CA 1
ATOM 2914 C C . GLU B 1 88 ? -10.26736 4.28610 41.97210 1.000 16.37174 82 GLU B C 1
ATOM 2915 O O . GLU B 1 88 ? -10.35683 3.27683 42.67776 1.000 18.13969 82 GLU B O 1
ATOM 2921 N N . SER B 1 89 ? -9.97075 4.21283 40.67532 1.000 16.10422 83 SER B N 1
ATOM 2922 C CA . SER B 1 89 ? -9.85351 2.90570 40.04337 1.000 15.19669 83 SER B CA 1
ATOM 2923 C C . SER B 1 89 ? -8.62935 2.14476 40.53425 1.000 14.15746 83 SER B C 1
ATOM 2924 O O . SER B 1 89 ? -8.65715 0.91264 40.60816 1.000 15.41518 83 SER B O 1
ATOM 2927 N N . LEU B 1 90 ? -7.55711 2.85191 40.89055 1.000 13.90501 84 LEU B N 1
ATOM 2928 C CA . LEU B 1 90 ? -6.31777 2.19428 41.28441 1.000 13.70912 84 LEU B CA 1
ATOM 2929 C C . LEU B 1 90 ? -6.31559 1.70918 42.72810 1.000 14.62809 84 LEU B C 1
ATOM 2930 O O . LEU B 1 90 ? -5.40539 0.96610 43.10565 1.000 16.39770 84 LEU B O 1
ATOM 2935 N N . THR B 1 91 ? -7.29742 2.09169 43.53881 1.000 15.45422 85 THR B N 1
ATOM 2936 C CA . THR B 1 91 ? -7.25175 1.85527 44.97595 1.000 16.21262 85 THR B CA 1
ATOM 2937 C C . THR B 1 91 ? -8.37145 0.91344 45.39617 1.000 14.28981 85 THR B C 1
ATOM 2938 O O . THR B 1 91 ? -9.49103 0.98973 44.87644 1.000 16.42711 85 THR B O 1
ATOM 2942 N N . HIS B 1 92 ? -8.06418 0.03576 46.35219 1.000 15.97123 86 HIS B N 1
ATOM 2943 C CA . HIS B 1 92 ? -9.08066 -0.82312 46.94815 1.000 16.98154 86 HIS B CA 1
ATOM 2944 C C . HIS B 1 92 ? -10.27483 -0.00210 47.42789 1.000 18.40317 86 HIS B C 1
ATOM 2945 O O . HIS B 1 92 ? -10.11777 0.96454 48.18352 1.000 20.63507 86 HIS B O 1
ATOM 2952 N N . ASP B 1 93 ? -11.47160 -0.40324 46.98793 1.000 19.16950 87 ASP B N 1
ATOM 2953 C CA A ASP B 1 93 ? -12.72960 0.26296 47.33512 0.603 20.30483 87 ASP B CA 1
ATOM 2954 C CA B ASP B 1 93 ? -12.73640 0.25748 47.32030 0.397 20.57250 87 ASP B CA 1
ATOM 2955 C C . ASP B 1 93 ? -12.77573 1.72050 46.88339 1.000 19.64630 87 ASP B C 1
ATOM 2956 O O . ASP B 1 93 ? -13.59351 2.49956 47.38162 1.000 21.77155 87 ASP B O 1
ATOM 2965 N N . GLY B 1 94 ? -11.91426 2.11102 45.94278 1.000 18.23417 88 GLY B N 1
ATOM 2966 C CA . GLY B 1 94 ? -11.88669 3.50230 45.51904 1.000 17.91300 88 GLY B CA 1
ATOM 2967 C C . GLY B 1 94 ? -13.05829 3.88528 44.63239 1.000 18.15053 88 GLY B C 1
ATOM 2968 O O . GLY B 1 94 ? -13.65446 4.95377 44.80289 1.000 21.76822 88 GLY B O 1
ATOM 2969 N N . GLY B 1 95 ? -13.40084 3.03414 43.67198 1.000 19.10335 89 GLY B N 1
ATOM 2970 C CA . GLY B 1 95 ? -14.48587 3.35230 42.76176 1.000 19.26232 89 GLY B CA 1
ATOM 2971 C C . GLY B 1 95 ? -14.14447 3.10620 41.30360 1.000 17.73034 89 GLY B C 1
ATOM 2972 O O . GLY B 1 95 ? -13.30584 2.25483 40.98245 1.000 17.88136 89 GLY B O 1
ATOM 2973 N N . SER B 1 96 ? -14.80513 3.83781 40.41409 1.000 16.24021 90 SER B N 1
ATOM 2974 C CA . SER B 1 96 ? -14.55898 3.77961 38.96481 1.000 18.01059 90 SER B CA 1
ATOM 2975 C C . SER B 1 96 ? -14.68127 2.33862 38.44641 1.000 17.95836 90 SER B C 1
ATOM 2976 O O . SER B 1 96 ? -15.42437 1.52155 39.00906 1.000 17.20410 90 SER B O 1
ATOM 2979 N N . ASP B 1 97 ? -13.91637 2.02208 37.39416 1.000 17.20676 91 ASP B N 1
ATOM 2980 C CA . ASP B 1 97 ? -14.11189 0.77667 36.65738 1.000 16.99323 91 ASP B CA 1
ATOM 2981 C C . ASP B 1 97 ? -13.78217 -0.44011 37.51079 1.000 15.98119 91 ASP B C 1
ATOM 2982 O O . ASP B 1 97 ? -14.49083 -1.45161 37.45732 1.000 16.76650 91 ASP B O 1
ATOM 2987 N N . SER B 1 98 ? -12.69858 -0.37837 38.28561 1.000 14.93852 92 SER B N 1
ATOM 2988 C CA . SER B 1 98 ? -12.29756 -1.55886 39.04260 1.000 14.91469 92 SER B CA 1
ATOM 2989 C C . SER B 1 98 ? -13.35767 -1.93431 40.07019 1.000 16.72104 92 SER B C 1
ATOM 2990 O O . SER B 1 98 ? -13.65202 -3.11991 40.26565 1.000 17.18862 92 SER B O 1
ATOM 2993 N N . ARG B 1 99 ? -13.95988 -0.93793 40.72236 1.000 16.15502 93 ARG B N 1
ATOM 2994 C CA . ARG B 1 99 ? -15.02176 -1.23838 41.67643 1.000 18.34704 93 ARG B CA 1
ATOM 2995 C C . ARG B 1 99 ? -16.24072 -1.82715 40.97912 1.000 18.68615 93 ARG B C 1
ATOM 2996 O O . ARG B 1 99 ? -16.86851 -2.76026 41.49627 1.000 18.74921 93 ARG B O 1
ATOM 3004 N N . SER B 1 100 ? -16.59917 -1.29326 39.80969 1.000 17.99640 94 SER B N 1
ATOM 3005 C CA . SER B 1 100 ? -17.71033 -1.87252 39.06078 1.000 18.03799 94 SER B CA 1
ATOM 3006 C C . SER B 1 100 ? -17.44544 -3.33060 38.71915 1.000 17.16187 94 SER B C 1
ATOM 3007 O O . SER B 1 100 ? -18.34170 -4.17323 38.83411 1.000 17.95980 94 SER B O 1
ATOM 3010 N N . ILE B 1 101 ? -16.22435 -3.64185 38.27780 1.000 17.07652 95 ILE B N 1
ATOM 3011 C CA . ILE B 1 101 ? -15.88703 -5.01512 37.91237 1.000 17.03819 95 ILE B CA 1
ATOM 3012 C C . ILE B 1 101 ? -16.00242 -5.93936 39.11670 1.000 16.57050 95 ILE B C 1
ATOM 3013 O O . ILE B 1 101 ? -16.52826 -7.05378 39.01223 1.000 16.34199 95 ILE B O 1
ATOM 3018 N N . VAL B 1 102 ? -15.51828 -5.49223 40.27809 1.000 16.36987 96 VAL B N 1
ATOM 3019 C CA . VAL B 1 102 ? -15.65794 -6.28746 41.49550 1.000 18.10390 96 VAL B CA 1
ATOM 3020 C C . VAL B 1 102 ? -17.13073 -6.51071 41.81823 1.000 18.16179 96 VAL B C 1
ATOM 3021 O O . VAL B 1 102 ? -17.52916 -7.59828 42.25180 1.000 19.65009 96 VAL B O 1
ATOM 3025 N N . ASN B 1 103 ? -17.96814 -5.49945 41.58432 1.000 17.90344 97 ASN B N 1
ATOM 3026 C CA . ASN B 1 103 ? -19.39552 -5.67623 41.82839 1.000 17.59968 97 ASN B CA 1
ATOM 3027 C C . ASN B 1 103 ? -20.00374 -6.67684 40.85561 1.000 19.79960 97 ASN B C 1
ATOM 3028 O O . ASN B 1 103 ? -20.88545 -7.45699 41.23594 1.000 20.22118 97 ASN B O 1
ATOM 3033 N N . MET B 1 104 ? -19.53839 -6.68181 39.60133 1.000 18.00111 98 MET B N 1
ATOM 3034 C CA . MET B 1 104 ? -20.00115 -7.69537 38.65695 1.000 17.18904 98 MET B CA 1
ATOM 3035 C C . MET B 1 104 ? -19.62992 -9.08794 39.14374 1.000 17.73835 98 MET B C 1
ATOM 3036 O O . MET B 1 104 ? -20.43274 -10.02357 39.04526 1.000 18.92921 98 MET B O 1
ATOM 3041 N N . VAL B 1 105 ? -18.41965 -9.23503 39.69441 1.000 16.56547 99 VAL B N 1
ATOM 3042 C CA . VAL B 1 105 ? -18.00081 -10.51227 40.26497 1.000 16.67072 99 VAL B CA 1
ATOM 3043 C C . VAL B 1 105 ? -18.91878 -10.92127 41.41172 1.000 18.97708 99 VAL B C 1
ATOM 3044 O O . VAL B 1 105 ? -19.37722 -12.06948 41.48196 1.000 18.60172 99 VAL B O 1
ATOM 3048 N N . GLN B 1 106 ? -19.19444 -9.99286 42.33580 1.000 20.25479 100 GLN B N 1
ATOM 3049 C CA . GLN B 1 106 ? -20.04128 -10.32940 43.47899 1.000 21.56853 100 GLN B CA 1
ATOM 3050 C C . GLN B 1 106 ? -21.43448 -10.74080 43.02623 1.000 20.32030 100 GLN B C 1
ATOM 3051 O O . GLN B 1 106 ? -22.01200 -11.69923 43.55542 1.000 20.33657 100 GLN B O 1
ATOM 3057 N N . TYR B 1 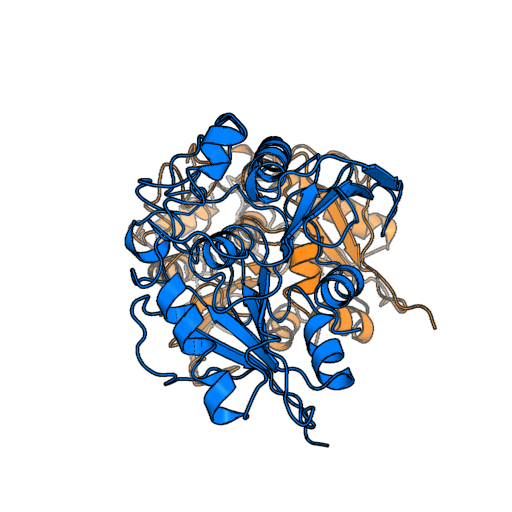107 ? -21.99689 -10.01133 42.06001 1.000 19.30112 101 TYR B N 1
ATOM 3058 C CA . TYR B 1 107 ? -23.28696 -10.38462 41.49671 1.000 19.75604 101 TYR B CA 1
ATOM 3059 C C . TYR B 1 107 ? -23.26445 -11.81386 40.97092 1.000 20.15066 101 TYR B C 1
ATOM 3060 O O . TYR B 1 107 ? -24.20767 -12.58329 41.19653 1.000 21.49583 101 TYR B O 1
ATOM 3069 N N . THR B 1 108 ? -22.19407 -12.18206 40.26420 1.000 18.39574 102 THR B N 1
ATOM 3070 C CA . THR B 1 108 ? -22.10996 -13.49779 39.64234 1.000 19.94440 102 THR B CA 1
ATOM 3071 C C . THR B 1 108 ? -21.95185 -14.59059 40.69180 1.000 21.17759 102 THR B C 1
ATOM 3072 O O . THR B 1 108 ? -22.62492 -15.62412 40.63231 1.000 21.77776 102 THR B O 1
ATOM 3076 N N . LEU B 1 109 ? -21.05233 -14.38458 41.65688 1.000 21.93280 103 LEU B N 1
ATOM 3077 C CA . LEU B 1 109 ? -20.88620 -15.36090 42.73180 1.000 20.62010 103 LEU B CA 1
ATOM 3078 C C . LEU B 1 109 ? -22.19849 -15.61582 43.45416 1.000 23.04588 103 LEU B C 1
ATOM 3079 O O . LEU B 1 109 ? -22.55298 -16.77001 43.71835 1.000 22.85726 103 LEU B O 1
ATOM 3084 N N . ASP B 1 110 ? -22.93490 -14.54903 43.77585 1.000 24.58895 104 ASP B N 1
ATOM 3085 C CA . ASP B 1 110 ? -24.19598 -14.70099 44.49706 1.000 25.16709 104 ASP B CA 1
ATOM 3086 C C . ASP B 1 110 ? -25.24720 -15.40379 43.64109 1.000 25.75616 104 ASP B C 1
ATOM 3087 O O . ASP B 1 110 ? -25.94226 -16.31163 44.11573 1.000 26.86719 104 ASP B O 1
ATOM 3092 N N . LYS B 1 111 ? -25.38210 -14.99395 42.37524 1.000 23.79928 105 LYS B N 1
ATOM 3093 C CA . LYS B 1 111 ? -26.47673 -15.49732 41.54738 1.000 25.05453 105 LYS B CA 1
ATOM 3094 C C . LYS B 1 111 ? -26.28896 -16.97223 41.21354 1.000 25.99414 105 LYS B C 1
ATOM 3095 O O . LYS B 1 111 ? -27.25616 -17.74405 41.21210 1.000 27.31778 105 LYS B O 1
ATOM 3101 N N . TYR B 1 112 ? -25.05344 -17.37954 40.92670 1.000 26.46114 106 TYR B N 1
ATOM 3102 C CA . TYR B 1 112 ? -24.75486 -18.73095 40.48199 1.000 25.90656 106 TYR B CA 1
ATOM 3103 C C . TYR B 1 112 ? -24.10741 -19.58283 41.56712 1.000 27.36327 106 TYR B C 1
ATOM 3104 O O . TYR B 1 112 ? -23.65187 -20.69250 41.27813 1.000 28.02640 106 TYR B O 1
ATOM 3113 N N . SER B 1 113 ? -24.08179 -19.10152 42.80953 1.000 25.97190 107 SER B N 1
ATOM 3114 C CA . SER B 1 113 ? -23.43524 -19.80933 43.91369 1.000 25.83734 107 SER B CA 1
ATOM 3115 C C . SER B 1 113 ? -22.01504 -20.22570 43.53976 1.000 24.14424 107 SER B C 1
ATOM 3116 O O . SER B 1 113 ? -21.60810 -21.37744 43.70567 1.000 26.40063 107 SER B O 1
ATOM 3119 N N . GLY B 1 114 ? -21.26516 -19.26805 43.01046 1.000 23.57776 108 GLY B N 1
ATOM 3120 C CA . GLY B 1 114 ? -19.91930 -19.53878 42.55640 1.000 23.78331 108 GLY B CA 1
ATOM 3121 C C . GLY B 1 114 ? -18.93192 -19.70797 43.69634 1.000 23.81796 108 GLY B C 1
ATOM 3122 O O . GLY B 1 114 ? -19.19666 -19.40645 44.86348 1.000 25.11899 108 GLY B O 1
ATOM 3123 N N . ASP B 1 115 ? -17.75721 -20.21396 43.33231 1.000 22.66133 109 ASP B N 1
ATOM 3124 C CA . ASP B 1 115 ? -16.66373 -20.43230 44.27416 1.000 21.29187 109 ASP B CA 1
ATOM 3125 C C . ASP B 1 115 ? -15.86205 -19.14036 44.38334 1.000 20.04112 109 ASP B C 1
ATOM 3126 O O . ASP B 1 115 ? -15.12527 -18.77679 43.45970 1.000 19.42858 109 ASP B O 1
ATOM 3131 N N . SER B 1 116 ? -15.99829 -18.44792 45.51601 1.000 19.34469 110 SER B N 1
ATOM 3132 C CA . SER B 1 116 ? -15.29635 -17.18233 45.68010 1.000 18.74530 110 SER B CA 1
ATOM 3133 C C . SER B 1 116 ? -13.78280 -17.34744 45.64413 1.000 18.75351 110 SER B C 1
ATOM 3134 O O . SER B 1 116 ? -13.07454 -16.36474 45.40097 1.000 20.34094 110 SER B O 1
ATOM 3137 N N . SER B 1 117 ? -13.26932 -18.55688 45.88022 1.000 18.14057 111 SER B N 1
ATOM 3138 C CA A SER B 1 117 ? -11.83589 -18.81263 45.80621 0.672 18.76847 111 SER B CA 1
ATOM 3139 C CA B SER B 1 117 ? -11.83383 -18.79574 45.80346 0.328 18.87374 111 SER B CA 1
ATOM 3140 C C . SER B 1 117 ? -11.34287 -19.02077 44.37979 1.000 17.77490 111 SER B C 1
ATOM 3141 O O . SER B 1 117 ? -10.13212 -19.16180 44.17330 1.000 19.04335 111 SER B O 1
ATOM 3146 N N . LYS B 1 118 ? -12.23931 -19.05173 43.39916 1.000 17.52702 112 LYS B N 1
ATOM 3147 C CA A LYS B 1 118 ? -11.89000 -19.32730 42.00890 0.690 18.31999 112 LYS B CA 1
ATOM 3148 C CA B LYS B 1 118 ? -11.87421 -19.32997 42.01125 0.310 18.14765 112 LYS B CA 1
ATOM 3149 C C . LYS B 1 118 ? -12.39523 -18.21818 41.09881 1.000 17.88950 112 LYS B C 1
ATOM 3150 O O . LYS B 1 118 ? -13.11872 -18.45911 40.13267 1.000 17.63378 112 LYS B O 1
ATOM 3161 N N . VAL B 1 119 ? -12.00926 -16.98153 41.40515 1.000 16.56305 113 VAL B N 1
ATOM 3162 C CA . VAL B 1 119 ? -12.32281 -15.82682 40.56706 1.000 15.35508 113 VAL B CA 1
ATOM 3163 C C . VAL B 1 119 ? -11.02216 -15.34459 39.93939 1.000 15.10047 113 VAL B C 1
ATOM 3164 O O . VAL B 1 119 ? -10.05652 -15.02337 40.64613 1.000 15.14894 113 VAL B O 1
ATOM 3168 N N . PHE B 1 120 ? -10.99328 -15.31136 38.61427 1.000 15.12618 114 PHE B N 1
ATOM 3169 C CA . PHE B 1 120 ? -9.78447 -15.01484 37.86906 1.000 14.06613 114 PHE B CA 1
ATOM 3170 C C . PHE B 1 120 ? -10.07967 -13.91702 36.86468 1.000 14.08325 114 PHE B C 1
ATOM 3171 O O . PHE B 1 120 ? -11.23818 -13.60272 36.57964 1.000 17.07793 114 PHE B O 1
ATOM 3179 N N . THR B 1 121 ? -9.01812 -13.32496 36.32930 1.000 14.42969 115 THR B N 1
ATOM 3180 C CA A THR B 1 121 ? -9.18591 -12.30306 35.31145 0.682 16.18544 115 THR B CA 1
ATOM 3181 C CA B THR B 1 121 ? -9.14984 -12.26408 35.34338 0.318 16.03046 115 THR B CA 1
ATOM 3182 C C . THR B 1 121 ? -8.11458 -12.46518 34.24601 1.000 15.90719 115 THR B C 1
ATOM 3183 O O . THR B 1 121 ? -6.98213 -12.87343 34.52767 1.000 15.86858 115 THR B O 1
ATOM 3190 N N . THR B 1 122 ? -8.50675 -12.18959 33.00535 1.000 16.03199 116 THR B N 1
ATOM 3191 C CA . THR B 1 122 ? -7.58583 -12.15988 31.88196 1.000 15.56863 116 THR B CA 1
ATOM 3192 C C . THR B 1 122 ? -7.98423 -10.99340 30.99157 1.000 15.80272 116 THR B C 1
ATOM 3193 O O . THR B 1 122 ? -9.15895 -10.63363 30.91688 1.000 16.88870 116 THR B O 1
ATOM 3197 N N . GLY B 1 123 ? -7.00320 -10.38155 30.33934 1.000 14.31369 117 GLY B N 1
ATOM 3198 C CA . GLY B 1 123 ? -7.31834 -9.24317 29.49276 1.000 14.15905 117 GLY B CA 1
ATOM 3199 C C . GLY B 1 123 ? -6.16088 -8.91643 28.58326 1.000 14.70235 117 GLY B C 1
ATOM 3200 O O . GLY B 1 123 ? -5.03595 -9.38187 28.78077 1.000 14.32968 117 GLY B O 1
ATOM 3201 N N . SER B 1 124 ? -6.45764 -8.09839 27.57623 1.000 13.23529 118 SER B N 1
ATOM 3202 C CA . SER B 1 124 ? -5.48415 -7.70764 26.56751 1.000 14.10449 118 SER B CA 1
ATOM 3203 C C . SER B 1 124 ? -5.36510 -6.19296 26.51249 1.000 14.91536 118 SER B C 1
ATOM 3204 O O . SER B 1 124 ? -6.36931 -5.47763 26.60630 1.000 15.65435 118 SER B O 1
ATOM 3207 N N . SER B 1 125 ? -4.13388 -5.71025 26.34528 1.000 14.24676 119 SER B N 1
ATOM 3208 C CA . SER B 1 125 ? -3.83915 -4.27855 26.21143 1.000 14.35972 119 SER B CA 1
ATOM 3209 C C . SER B 1 125 ? -4.37824 -3.56035 27.44537 1.000 13.65379 119 SER B C 1
ATOM 3210 O O . SER B 1 125 ? -3.97387 -3.91757 28.56298 1.000 15.60380 119 SER B O 1
ATOM 3213 N N . SER B 1 126 ? -5.27396 -2.57657 27.31615 1.000 14.87764 120 SER B N 1
ATOM 3214 C CA A SER B 1 126 ? -5.81150 -1.94192 28.51408 0.580 14.93867 120 SER B CA 1
ATOM 3215 C CA B SER B 1 126 ? -5.85660 -1.93218 28.49066 0.420 15.92494 120 SER B CA 1
ATOM 3216 C C . SER B 1 126 ? -6.50838 -2.94404 29.42721 1.000 15.15812 120 SER B C 1
ATOM 3217 O O . SER B 1 126 ? -6.52846 -2.74888 30.64932 1.000 15.08605 120 SER B O 1
ATOM 3222 N N . GLY B 1 127 ? -7.06035 -4.02466 28.87343 1.000 14.09140 121 GLY B N 1
ATOM 3223 C CA . GLY B 1 127 ? -7.63607 -5.05585 29.71783 1.000 14.37843 121 GLY B CA 1
ATOM 3224 C C . GLY B 1 127 ? -6.58370 -5.79982 30.51447 1.000 13.68000 121 GLY B C 1
ATOM 3225 O O . GLY B 1 127 ? -6.84348 -6.23435 31.64417 1.000 14.27222 121 GLY B O 1
ATOM 3226 N N . ALA B 1 128 ? -5.38294 -5.95785 29.94378 1.000 12.29749 122 ALA B N 1
ATOM 3227 C CA . ALA B 1 128 ? -4.26903 -6.52605 30.69391 1.000 12.75472 122 ALA B CA 1
ATOM 3228 C C . ALA B 1 128 ? -3.83780 -5.58633 31.80881 1.000 12.87091 122 ALA B C 1
ATOM 3229 O O . ALA B 1 128 ? -3.52230 -6.03106 32.92042 1.000 13.64861 122 ALA B O 1
ATOM 3231 N N . MET B 1 129 ? -3.81901 -4.27943 31.52626 1.000 13.21549 123 MET B N 1
ATOM 3232 C CA . MET B 1 129 ? -3.49875 -3.29960 32.55617 1.000 12.03472 123 MET B CA 1
ATOM 3233 C C . MET B 1 129 ? -4.49444 -3.38144 33.70634 1.000 12.61793 123 MET B C 1
ATOM 3234 O O . MET B 1 129 ? -4.10055 -3.37358 34.88197 1.000 14.18815 123 MET B O 1
ATOM 3239 N N . MET B 1 130 ? -5.79076 -3.48471 33.38268 1.000 13.37494 124 MET B N 1
ATOM 3240 C CA . MET B 1 130 ? -6.81141 -3.62974 34.41550 1.000 13.19214 124 MET B CA 1
ATOM 3241 C C . MET B 1 130 ? -6.66839 -4.94628 35.17473 1.000 13.93640 124 MET B C 1
ATOM 3242 O O . MET B 1 130 ? -6.92856 -4.98597 36.38446 1.000 13.95780 124 MET B O 1
ATOM 3247 N N . SER B 1 131 ? -6.23539 -6.02161 34.50218 1.000 14.17830 125 SER B N 1
ATOM 3248 C CA . SER B 1 131 ? -5.96331 -7.26552 35.21838 1.000 14.85085 125 SER B CA 1
ATOM 3249 C C . SER B 1 131 ? -4.98214 -7.05043 36.36289 1.000 13.20224 125 SER B C 1
ATOM 3250 O O . SER B 1 131 ? -5.17317 -7.58386 37.46099 1.000 13.86464 125 SER B O 1
ATOM 3253 N N . LEU B 1 132 ? -3.92513 -6.26757 36.12567 1.000 12.93448 126 LEU B N 1
ATOM 3254 C CA . LEU B 1 132 ? -2.94709 -6.02529 37.18297 1.000 13.01072 126 LEU B CA 1
ATOM 3255 C C . LEU B 1 132 ? -3.47574 -5.05473 38.22963 1.000 14.30415 126 LEU B C 1
ATOM 3256 O O . LEU B 1 132 ? -3.08747 -5.14495 39.39695 1.000 16.15627 126 LEU B O 1
ATOM 3261 N N . VAL B 1 133 ? -4.36374 -4.13158 37.84204 1.000 13.34642 127 VAL B N 1
ATOM 3262 C CA . VAL B 1 133 ? -5.02589 -3.27809 38.83287 1.000 13.60766 127 VAL B CA 1
ATOM 3263 C C . VAL B 1 133 ? -5.88549 -4.12279 39.76578 1.000 14.01927 127 VAL B C 1
ATOM 3264 O O . VAL B 1 133 ? -5.87730 -3.94097 40.98999 1.000 13.96531 127 VAL B O 1
ATOM 3268 N N . LEU B 1 134 ? -6.64601 -5.05944 39.19859 1.000 13.15046 128 LEU B N 1
ATOM 3269 C CA . LEU B 1 134 ? -7.45840 -5.94269 40.02879 1.000 13.85580 128 LEU B CA 1
ATOM 3270 C C . LEU B 1 134 ? -6.58759 -6.79441 40.95329 1.000 13.15817 128 LEU B C 1
ATOM 3271 O O . LEU B 1 134 ? -6.94121 -7.01264 42.11862 1.000 14.75446 128 LEU B O 1
ATOM 3276 N N . ALA B 1 135 ? -5.43160 -7.26133 40.45970 1.000 14.27176 129 ALA B N 1
ATOM 3277 C CA . ALA B 1 135 ? -4.50902 -8.02733 41.29989 1.000 14.67965 129 ALA B CA 1
ATOM 3278 C C . ALA B 1 135 ? -3.99797 -7.19954 42.47746 1.000 13.76130 129 ALA B C 1
ATOM 3279 O O . ALA B 1 135 ? -3.92383 -7.69250 43.61084 1.000 16.09848 129 ALA B O 1
ATOM 3281 N N . ALA B 1 136 ? -3.61375 -5.94820 42.22288 1.000 13.50436 130 ALA B N 1
ATOM 3282 C CA . ALA B 1 136 ? -2.98903 -5.12999 43.25761 1.000 13.76560 130 ALA B CA 1
ATOM 3283 C C . ALA B 1 136 ? -4.01988 -4.55874 44.22589 1.000 14.92563 130 ALA B C 1
ATOM 3284 O O . ALA B 1 136 ? -3.78499 -4.52362 45.44007 1.000 15.89357 130 ALA B O 1
ATOM 3286 N N . ALA B 1 137 ? -5.16313 -4.11171 43.70834 1.000 14.30520 131 ALA B N 1
ATOM 3287 C CA . ALA B 1 137 ? -6.15163 -3.42627 44.53027 1.000 14.50292 131 ALA B CA 1
ATOM 3288 C C . ALA B 1 137 ? -7.18196 -4.37143 45.13093 1.000 14.26816 131 ALA B C 1
ATOM 3289 O O . ALA B 1 137 ? -7.75250 -4.06208 46.18733 1.000 15.84364 131 ALA B O 1
ATOM 3291 N N . TYR B 1 138 ? -7.43901 -5.52037 44.49136 1.000 15.00082 132 TYR B N 1
ATOM 3292 C CA . TYR B 1 138 ? -8.41385 -6.48932 45.00404 1.000 14.90090 132 TYR B CA 1
ATOM 3293 C C . TYR B 1 138 ? -7.82855 -7.89932 45.11812 1.000 14.32308 132 TYR B C 1
ATOM 3294 O O . TYR B 1 138 ? -8.41332 -8.87102 44.63288 1.000 15.39460 132 TYR B O 1
ATOM 3303 N N . PRO B 1 139 ? -6.68603 -8.05528 45.80111 1.000 14.63240 133 PRO B N 1
ATOM 3304 C CA . PRO B 1 139 ? -6.14859 -9.41065 46.01729 1.000 15.23221 133 PRO B CA 1
ATOM 3305 C C . PRO B 1 139 ? -7.04326 -10.25257 46.90089 1.000 15.35570 133 PRO B C 1
ATOM 3306 O O . PRO B 1 139 ? -6.86814 -11.48105 46.95170 1.000 17.26667 133 PRO B O 1
ATOM 3310 N N . ASP B 1 140 ? -7.99023 -9.62065 47.59942 1.000 15.79147 134 ASP B N 1
ATOM 3311 C CA . ASP B 1 140 ? -8.98584 -10.32164 48.39720 1.000 16.65167 134 ASP B CA 1
ATOM 3312 C C . ASP B 1 140 ? -10.07527 -10.95846 47.54787 1.000 17.99480 134 ASP B C 1
ATOM 3313 O O . ASP B 1 140 ? -10.77148 -11.85824 48.03348 1.000 21.49206 134 ASP B O 1
ATOM 3318 N N . VAL B 1 141 ? -10.21816 -10.53750 46.29539 1.000 15.04573 135 VAL B N 1
ATOM 3319 C CA . VAL B 1 141 ? -11.27324 -11.02813 45.40896 1.000 15.34592 135 VAL B CA 1
ATOM 3320 C C . VAL B 1 141 ? -10.73801 -12.03996 44.40316 1.000 15.55606 135 VAL B C 1
ATOM 3321 O O . VAL B 1 141 ? -11.33875 -13.09447 44.18632 1.000 17.97890 135 VAL B O 1
ATOM 3325 N N . PHE B 1 142 ? -9.61202 -11.72730 43.77159 1.000 15.75441 136 PHE B N 1
ATOM 3326 C CA . PHE B 1 142 ? -9.09733 -12.51058 42.66507 1.000 15.48853 136 PHE B CA 1
ATOM 3327 C C . PHE B 1 142 ? -8.00542 -13.45488 43.13426 1.000 14.57021 136 PHE B C 1
ATOM 3328 O O . PHE B 1 142 ? -7.23486 -13.14524 44.04512 1.000 15.42553 136 PHE B O 1
ATOM 3336 N N . SER B 1 143 ? -7.95445 -14.62313 42.49797 1.000 14.35235 137 SER B N 1
ATOM 3337 C CA . SER B 1 143 ? -6.98314 -15.64617 42.84252 1.000 15.08248 137 SER B CA 1
ATOM 3338 C C . SER B 1 143 ? -6.01707 -15.96477 41.71396 1.000 16.05489 137 SER B C 1
ATOM 3339 O O . SER B 1 143 ? -5.11286 -16.78562 41.90199 1.000 19.81713 137 SER B O 1
ATOM 3342 N N . GLY B 1 144 ? -6.16717 -15.33145 40.55802 1.000 14.81044 138 GLY B N 1
ATOM 3343 C CA . GLY B 1 144 ? -5.19929 -15.47758 39.48861 1.000 14.58443 138 GLY B CA 1
ATOM 3344 C C . GLY B 1 144 ? -5.49960 -14.47789 38.39858 1.000 13.11332 138 GLY B C 1
ATOM 3345 O O . GLY B 1 144 ? -6.66213 -14.11012 38.20562 1.000 14.70005 138 GLY B O 1
ATOM 3346 N N . VAL B 1 145 ? -4.46506 -14.00337 37.70539 1.000 13.90919 139 VAL B N 1
ATOM 3347 C CA A VAL B 1 145 ? -4.63933 -13.02743 36.63964 0.715 14.59425 139 VAL B CA 1
ATOM 3348 C CA B VAL B 1 145 ? -4.58987 -12.98214 36.67107 0.285 14.78029 139 VAL B CA 1
ATOM 3349 C C . VAL B 1 145 ? -3.70185 -13.36714 35.49187 1.000 14.86572 139 VAL B C 1
ATOM 3350 O O . VAL B 1 145 ? -2.60996 -13.91446 35.68337 1.000 14.90389 139 VAL B O 1
ATOM 3357 N N . ALA B 1 146 ? -4.16204 -13.07193 34.27514 1.000 14.90806 140 ALA B N 1
ATOM 3358 C CA . ALA B 1 146 ? -3.38080 -13.28651 33.06183 1.000 14.92263 140 ALA B CA 1
ATOM 3359 C C . ALA B 1 146 ? -3.43934 -12.01133 32.23818 1.000 16.80822 140 ALA B C 1
ATOM 3360 O O . ALA B 1 146 ? -4.51625 -11.61346 31.78941 1.000 21.24172 140 ALA B O 1
ATOM 3362 N N . ALA B 1 147 ? -2.28871 -11.38426 32.02299 1.000 14.64250 141 ALA B N 1
ATOM 3363 C CA . ALA B 1 147 ? -2.20592 -10.06123 31.41243 1.000 13.21833 141 ALA B CA 1
ATOM 3364 C C . ALA B 1 147 ? -1.47160 -10.18081 30.08595 1.000 12.80464 141 ALA B C 1
ATOM 3365 O O . ALA B 1 147 ? -0.26893 -10.46283 30.06513 1.000 13.56435 141 ALA B O 1
ATOM 3367 N N . TYR B 1 148 ? -2.19059 -9.96109 28.98413 1.000 13.24957 142 TYR B N 1
ATOM 3368 C CA . TYR B 1 148 ? -1.62402 -10.04239 27.63719 1.000 12.33390 142 TYR B CA 1
ATOM 3369 C C . TYR B 1 148 ? -1.32648 -8.63696 27.11420 1.000 12.84159 142 TYR B C 1
ATOM 3370 O O . TYR B 1 148 ? -2.24621 -7.87239 26.80211 1.000 13.90326 142 TYR B O 1
ATOM 3379 N N . SER B 1 149 ? -0.04039 -8.30635 27.01607 1.000 13.03917 143 SER B N 1
ATOM 3380 C CA . SER B 1 149 ? 0.43479 -7.07408 26.37754 1.000 13.79106 143 SER B CA 1
ATOM 3381 C C . SER B 1 149 ? -0.01593 -5.82543 27.13568 1.000 14.04627 143 SER B C 1
ATOM 3382 O O . SER B 1 149 ? -0.65626 -4.92865 26.58311 1.000 15.56532 143 SER B O 1
ATOM 3385 N N . GLY B 1 150 ? 0.35022 -5.77088 28.41385 1.000 14.87331 144 GLY B N 1
ATOM 3386 C CA . GLY B 1 150 ? -0.02673 -4.64573 29.24136 1.000 16.80695 144 GLY B CA 1
ATOM 3387 C C . GLY B 1 150 ? 1.13266 -3.82452 29.75803 1.000 15.48918 144 GLY B C 1
ATOM 3388 O O . GLY B 1 150 ? 2.18511 -3.72947 29.11564 1.000 15.87356 144 GLY B O 1
ATOM 3389 N N A VAL B 1 151 ? 0.91086 -3.12325 30.87101 0.921 14.96799 145 VAL B N 1
ATOM 3390 N N B VAL B 1 151 ? 0.97878 -3.36704 30.99250 0.079 15.07873 145 VAL B N 1
ATOM 3391 C CA A VAL B 1 151 ? 1.93253 -2.30416 31.52691 0.921 14.27657 145 VAL B CA 1
ATOM 3392 C CA B VAL B 1 151 ? 1.78127 -2.29800 31.56057 0.079 14.62816 145 VAL B CA 1
ATOM 3393 C C A VAL B 1 151 ? 1.84173 -2.52473 33.03156 0.921 15.11982 145 VAL B C 1
ATOM 3394 C C B VAL B 1 151 ? 1.82513 -2.54221 33.06283 0.079 14.67531 145 VAL B C 1
ATOM 3395 O O A VAL B 1 151 ? 0.80108 -2.94629 33.54832 0.921 16.69464 145 VAL B O 1
ATOM 3396 O O B VAL B 1 151 ? 0.83107 -3.02648 33.62308 0.079 14.98568 145 VAL B O 1
ATOM 3403 N N . PRO B 1 152 ? 2.93213 -2.25890 33.75488 1.000 14.14241 146 PRO B N 1
ATOM 3404 C CA . PRO B 1 152 ? 2.93512 -2.47340 35.21270 1.000 13.97975 146 PRO B CA 1
ATOM 3405 C C . PRO B 1 152 ? 1.84955 -1.67669 35.92617 1.000 14.93989 146 PRO B C 1
ATOM 3406 O O . PRO B 1 152 ? 1.46428 -0.58618 35.49641 1.000 15.63522 146 PRO B O 1
ATOM 3410 N N . TYR B 1 153 ? 1.34078 -2.25665 37.01563 1.000 13.83316 147 TYR B N 1
ATOM 3411 C CA . TYR B 1 153 ? 0.36978 -1.56916 37.85423 1.000 14.98879 147 TYR B CA 1
ATOM 3412 C C . TYR B 1 153 ? 0.91739 -0.21499 38.27157 1.000 14.87784 147 TYR B C 1
ATOM 3413 O O . TYR B 1 153 ? 2.04307 -0.11546 38.77047 1.000 15.28808 147 TYR B O 1
ATOM 3422 N N . GLY B 1 154 ? 0.10759 0.82736 38.07831 1.000 14.85381 148 GLY B N 1
ATOM 3423 C CA . GLY B 1 154 ? 0.43781 2.15151 38.54836 1.000 16.94354 148 GLY B CA 1
ATOM 3424 C C . GLY B 1 154 ? 1.24715 2.99438 37.59295 1.000 17.36593 148 GLY B C 1
ATOM 3425 O O . GLY B 1 154 ? 1.46388 4.17956 37.87434 1.000 18.67765 148 GLY B O 1
ATOM 3426 N N . CYS B 1 155 ? 1.69357 2.43801 36.46526 1.000 17.07225 149 CYS B N 1
ATOM 3427 C CA A CYS B 1 155 ? 2.48834 3.21633 35.51784 0.581 17.71649 149 CYS B CA 1
ATOM 3428 C CA B CYS B 1 155 ? 2.50239 3.23715 35.55785 0.419 19.04208 149 CYS B CA 1
ATOM 3429 C C . CYS B 1 155 ? 1.74600 4.47401 35.08483 1.000 17.62678 149 CYS B C 1
ATOM 3430 O O . CYS B 1 155 ? 2.34579 5.54425 34.92294 1.000 21.05596 149 CYS B O 1
ATOM 3435 N N . LEU B 1 156 ? 0.43063 4.36188 34.89516 1.000 17.35900 150 LEU B N 1
ATOM 3436 C CA . LEU B 1 156 ? -0.39065 5.44803 34.37439 1.000 17.20452 150 LEU B CA 1
ATOM 3437 C C . LEU B 1 156 ? -1.07436 6.26103 35.46941 1.000 16.60452 150 LEU B C 1
ATOM 3438 O O . LEU B 1 156 ? -1.96006 7.07188 35.16345 1.000 17.02969 150 LEU B O 1
ATOM 3443 N N . ARG B 1 157 ? -0.67694 6.07328 36.72938 1.000 16.76822 151 ARG B N 1
ATOM 3444 C CA . ARG B 1 157 ? -1.27516 6.81401 37.83256 1.000 17.29932 151 ARG B CA 1
ATOM 3445 C C . ARG B 1 157 ? -1.22871 8.30582 37.54837 1.000 17.98321 151 ARG B C 1
ATOM 3446 O O . ARG B 1 157 ? -0.17075 8.86012 37.23790 1.000 20.31625 151 ARG B O 1
ATOM 3454 N N . GLY B 1 158 ? -2.38922 8.94425 37.62679 1.000 15.96009 152 GLY B N 1
ATOM 3455 C CA . GLY B 1 158 ? -2.48216 10.37665 37.47458 1.000 17.53409 152 GLY B CA 1
ATOM 3456 C C . GLY B 1 158 ? -2.51813 10.89079 36.05203 1.000 16.18303 152 GLY B C 1
ATOM 3457 O O . GLY B 1 158 ? -2.55785 12.10969 35.86370 1.000 18.85217 152 GLY B O 1
ATOM 3458 N N . SER B 1 159 ? -2.52352 10.01785 35.04115 1.000 18.07757 153 SER B N 1
ATOM 3459 C CA . SER B 1 159 ? -2.63450 10.51099 33.67460 1.000 19.53618 153 SER B CA 1
ATOM 3460 C C . SER B 1 159 ? -4.00454 11.14970 33.45556 1.000 21.84830 153 SER B C 1
ATOM 3461 O O . SER B 1 159 ? -5.02487 10.60659 33.90258 1.000 21.47477 153 SER B O 1
ATOM 3464 N N . PRO B 1 160 ? -4.06282 12.30160 32.77983 1.000 24.14393 154 PRO B N 1
ATOM 3465 C CA . PRO B 1 160 ? -5.35501 12.89209 32.41825 1.000 25.95686 154 PRO B CA 1
ATOM 3466 C C . PRO B 1 160 ? -5.91757 12.35085 31.11753 1.000 29.84992 154 PRO B C 1
ATOM 3467 O O . PRO B 1 160 ? -7.06170 12.68042 30.77740 1.000 32.81024 154 PRO B O 1
ATOM 3471 N N . GLY B 1 161 ? -5.15527 11.53787 30.38997 1.000 29.58955 155 GLY B N 1
ATOM 3472 C CA . GLY B 1 161 ? -5.65790 10.98238 29.15207 1.000 29.04735 155 GLY B CA 1
ATOM 3473 C C . GLY B 1 161 ? -6.70616 9.91318 29.39202 1.000 30.31025 155 GLY B C 1
ATOM 3474 O O . GLY B 1 161 ? -6.68980 9.19792 30.39515 1.000 32.36331 155 GLY B O 1
ATOM 3475 N N . SER B 1 162 ? -7.64781 9.82379 28.45417 1.000 28.18526 156 SER B N 1
ATOM 3476 C CA . SER B 1 162 ? -8.64042 8.75625 28.44298 1.000 29.90996 156 SER B CA 1
ATOM 3477 C C . SER B 1 162 ? -8.09361 7.45184 27.88557 1.000 29.29458 156 SER B C 1
ATOM 3478 O O . SER B 1 162 ? -8.84811 6.47989 27.78705 1.000 32.05527 156 SER B O 1
ATOM 3481 N N . SER B 1 163 ? -6.82129 7.41024 27.50760 1.000 25.42553 157 SER B N 1
ATOM 3482 C CA . SER B 1 163 ? -6.20775 6.21009 26.96085 1.000 20.88979 157 SER B CA 1
ATOM 3483 C C . SER B 1 163 ? -4.72247 6.25976 27.28283 1.000 22.06529 157 SER B C 1
ATOM 3484 O O . SER B 1 163 ? -4.19237 7.32474 27.61664 1.000 21.82667 157 SER B O 1
ATOM 3487 N N . PRO B 1 164 ? -4.02765 5.12080 27.19433 1.000 21.45064 158 PRO B N 1
ATOM 3488 C CA . PRO B 1 164 ? -2.55966 5.14302 27.32040 1.000 21.42022 158 PRO B CA 1
ATOM 3489 C C . PRO B 1 164 ? -1.87153 5.86717 26.17933 1.000 22.15268 158 PRO B C 1
ATOM 3490 O O . PRO B 1 164 ? -0.65790 6.10672 26.26306 1.000 23.67925 158 PRO B O 1
ATOM 3494 N N . PHE B 1 165 ? -2.60565 6.22317 25.12630 1.000 22.28271 159 PHE B N 1
ATOM 3495 C CA . PHE B 1 165 ? -2.04114 6.76174 23.89585 1.000 23.85323 159 PHE B CA 1
ATOM 3496 C C . PHE B 1 165 ? -2.36476 8.23559 23.68833 1.000 25.13409 159 PHE B C 1
ATOM 3497 O O . PHE B 1 165 ? -2.03337 8.79710 22.63515 1.000 26.33346 159 PHE B O 1
ATOM 3505 N N . THR B 1 166 ? -3.01548 8.87057 24.65778 1.000 23.33608 160 THR B N 1
ATOM 3506 C CA . THR B 1 166 ? -3.21669 10.30738 24.65929 1.000 22.44893 160 THR B CA 1
ATOM 3507 C C . THR B 1 166 ? -2.58883 10.87326 25.92368 1.000 23.80231 160 THR B C 1
ATOM 3508 O O . THR B 1 166 ? -2.34469 10.14937 26.89697 1.000 24.31491 160 THR B O 1
ATOM 3512 N N . ALA B 1 167 ? -2.30976 12.17570 25.88445 1.000 25.40649 161 ALA B N 1
ATOM 3513 C CA . ALA B 1 167 ? -1.70878 12.87643 27.01235 1.000 28.10189 161 ALA B CA 1
ATOM 3514 C C . ALA B 1 167 ? -0.31290 12.33888 27.31461 1.000 31.94033 161 ALA B C 1
ATOM 3515 O O . ALA B 1 167 ? 0.61988 12.55225 26.53302 1.000 37.30903 161 ALA B O 1
ATOM 3517 N N . ASP B 1 168 ? -0.15733 11.62668 28.42656 1.000 28.12657 162 ASP B N 1
ATOM 3518 C CA . ASP B 1 168 ? 1.14853 11.12572 28.84729 1.000 25.93337 162 ASP B CA 1
ATOM 3519 C C . ASP B 1 168 ? 1.36851 9.73622 28.25944 1.000 23.46612 162 ASP B C 1
ATOM 3520 O O . ASP B 1 168 ? 0.75219 8.76022 28.70177 1.000 24.11892 162 ASP B O 1
ATOM 3525 N N . GLN B 1 169 ? 2.27066 9.64151 27.28341 1.000 21.05601 163 GLN B N 1
ATOM 3526 C CA . GLN B 1 169 ? 2.56299 8.38085 26.61770 1.000 20.60347 163 GLN B CA 1
ATOM 3527 C C . GLN B 1 169 ? 3.87298 7.75192 27.07766 1.000 19.82139 163 GLN B C 1
ATOM 3528 O O . GLN B 1 169 ? 4.33263 6.79062 26.45264 1.000 20.69485 163 GLN B O 1
ATOM 3534 N N . ALA B 1 170 ? 4.47532 8.26014 28.16121 1.000 19.51082 164 ALA B N 1
ATOM 3535 C CA . ALA B 1 170 ? 5.73500 7.69992 28.65047 1.000 19.24048 164 ALA B CA 1
ATOM 3536 C C . ALA B 1 170 ? 5.63496 6.19210 28.84948 1.000 18.79215 164 ALA B C 1
ATOM 3537 O O . ALA B 1 170 ? 6.53327 5.43955 28.45401 1.000 18.18203 164 ALA B O 1
ATOM 3539 N N . CYS B 1 171 ? 4.53167 5.73323 29.44076 1.000 17.11770 165 CYS B N 1
ATOM 3540 C CA A CYS B 1 171 ? 4.36178 4.30238 29.70505 0.786 16.99887 165 CYS B CA 1
ATOM 3541 C CA B CYS B 1 171 ? 4.35182 4.31535 29.70815 0.214 17.00699 165 CYS B CA 1
ATOM 3542 C C . CYS B 1 171 ? 4.30128 3.50375 28.41285 1.000 16.43635 165 CYS B C 1
ATOM 3543 O O . CYS B 1 171 ? 5.06579 2.54621 28.22111 1.000 17.99110 165 CYS B O 1
ATOM 3548 N N . ALA B 1 172 ? 3.38003 3.86544 27.51883 1.000 17.45654 166 ALA B N 1
ATOM 3549 C CA . ALA B 1 172 ? 3.25117 3.15611 26.25153 1.000 17.30643 166 ALA B CA 1
ATOM 3550 C C . ALA B 1 172 ? 4.54290 3.20145 25.44886 1.000 17.24043 166 ALA B C 1
ATOM 3551 O O . ALA B 1 172 ? 4.86683 2.24270 24.73972 1.000 18.49488 166 ALA B O 1
ATOM 3553 N N . ASN B 1 173 ? 5.29115 4.29545 25.54768 1.000 17.48453 167 ASN B N 1
ATOM 3554 C CA . ASN B 1 173 ? 6.55001 4.41728 24.82631 1.000 18.18642 167 ASN B CA 1
ATOM 3555 C C . ASN B 1 173 ? 7.67754 3.60690 25.45061 1.000 19.15021 167 ASN B C 1
ATOM 3556 O O . ASN B 1 173 ? 8.76083 3.53058 24.85993 1.000 20.40665 167 ASN B O 1
ATOM 3561 N N . GLY B 1 174 ? 7.46345 3.01295 26.62213 1.000 18.66730 168 GLY B N 1
ATOM 3562 C CA . GLY B 1 174 ? 8.53019 2.28825 27.28489 1.000 18.10865 168 GLY B CA 1
ATOM 3563 C C . GLY B 1 174 ? 9.55944 3.16829 27.94479 1.000 18.69847 168 GLY B C 1
ATOM 3564 O O . GLY B 1 174 ? 10.70208 2.73929 28.13396 1.000 20.52476 168 GLY B O 1
ATOM 3565 N N . GLU B 1 175 ? 9.19088 4.39266 28.29810 1.000 18.78465 169 GLU B N 1
ATOM 3566 C CA . GLU B 1 175 ? 10.11059 5.34861 28.89281 1.000 20.70581 169 GLU B CA 1
ATOM 3567 C C . GLU B 1 175 ? 10.06932 5.35741 30.41325 1.000 19.75393 169 GLU B C 1
ATOM 3568 O O . GLU B 1 175 ? 10.82918 6.11180 31.02921 1.000 23.01130 169 GLU B O 1
ATOM 3574 N N . VAL B 1 176 ? 9.21524 4.54868 31.03619 1.000 19.22577 170 VAL B N 1
ATOM 3575 C CA . VAL B 1 176 ? 9.13403 4.48406 32.48985 1.000 19.27347 170 VAL B CA 1
ATOM 3576 C C . VAL B 1 176 ? 9.91314 3.26479 32.94893 1.000 20.13395 170 VAL B C 1
ATOM 3577 O O . VAL B 1 176 ? 9.59267 2.13360 32.56239 1.000 22.65057 170 VAL B O 1
ATOM 3581 N N . SER B 1 177 ? 10.93052 3.49247 33.77599 1.000 20.07729 171 SER B N 1
ATOM 3582 C CA . SER B 1 177 ? 11.71829 2.41138 34.34300 1.000 21.76418 171 SER B CA 1
ATOM 3583 C C . SER B 1 177 ? 11.92084 2.68736 35.82220 1.000 20.39654 171 SER B C 1
ATOM 3584 O O . SER B 1 177 ? 12.34603 3.78364 36.20173 1.000 22.96136 171 SER B O 1
ATOM 3587 N N . ARG B 1 178 ? 11.60444 1.69524 36.64992 1.000 19.99875 172 ARG B N 1
ATOM 3588 C CA . ARG B 1 178 ? 11.74889 1.80693 38.09338 1.000 20.23608 172 ARG B CA 1
ATOM 3589 C C . ARG B 1 178 ? 12.37549 0.52614 38.61865 1.000 22.24456 172 ARG B C 1
ATOM 3590 O O . ARG B 1 178 ? 12.31835 -0.52159 37.97143 1.000 21.53309 172 ARG B O 1
ATOM 3598 N N . THR B 1 179 ? 12.97483 0.61234 39.80574 1.000 23.67199 173 THR B N 1
ATOM 3599 C CA . THR B 1 179 ? 13.53406 -0.58711 40.40934 1.000 25.48203 173 THR B CA 1
ATOM 3600 C C . THR B 1 179 ? 12.42001 -1.53212 40.85236 1.000 23.65496 173 THR B C 1
ATOM 3601 O O . THR B 1 179 ? 11.25792 -1.14462 41.00887 1.000 22.85243 173 THR B O 1
ATOM 3605 N N . ALA B 1 180 ? 12.79574 -2.79642 41.05819 1.000 25.02909 174 ALA B N 1
ATOM 3606 C CA . ALA B 1 180 ? 11.83229 -3.77630 41.55033 1.000 24.26113 174 ALA B CA 1
ATOM 3607 C C . ALA B 1 180 ? 11.20962 -3.31740 42.86435 1.000 25.00899 174 ALA B C 1
ATOM 3608 O O . ALA B 1 180 ? 9.99255 -3.41926 43.05133 1.000 24.69451 174 ALA B O 1
ATOM 3610 N N . GLN B 1 181 ? 12.02470 -2.77606 43.77374 1.000 27.34026 175 GLN B N 1
ATOM 3611 C CA . GLN B 1 181 ? 11.49241 -2.27318 45.03716 1.000 29.47469 175 GLN B CA 1
ATOM 3612 C C . GLN B 1 181 ? 10.52151 -1.12068 44.81125 1.000 27.90221 175 GLN B C 1
ATOM 3613 O O . GLN B 1 181 ? 9.47799 -1.04305 45.46769 1.000 28.13734 175 GLN B O 1
ATOM 3619 N N . GLU B 1 182 ? 10.84045 -0.21795 43.87900 1.000 26.85627 176 GLU B N 1
ATOM 3620 C CA . GLU B 1 182 ? 9.93656 0.89539 43.60285 1.000 24.36696 176 GLU B CA 1
ATOM 3621 C C . GLU B 1 182 ? 8.60391 0.40835 43.04379 1.000 21.60628 176 GLU B C 1
ATOM 3622 O O . GLU B 1 182 ? 7.54159 0.92317 43.41536 1.000 20.33699 176 GLU B O 1
ATOM 3628 N N . TRP B 1 183 ? 8.63490 -0.58689 42.15459 1.000 19.72230 177 TRP B N 1
ATOM 3629 C CA . TRP B 1 183 ? 7.38492 -1.12461 41.62384 1.000 17.66073 177 TRP B CA 1
ATOM 3630 C C . TRP B 1 183 ? 6.60174 -1.88444 42.68704 1.000 17.67510 177 TRP B C 1
ATOM 3631 O O . TRP B 1 183 ? 5.36688 -1.92949 42.63189 1.000 16.82869 177 TRP B O 1
ATOM 3642 N N . LYS B 1 184 ? 7.29745 -2.51410 43.63837 1.000 19.45552 178 LYS B N 1
ATOM 3643 C CA . LYS B 1 184 ? 6.60451 -3.15207 44.75303 1.000 20.07958 178 LYS B CA 1
ATOM 3644 C C . LYS B 1 184 ? 5.90203 -2.11746 45.62292 1.000 19.94703 178 LYS B C 1
ATOM 3645 O O . LYS B 1 184 ? 4.74825 -2.31619 46.02408 1.000 20.71924 178 LYS B O 1
ATOM 3651 N N . ASP B 1 185 ? 6.58199 -1.00695 45.92430 1.000 19.74213 179 ASP B N 1
ATOM 3652 C CA . ASP B 1 185 ? 5.95237 0.06174 46.69217 1.000 20.05154 179 ASP B CA 1
ATOM 3653 C C . ASP B 1 185 ? 4.77011 0.65114 45.94363 1.000 18.28966 179 ASP B C 1
ATOM 3654 O O . ASP B 1 185 ? 3.79434 1.09353 46.56473 1.000 20.40183 179 ASP B O 1
ATOM 3659 N N . GLU B 1 186 ? 4.83589 0.66481 44.61292 1.000 17.67548 180 GLU B N 1
ATOM 3660 C CA . GLU B 1 186 ? 3.69581 1.10367 43.81998 1.000 16.69502 180 GLU B CA 1
ATOM 3661 C C . GLU B 1 186 ? 2.49163 0.19901 44.06026 1.000 16.08086 180 GLU B C 1
ATOM 3662 O O . GLU B 1 186 ? 1.37622 0.68001 44.29188 1.000 16.86537 180 GLU B O 1
ATOM 3668 N N . VAL B 1 187 ? 2.70460 -1.12233 44.01837 1.000 16.37512 181 VAL B N 1
ATOM 3669 C CA . VAL B 1 187 ? 1.62471 -2.07241 44.29138 1.000 16.67332 181 VAL B CA 1
ATOM 3670 C C . VAL B 1 187 ? 1.05023 -1.85395 45.68767 1.000 17.12169 181 VAL B C 1
ATOM 3671 O O . VAL B 1 187 ? -0.16605 -1.93295 45.89409 1.000 16.40776 181 VAL B O 1
ATOM 3675 N N . LYS B 1 188 ? 1.90871 -1.55314 46.66338 1.000 19.06420 182 LYS B N 1
ATOM 3676 C CA . LYS B 1 188 ? 1.41964 -1.33117 48.02102 1.000 19.21374 182 LYS B CA 1
ATOM 3677 C C . LYS B 1 188 ? 0.44346 -0.16232 48.08887 1.000 18.93042 182 LYS B C 1
ATOM 3678 O O . LYS B 1 188 ? -0.47865 -0.17424 48.91468 1.000 18.87059 182 LYS B O 1
ATOM 3684 N N . MET B 1 189 ? 0.61883 0.84669 47.22741 1.000 17.57584 183 MET B N 1
ATOM 3685 C CA A MET B 1 189 ? -0.27881 1.99880 47.21297 0.749 16.27120 183 MET B CA 1
ATOM 3686 C CA B MET B 1 189 ? -0.28381 1.98995 47.25200 0.251 17.23354 183 MET B CA 1
ATOM 3687 C C . MET B 1 189 ? -1.70251 1.62074 46.84069 1.000 15.64837 183 MET B C 1
ATOM 3688 O O . MET B 1 189 ? -2.62550 2.39723 47.10550 1.000 17.80824 183 MET B O 1
ATOM 3697 N N . ALA B 1 190 ? -1.89857 0.45701 46.20984 1.000 16.56438 184 ALA B N 1
ATOM 3698 C CA . ALA B 1 190 ? -3.24891 0.04040 45.83490 1.000 17.39821 184 ALA B CA 1
ATOM 3699 C C . ALA B 1 190 ? -4.09798 -0.26270 47.05726 1.000 18.07149 184 ALA B C 1
ATOM 3700 O O . ALA B 1 190 ? -5.32668 -0.16770 46.99743 1.000 19.57947 184 ALA B O 1
ATOM 3702 N N . TRP B 1 191 ? -3.46994 -0.64213 48.16273 1.000 16.45567 185 TRP B N 1
ATOM 3703 C CA . TRP B 1 191 ? -4.19268 -0.99947 49.38251 1.000 16.16153 185 TRP B CA 1
ATOM 3704 C C . TRP B 1 191 ? -3.25476 -0.75348 50.54467 1.000 17.33510 185 TRP B C 1
ATOM 3705 O O . TRP B 1 191 ? -2.59818 -1.67340 51.04392 1.000 18.64488 185 TRP B O 1
ATOM 3716 N N . PRO B 1 192 ? -3.13990 0.49674 50.98487 1.000 19.24511 186 PRO B N 1
ATOM 3717 C CA . PRO B 1 192 ? -2.13007 0.83271 51.99419 1.000 19.65062 186 PRO B CA 1
ATOM 3718 C C . PRO B 1 192 ? -2.27573 -0.02556 53.24128 1.000 19.59734 186 PRO B C 1
ATOM 3719 O O . PRO B 1 192 ? -3.37755 -0.22254 53.76362 1.000 20.72710 186 PRO B O 1
ATOM 3723 N N . GLY B 1 193 ? -1.14595 -0.56288 53.69880 1.000 18.76289 187 GLY B N 1
ATOM 3724 C CA . GLY B 1 193 ? -1.12893 -1.44047 54.84226 1.000 19.28214 187 GLY B CA 1
ATOM 3725 C C . GLY B 1 193 ? -1.33638 -2.90400 54.52897 1.000 19.61384 187 GLY B C 1
ATOM 3726 O O . GLY B 1 193 ? -1.11788 -3.74421 55.40795 1.000 21.62759 187 GLY B O 1
ATOM 3727 N N . TYR B 1 194 ? -1.74275 -3.24543 53.31107 1.000 17.11207 188 TYR B N 1
ATOM 3728 C CA . TYR B 1 194 ? -1.98398 -4.64299 52.98769 1.000 16.07965 188 TYR B CA 1
ATOM 3729 C C . TYR B 1 194 ? -0.66648 -5.38864 52.84723 1.000 17.83794 188 TYR B C 1
ATOM 3730 O O . TYR B 1 194 ? 0.24558 -4.93771 52.14662 1.000 19.05222 188 TYR B O 1
ATOM 3739 N N . ASN B 1 195 ? -0.57594 -6.54547 53.49705 1.000 17.74414 189 ASN B N 1
ATOM 3740 C CA . ASN B 1 195 ? 0.60830 -7.38620 53.40086 1.000 17.84216 189 ASN B CA 1
ATOM 3741 C C . ASN B 1 195 ? 0.21100 -8.85871 53.35484 1.000 18.58345 189 ASN B C 1
ATOM 3742 O O . ASN B 1 195 ? 0.88356 -9.72718 53.91828 1.000 21.46323 189 ASN B O 1
ATOM 3747 N N . GLY B 1 196 ? -0.88854 -9.15987 52.68051 1.000 19.91098 190 GLY B N 1
ATOM 3748 C CA . GLY B 1 196 ? -1.33684 -10.52491 52.49578 1.000 19.26566 190 GLY B CA 1
ATOM 3749 C C . GLY B 1 196 ? -0.85318 -11.09397 51.17738 1.000 18.94072 190 GLY B C 1
ATOM 3750 O O . GLY B 1 196 ? 0.12373 -10.62695 50.58603 1.000 20.28567 190 GLY B O 1
ATOM 3751 N N . THR B 1 197 ? -1.56120 -12.11619 50.70839 1.000 19.95753 191 THR B N 1
ATOM 3752 C CA . THR B 1 197 ? -1.21267 -12.76006 49.45239 1.000 20.08568 191 THR B CA 1
ATOM 3753 C C . THR B 1 197 ? -1.63081 -11.89419 48.27023 1.000 18.82215 191 THR B C 1
ATOM 3754 O O . THR B 1 197 ? -2.46804 -10.99151 48.38290 1.000 20.30887 191 THR B O 1
ATOM 3758 N N . TYR B 1 198 ? -1.04958 -12.19777 47.11564 1.000 16.04657 192 TYR B N 1
ATOM 3759 C CA . TYR B 1 198 ? -1.54814 -11.62625 45.87519 1.000 15.32638 192 TYR B CA 1
ATOM 3760 C C . TYR B 1 198 ? -1.92246 -12.74533 44.91045 1.000 13.95811 192 TYR B C 1
ATOM 3761 O O . TYR B 1 198 ? -1.33600 -13.83060 44.95859 1.00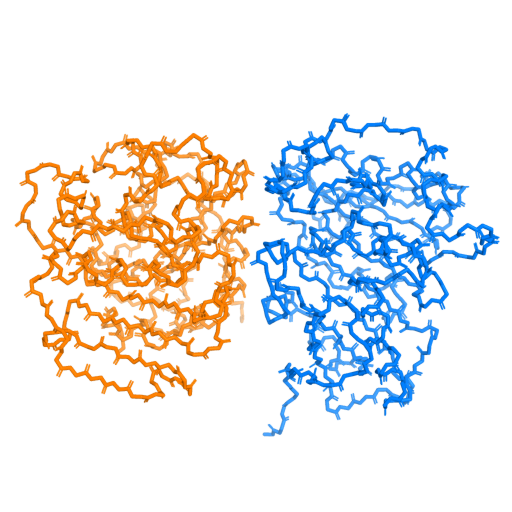0 16.16809 192 TYR B O 1
ATOM 3770 N N . PRO B 1 199 ? -2.89518 -12.51869 44.02837 1.000 15.59103 193 PRO B N 1
ATOM 3771 C CA . PRO B 1 199 ? -3.25455 -13.56341 43.06382 1.000 16.19753 193 PRO B CA 1
ATOM 3772 C C . PRO B 1 199 ? -2.08886 -13.85293 42.13379 1.000 14.90183 193 PRO B C 1
ATOM 3773 O O . PRO B 1 199 ? -1.33981 -12.95239 41.74734 1.000 15.96816 193 PRO B O 1
ATOM 3777 N N . LYS B 1 200 ? -1.94000 -15.12427 41.77612 1.000 14.18522 194 LYS B N 1
ATOM 3778 C CA . LYS B 1 200 ? -0.83992 -15.51488 40.90344 1.000 13.69873 194 LYS B CA 1
ATOM 3779 C C . LYS B 1 200 ? -0.95581 -14.80800 39.55768 1.000 13.80872 194 LYS B C 1
ATOM 3780 O O . LYS B 1 200 ? -2.04354 -14.69888 38.98946 1.000 14.24334 194 LYS B O 1
ATOM 3786 N N . VAL B 1 201 ? 0.17360 -14.30779 39.05901 1.000 13.52383 195 VAL B N 1
ATOM 3787 C CA . VAL B 1 201 ? 0.20561 -13.40188 37.91217 1.000 13.27148 195 VAL B CA 1
ATOM 3788 C C . VAL B 1 201 ? 0.92564 -14.06774 36.74682 1.000 11.97972 195 VAL B C 1
ATOM 3789 O O . VAL B 1 201 ? 2.04152 -14.58060 36.90784 1.000 13.52956 195 VAL B O 1
ATOM 3793 N N . GLN B 1 202 ? 0.30553 -14.01935 35.56927 1.000 11.73623 196 GLN B N 1
ATOM 3794 C CA . GLN B 1 202 ? 0.88535 -14.52649 34.33200 1.000 12.39039 196 GLN B CA 1
ATOM 3795 C C . GLN B 1 202 ? 0.90292 -13.37672 33.33497 1.000 12.17272 196 GLN B C 1
ATOM 3796 O O . GLN B 1 202 ? -0.14403 -12.78321 33.06029 1.000 13.99478 196 GLN B O 1
ATOM 3802 N N . VAL B 1 203 ? 2.08660 -13.02396 32.83182 1.000 12.82540 197 VAL B N 1
ATOM 3803 C CA . VAL B 1 203 ? 2.20098 -11.90287 31.90071 1.000 12.77115 197 VAL B CA 1
ATOM 3804 C C . VAL B 1 203 ? 2.76989 -12.38269 30.57161 1.000 13.93004 197 VAL B C 1
ATOM 3805 O O . VAL B 1 203 ? 3.58687 -13.30670 30.52401 1.000 13.93517 197 VAL B O 1
ATOM 3809 N N . TRP B 1 204 ? 2.33007 -11.73156 29.48767 1.000 11.88611 198 TRP B N 1
ATOM 3810 C CA . TRP B 1 204 ? 2.75028 -12.02685 28.12391 1.000 12.27059 198 TRP B CA 1
ATOM 3811 C C . TRP B 1 204 ? 3.05809 -10.71735 27.40768 1.000 12.80671 198 TRP B C 1
ATOM 3812 O O . TRP B 1 204 ? 2.36086 -9.72252 27.60809 1.000 13.36617 198 TRP B O 1
ATOM 3823 N N . HIS B 1 205 ? 4.07267 -10.71957 26.54175 1.000 12.39034 199 HIS B N 1
ATOM 3824 C CA . HIS B 1 205 ? 4.32687 -9.56001 25.69345 1.000 13.33998 199 HIS B CA 1
ATOM 3825 C C . HIS B 1 205 ? 5.02392 -10.02339 24.42248 1.000 12.41493 199 HIS B C 1
ATOM 3826 O O . HIS B 1 205 ? 5.70520 -11.05118 24.41647 1.000 14.10583 199 HIS B O 1
ATOM 3833 N N . GLY B 1 206 ? 4.84824 -9.25696 23.34842 1.000 13.52471 200 GLY B N 1
ATOM 3834 C CA . GLY B 1 206 ? 5.51494 -9.52406 22.07935 1.000 13.81153 200 GLY B CA 1
ATOM 3835 C C . GLY B 1 206 ? 6.68048 -8.57625 21.85900 1.000 14.03520 200 GLY B C 1
ATOM 3836 O O . GLY B 1 206 ? 6.59039 -7.38280 22.15265 1.000 15.09495 200 GLY B O 1
ATOM 3837 N N . THR B 1 207 ? 7.78518 -9.11920 21.33571 1.000 14.21579 201 THR B N 1
ATOM 3838 C CA . THR B 1 207 ? 8.97933 -8.30831 21.12932 1.000 13.73469 201 THR B CA 1
ATOM 3839 C C . THR B 1 207 ? 8.79394 -7.24454 20.05473 1.000 14.68805 201 THR B C 1
ATOM 3840 O O . THR B 1 207 ? 9.54617 -6.26481 20.04265 1.000 16.92878 201 THR B O 1
ATOM 3844 N N . ALA B 1 208 ? 7.83598 -7.42637 19.14537 1.000 15.18433 202 ALA B N 1
ATOM 3845 C CA . ALA B 1 208 ? 7.61183 -6.51276 18.03281 1.000 16.05749 202 ALA B CA 1
ATOM 3846 C C . ALA B 1 208 ? 6.50522 -5.50400 18.30987 1.000 16.66833 202 ALA B C 1
ATOM 3847 O O . ALA B 1 208 ? 6.11580 -4.76077 17.40102 1.000 20.27125 202 ALA B O 1
ATOM 3849 N N . ASP B 1 209 ? 5.99463 -5.45692 19.54011 1.000 15.97274 203 ASP B N 1
ATOM 3850 C CA . ASP B 1 209 ? 4.86335 -4.59270 19.85456 1.000 15.51025 203 ASP B CA 1
ATOM 3851 C C . ASP B 1 209 ? 5.24186 -3.13065 19.63074 1.000 17.58225 203 ASP B C 1
ATOM 3852 O O . ASP B 1 209 ? 6.13243 -2.59916 20.30168 1.000 19.37980 203 ASP B O 1
ATOM 3857 N N . SER B 1 210 ? 4.56805 -2.48235 18.68023 1.000 19.81505 204 SER B N 1
ATOM 3858 C CA . SER B 1 210 ? 4.80770 -1.07719 18.36395 1.000 20.43008 204 SER B CA 1
ATOM 3859 C C . SER B 1 210 ? 3.82889 -0.13485 19.05584 1.000 19.71186 204 SER B C 1
ATOM 3860 O O . SER B 1 210 ? 3.90969 1.08512 18.85540 1.000 20.47338 204 SER B O 1
ATOM 3863 N N . VAL B 1 211 ? 2.91692 -0.67021 19.85836 1.000 17.91739 205 VAL B N 1
ATOM 3864 C CA . VAL B 1 211 ? 1.88476 0.10154 20.53882 1.000 17.50034 205 VAL B CA 1
ATOM 3865 C C . VAL B 1 211 ? 2.19894 0.25051 22.02239 1.000 16.23491 205 VAL B C 1
ATOM 3866 O O . VAL B 1 211 ? 2.17884 1.35723 22.56916 1.000 17.12264 205 VAL B O 1
ATOM 3870 N N A ILE B 1 212 ? 2.49214 -0.86055 22.69768 0.740 14.67552 206 ILE B N 1
ATOM 3871 N N B ILE B 1 212 ? 2.47470 -0.86078 22.69769 0.260 15.22341 206 ILE B N 1
ATOM 3872 C CA A ILE B 1 212 ? 2.95414 -0.85744 24.08119 0.740 14.59415 206 ILE B CA 1
ATOM 3873 C CA B ILE B 1 212 ? 2.96725 -0.85963 24.06713 0.260 14.60206 206 ILE B CA 1
ATOM 3874 C C A ILE B 1 212 ? 4.35858 -1.43814 24.07057 0.740 13.84356 206 ILE B C 1
ATOM 3875 C C B ILE B 1 212 ? 4.37225 -1.43042 24.03261 0.260 14.07035 206 ILE B C 1
ATOM 3876 O O A ILE B 1 212 ? 4.53979 -2.62930 23.78022 0.740 15.55294 206 ILE B O 1
ATOM 3877 O O B ILE B 1 212 ? 4.56469 -2.60177 23.68170 0.260 14.25085 206 ILE B O 1
ATOM 3886 N N . SER B 1 213 ? 5.34690 -0.60493 24.38764 1.000 14.14195 207 SER B N 1
ATOM 3887 C CA . SER B 1 213 ? 6.74022 -1.00977 24.26979 1.000 14.19387 207 SER B CA 1
ATOM 3888 C C . SER B 1 213 ? 7.01340 -2.28523 25.06466 1.000 15.43631 207 SER B C 1
ATOM 3889 O O . SER B 1 213 ? 6.53275 -2.43326 26.19749 1.000 16.02160 207 SER B O 1
ATOM 3892 N N . PRO B 1 214 ? 7.78658 -3.21995 24.50712 1.000 15.34719 208 PRO B N 1
ATOM 3893 C CA . PRO B 1 214 ? 8.14986 -4.42522 25.26767 1.000 15.47035 208 PRO B CA 1
ATOM 3894 C C . PRO B 1 214 ? 9.03353 -4.12849 26.46591 1.000 15.08746 208 PRO B C 1
ATOM 3895 O O . PRO B 1 214 ? 9.21196 -5.01312 27.31224 1.000 15.46448 208 PRO B O 1
ATOM 3899 N N . ASN B 1 215 ? 9.56322 -2.90482 26.58663 1.000 15.13236 209 ASN B N 1
ATOM 3900 C CA . ASN B 1 215 ? 10.19925 -2.52624 27.84141 1.000 15.61920 209 ASN B CA 1
ATOM 3901 C C . ASN B 1 215 ? 9.26092 -2.76646 29.01294 1.000 14.61636 209 ASN B C 1
ATOM 3902 O O . ASN B 1 215 ? 9.70883 -3.08003 30.11919 1.000 17.83963 209 ASN B O 1
ATOM 3907 N N . ASN B 1 216 ? 7.95283 -2.63051 28.78637 1.000 15.70041 210 ASN B N 1
ATOM 3908 C CA . ASN B 1 216 ? 6.98707 -2.80934 29.86144 1.000 14.47005 210 ASN B CA 1
ATOM 3909 C C . ASN B 1 216 ? 6.95835 -4.23322 30.37289 1.000 15.24520 210 ASN B C 1
ATOM 3910 O O . ASN B 1 216 ? 6.57879 -4.44828 31.52978 1.000 16.66409 210 ASN B O 1
ATOM 3915 N N . PHE B 1 217 ? 7.34986 -5.20009 29.53781 1.000 14.61036 211 PHE B N 1
ATOM 3916 C CA . PHE B 1 217 ? 7.50506 -6.57310 30.00825 1.000 16.11566 211 PHE B CA 1
ATOM 3917 C C . PHE B 1 217 ? 8.55498 -6.64162 31.10828 1.000 15.90651 211 PHE B C 1
ATOM 3918 O O . PHE B 1 217 ? 8.32266 -7.23268 32.17129 1.000 15.96349 211 PHE B O 1
ATOM 3926 N N . ASP B 1 218 ? 9.71947 -6.03263 30.86882 1.000 16.66058 212 ASP B N 1
ATOM 3927 C CA . ASP B 1 218 ? 10.77716 -6.02530 31.87414 1.000 17.22366 212 ASP B CA 1
ATOM 3928 C C . ASP B 1 218 ? 10.30475 -5.35464 33.15117 1.000 16.73748 212 ASP B C 1
ATOM 3929 O O . ASP B 1 218 ? 10.62388 -5.81005 34.25382 1.000 17.33840 212 ASP B O 1
ATOM 3934 N N . GLU B 1 219 ? 9.54506 -4.26126 33.01926 1.000 15.54962 213 GLU B N 1
ATOM 3935 C CA . GLU B 1 219 ? 9.04756 -3.56148 34.19903 1.000 14.67348 213 GLU B CA 1
ATOM 3936 C C . GLU B 1 219 ? 8.03332 -4.41127 34.95644 1.000 14.61248 213 GLU B C 1
ATOM 3937 O O . GLU B 1 219 ? 8.05153 -4.44610 36.19152 1.000 15.65892 213 GLU B O 1
ATOM 3943 N N . GLU B 1 220 ? 7.14770 -5.11278 34.23416 1.000 14.48320 214 GLU B N 1
ATOM 3944 C CA . GLU B 1 220 ? 6.19305 -6.00079 34.89627 1.000 13.54601 214 GLU B CA 1
ATOM 3945 C C . GLU B 1 220 ? 6.91381 -7.12577 35.62465 1.000 13.90608 214 GLU B C 1
ATOM 3946 O O . GLU B 1 220 ? 6.50661 -7.53378 36.71985 1.000 14.74722 214 GLU B O 1
ATOM 3952 N N . VAL B 1 221 ? 7.99162 -7.63489 35.03226 1.000 15.16674 215 VAL B N 1
ATOM 3953 C CA . VAL B 1 221 ? 8.75802 -8.70428 35.66308 1.000 16.41876 215 VAL B CA 1
ATOM 3954 C C . VAL B 1 221 ? 9.39602 -8.21316 36.95481 1.000 16.96923 215 VAL B C 1
ATOM 3955 O O . VAL B 1 221 ? 9.34048 -8.89058 37.98841 1.000 16.98961 215 VAL B O 1
ATOM 3959 N N . LYS B 1 222 ? 9.99868 -7.02145 36.92308 1.000 15.74121 216 LYS B N 1
ATOM 3960 C CA . LYS B 1 222 ? 10.53109 -6.44253 38.15577 1.000 16.90626 216 LYS B CA 1
ATOM 3961 C C . LYS B 1 222 ? 9.44110 -6.29048 39.20878 1.000 16.33287 216 LYS B C 1
ATOM 3962 O O . LYS B 1 222 ? 9.65034 -6.62274 40.38104 1.000 18.38161 216 LYS B O 1
ATOM 3968 N N . GLN B 1 223 ? 8.26538 -5.80678 38.80354 1.000 14.90465 217 GLN B N 1
ATOM 3969 C CA . GLN B 1 223 ? 7.19873 -5.51825 39.75767 1.000 15.69952 217 GLN B CA 1
ATOM 3970 C C . GLN B 1 223 ? 6.74997 -6.77439 40.48959 1.000 14.92385 217 GLN B C 1
ATOM 3971 O O . GLN B 1 223 ? 6.72796 -6.81059 41.72357 1.000 15.94157 217 GLN B O 1
ATOM 3977 N N . TRP B 1 224 ? 6.38791 -7.81822 39.74594 1.000 14.91057 218 TRP B N 1
ATOM 3978 C CA . TRP B 1 224 ? 5.79121 -8.98576 40.38530 1.000 15.03462 218 TRP B CA 1
ATOM 3979 C C . TRP B 1 224 ? 6.83670 -9.92374 40.97755 1.000 14.82300 218 TRP B C 1
ATOM 3980 O O . TRP B 1 224 ? 6.55536 -10.60062 41.97516 1.000 16.84141 218 TRP B O 1
ATOM 3991 N N . SER B 1 225 ? 8.04643 -9.96799 40.41414 1.000 18.18249 219 SER B N 1
ATOM 3992 C CA A SER B 1 225 ? 9.10613 -10.69408 41.09950 0.517 19.10277 219 SER B CA 1
ATOM 3993 C CA B SER B 1 225 ? 9.14278 -10.66588 41.08425 0.483 18.99708 219 SER B CA 1
ATOM 3994 C C . SER B 1 225 ? 9.37736 -10.08919 42.47408 1.000 19.94724 219 SER B C 1
ATOM 3995 O O . SER B 1 225 ? 9.62785 -10.82443 43.43393 1.000 20.55982 219 SER B O 1
ATOM 4000 N N . ALA B 1 226 ? 9.28878 -8.75995 42.59905 1.000 19.00527 220 ALA B N 1
ATOM 4001 C CA . ALA B 1 226 ? 9.47618 -8.11663 43.89764 1.000 19.21471 220 ALA B CA 1
ATOM 4002 C C . ALA B 1 226 ? 8.29674 -8.37373 44.82933 1.000 19.92405 220 ALA B C 1
ATOM 4003 O O . ALA B 1 226 ? 8.49047 -8.66079 46.01669 1.000 21.62689 220 ALA B O 1
ATOM 4005 N N . VAL B 1 227 ? 7.06840 -8.26159 44.31461 1.000 18.63268 221 VAL B N 1
ATOM 4006 C CA . VAL B 1 227 ? 5.88611 -8.48767 45.14367 1.000 18.01098 221 VAL B CA 1
ATOM 4007 C C . VAL B 1 227 ? 5.91250 -9.89043 45.73934 1.000 17.62422 221 VAL B C 1
ATOM 4008 O O . VAL B 1 227 ? 5.65079 -10.08683 46.93325 1.000 19.30279 221 VAL B O 1
ATOM 4012 N N . PHE B 1 228 ? 6.23478 -10.88590 44.92146 1.000 17.77066 222 PHE B N 1
ATOM 4013 C CA . PHE B 1 228 ? 6.21413 -12.26783 45.38120 1.000 17.91778 222 PHE B CA 1
ATOM 4014 C C . PHE B 1 228 ? 7.52746 -12.71143 46.00744 1.000 18.39312 222 PHE B C 1
ATOM 4015 O O . PHE B 1 228 ? 7.56405 -13.77699 46.63626 1.000 21.96546 222 PHE B O 1
ATOM 4023 N N . GLY B 1 229 ? 8.59041 -11.92366 45.86891 1.000 18.73721 223 GLY B N 1
ATOM 4024 C CA . GLY B 1 229 ? 9.89140 -12.32417 46.37571 1.000 19.48400 223 GLY B CA 1
ATOM 4025 C C . GLY B 1 229 ? 10.48016 -13.52365 45.66229 1.000 19.45103 223 GLY B C 1
ATOM 4026 O O . GLY B 1 229 ? 11.14292 -14.35332 46.29656 1.000 23.82591 223 GLY B O 1
ATOM 4027 N N . VAL B 1 230 ? 10.25658 -13.63812 44.35319 1.000 19.14091 224 VAL B N 1
ATOM 4028 C CA . VAL B 1 230 ? 10.70522 -14.78876 43.58213 1.000 19.13493 224 VAL B CA 1
ATOM 4029 C C . VAL B 1 230 ? 11.59108 -14.30411 42.44143 1.000 20.40008 224 VAL B C 1
ATOM 4030 O O . VAL B 1 230 ? 11.49978 -13.15976 41.99383 1.000 23.51302 224 VAL B O 1
ATOM 4034 N N . ASN B 1 231 ? 12.44595 -15.20355 41.95951 1.000 21.69455 225 ASN B N 1
ATOM 4035 C CA . ASN B 1 231 ? 13.31995 -14.94541 40.82384 1.000 23.53533 225 ASN B CA 1
ATOM 4036 C C . ASN B 1 231 ? 13.17679 -16.08320 39.81813 1.000 22.00100 225 ASN B C 1
ATOM 4037 O O . ASN B 1 231 ? 12.61297 -17.13727 40.12031 1.000 23.52047 225 ASN B O 1
ATOM 4042 N N . VAL B 1 232 ? 13.69017 -15.86283 38.60215 1.000 21.47334 226 VAL B N 1
ATOM 4043 C CA . VAL B 1 232 ? 13.59658 -16.88594 37.56170 1.000 22.92412 226 VAL B CA 1
ATOM 4044 C C . VAL B 1 232 ? 14.36108 -18.13091 37.98898 1.000 23.03833 226 VAL B C 1
ATOM 4045 O O . VAL B 1 232 ? 15.54183 -18.06327 38.35349 1.000 25.66275 226 VAL B O 1
ATOM 4049 N N . THR B 1 233 ? 13.68930 -19.28047 37.93888 1.000 24.37003 227 THR B N 1
ATOM 4050 C CA . THR B 1 233 ? 14.31260 -20.56207 38.24992 1.000 24.43050 227 THR B CA 1
ATOM 4051 C C . THR B 1 233 ? 14.44023 -21.48488 37.04928 1.000 25.48501 227 THR B C 1
ATOM 4052 O O . THR B 1 233 ? 15.33080 -22.34176 37.03978 1.000 29.08712 227 THR B O 1
ATOM 4056 N N . LYS B 1 234 ? 13.58110 -21.33254 36.04080 1.000 25.19653 228 LYS B N 1
ATOM 4057 C CA . LYS B 1 234 ? 13.62228 -22.16046 34.84498 1.000 24.77600 228 LYS B CA 1
ATOM 4058 C C . LYS B 1 234 ? 13.11662 -21.34799 33.66535 1.000 22.48226 228 LYS B C 1
ATOM 4059 O O . LYS B 1 234 ? 12.31556 -20.42559 33.82388 1.000 21.90508 228 LYS B O 1
ATOM 4065 N N . GLU B 1 235 ? 13.57720 -21.71465 32.47859 1.000 21.78110 229 GLU B N 1
ATOM 4066 C CA . GLU B 1 235 ? 13.11020 -21.11360 31.24168 1.000 20.72054 229 GLU B CA 1
ATOM 4067 C C . GLU B 1 235 ? 12.79002 -22.22864 30.25987 1.000 21.28236 229 GLU B C 1
ATOM 4068 O O . GLU B 1 235 ? 13.53244 -23.20870 30.16388 1.000 22.73538 229 GLU B O 1
ATOM 4074 N N . GLU B 1 236 ? 11.67451 -22.08905 29.55083 1.000 19.59434 230 GLU B N 1
ATOM 4075 C CA . GLU B 1 236 ? 11.29199 -23.01549 28.49321 1.000 18.37518 230 GLU B CA 1
ATOM 4076 C C . GLU B 1 236 ? 11.25387 -22.26139 27.17405 1.000 18.47592 230 GLU B C 1
ATOM 4077 O O . GLU B 1 236 ? 10.70884 -21.15659 27.10665 1.000 18.52988 230 GLU B O 1
ATOM 4083 N N . GLN B 1 237 ? 11.84339 -22.84975 26.13847 1.000 18.28769 231 GLN B N 1
ATOM 4084 C CA . GLN B 1 237 ? 11.81157 -22.28726 24.79834 1.000 20.08112 231 GLN B CA 1
ATOM 4085 C C . GLN B 1 237 ? 10.59513 -22.80544 24.05081 1.000 18.79614 231 GLN B C 1
ATOM 4086 O O . GLN B 1 237 ? 10.13694 -23.92861 24.27725 1.000 20.15437 231 GLN B O 1
ATOM 4092 N N . ASP B 1 238 ? 10.09028 -21.98142 23.13463 1.000 16.95337 232 ASP B N 1
ATOM 4093 C CA . ASP B 1 238 ? 9.00991 -22.37763 22.23435 1.000 16.85654 232 ASP B CA 1
ATOM 4094 C C . ASP B 1 238 ? 7.81064 -22.90233 23.01623 1.000 17.78332 232 ASP B C 1
ATOM 4095 O O . ASP B 1 238 ? 7.22453 -23.94061 22.69432 1.000 19.02409 232 ASP B O 1
ATOM 4100 N N . SER B 1 239 ? 7.45251 -22.16494 24.06169 1.000 16.18500 233 SER B N 1
ATOM 4101 C CA . SER B 1 239 ? 6.52012 -22.63642 25.08163 1.000 16.51776 233 SER B CA 1
ATOM 4102 C C . SER B 1 239 ? 5.52840 -21.52050 25.36542 1.000 16.04338 233 SER B C 1
ATOM 4103 O O . SER B 1 239 ? 5.89805 -20.53128 26.03025 1.000 17.45755 233 SER B O 1
ATOM 4106 N N . PRO B 1 240 ? 4.26522 -21.63448 24.92950 1.000 15.08204 234 PRO B N 1
ATOM 4107 C CA . PRO B 1 240 ? 3.61055 -22.81083 24.33465 1.000 16.30725 234 PRO B CA 1
ATOM 4108 C C . PRO B 1 240 ? 3.72011 -22.88992 22.82088 1.000 17.01753 234 PRO B C 1
ATOM 4109 O O . PRO B 1 240 ? 3.35015 -23.90614 22.23689 1.000 19.17174 234 PRO B O 1
ATOM 4113 N N . LEU B 1 241 ? 4.20112 -21.83289 22.16770 1.000 16.83336 235 LEU B N 1
ATOM 4114 C CA . LEU B 1 241 ? 4.31318 -21.77452 20.71818 1.000 16.47685 235 LEU B CA 1
ATOM 4115 C C . LEU B 1 241 ? 5.73094 -21.36730 20.35835 1.000 16.60599 235 LEU B C 1
ATOM 4116 O O . LEU B 1 241 ? 6.46355 -20.81384 21.18288 1.000 16.08722 235 LEU B O 1
ATOM 4121 N N . ASP B 1 242 ? 6.10381 -21.62314 19.10362 1.000 17.14344 236 ASP B N 1
ATOM 4122 C CA . ASP B 1 242 ? 7.45531 -21.31301 18.65962 1.000 18.45401 236 ASP B CA 1
ATOM 4123 C C . ASP B 1 242 ? 7.75765 -19.83839 18.89401 1.000 17.36520 236 ASP B C 1
ATOM 4124 O O . ASP B 1 242 ? 6.92954 -18.96636 18.60466 1.000 17.23961 236 ASP B O 1
ATOM 4129 N N . GLY B 1 243 ? 8.93970 -19.56338 19.44731 1.000 15.34947 237 GLY B N 1
ATOM 4130 C CA . GLY B 1 243 ? 9.36048 -18.20515 19.72631 1.000 16.04955 237 GLY B CA 1
ATOM 4131 C C . GLY B 1 243 ? 8.88293 -17.63127 21.04378 1.000 15.42720 237 GLY B C 1
ATOM 4132 O O . GLY B 1 243 ? 9.28030 -16.50876 21.39557 1.000 15.63086 237 GLY B O 1
ATOM 4133 N N . TYR B 1 244 ? 8.03116 -18.33753 21.77680 1.000 15.52743 238 TYR B N 1
ATOM 4134 C CA . TYR B 1 244 ? 7.59776 -17.88660 23.09361 1.000 14.37926 238 TYR B CA 1
ATOM 4135 C C . TYR B 1 244 ? 8.57889 -18.40802 24.13347 1.000 14.83534 238 TYR B C 1
ATOM 4136 O O . TYR B 1 244 ? 8.73285 -19.62194 24.29836 1.000 16.84458 238 TYR B O 1
ATOM 4145 N N . THR B 1 245 ? 9.24693 -17.49837 24.82837 1.000 13.51658 239 THR B N 1
ATOM 4146 C CA . THR B 1 245 ? 10.17378 -17.87116 25.88730 1.000 13.47376 239 THR B CA 1
ATOM 4147 C C . THR B 1 245 ? 9.45590 -17.70290 27.21749 1.000 12.63503 239 THR B C 1
ATOM 4148 O O . THR B 1 245 ? 9.05055 -16.59112 27.57050 1.000 14.19870 239 THR B O 1
ATOM 4152 N N . ARG B 1 246 ? 9.28362 -18.80484 27.93507 1.000 14.16099 240 ARG B N 1
ATOM 4153 C CA . ARG B 1 246 ? 8.55621 -18.82340 29.19641 1.000 13.81403 240 ARG B CA 1
ATOM 4154 C C . ARG B 1 246 ? 9.55603 -18.76718 30.34401 1.000 13.91504 240 ARG B C 1
ATOM 4155 O O . ARG B 1 246 ? 10.43199 -19.63190 30.44660 1.000 15.52515 240 ARG B O 1
ATOM 4163 N N . SER B 1 247 ? 9.42545 -17.75806 31.19946 1.000 13.57350 241 SER B N 1
ATOM 4164 C CA . SER B 1 247 ? 10.24922 -17.62557 32.39546 1.000 14.85863 241 SER B CA 1
ATOM 4165 C C . SER B 1 247 ? 9.41237 -18.03988 33.59702 1.000 15.80391 241 SER B C 1
ATOM 4166 O O . SER B 1 247 ? 8.37649 -17.42948 33.87326 1.000 15.98322 241 SER B O 1
ATOM 4169 N N . ILE B 1 248 ? 9.85322 -19.07793 34.29786 1.000 15.44944 242 ILE B N 1
ATOM 4170 C CA . ILE B 1 248 ? 9.15903 -19.59136 35.47173 1.000 16.81953 242 ILE B CA 1
ATOM 4171 C C . ILE B 1 248 ? 9.89719 -19.09491 36.70353 1.000 18.29388 242 ILE B C 1
ATOM 4172 O O . ILE B 1 248 ? 11.12527 -19.21436 36.78571 1.000 18.66012 242 ILE B O 1
ATOM 4177 N N . PHE B 1 249 ? 9.15779 -18.53685 37.66044 1.000 17.01411 243 PHE B N 1
ATOM 4178 C CA . PHE B 1 249 ? 9.74554 -17.92756 38.84565 1.000 17.53807 243 PHE B CA 1
ATOM 4179 C C . PHE B 1 249 ? 9.46944 -18.78998 40.06846 1.000 17.29274 243 PHE B C 1
ATOM 4180 O O . PHE B 1 249 ? 8.37782 -19.35196 40.20786 1.000 19.24273 243 PHE B O 1
ATOM 4188 N N . GLY B 1 250 ? 10.45768 -18.87455 40.95535 1.000 18.89969 244 GLY B N 1
ATOM 4189 C CA . GLY B 1 250 ? 10.30001 -19.66891 42.16263 1.000 21.20916 244 GLY B CA 1
ATOM 4190 C C . GLY B 1 250 ? 9.87360 -21.08293 41.83907 1.000 21.39432 244 GLY B C 1
ATOM 4191 O O . GLY B 1 250 ? 10.42806 -21.73916 40.94658 1.000 23.71645 244 GLY B O 1
ATOM 4192 N N . ASP B 1 251 ? 8.86897 -21.57058 42.55920 1.000 20.88044 245 ASP B N 1
ATOM 4193 C CA . ASP B 1 251 ? 8.34726 -22.90731 42.31473 1.000 20.30144 245 ASP B CA 1
ATOM 4194 C C . ASP B 1 251 ? 7.25480 -22.92549 41.25426 1.000 20.20375 245 ASP B C 1
ATOM 4195 O O . ASP B 1 251 ? 6.62294 -23.96848 41.05208 1.000 22.34778 245 ASP B O 1
ATOM 4200 N N . GLY B 1 252 ? 7.01682 -21.79352 40.58394 1.000 18.63184 246 GLY B N 1
ATOM 4201 C CA . GLY B 1 252 ? 6.04401 -21.71932 39.52013 1.000 19.58668 246 GLY B CA 1
ATOM 4202 C C . GLY B 1 252 ? 4.62349 -21.43542 39.94884 1.000 20.74524 246 GLY B C 1
ATOM 4203 O O . GLY B 1 252 ? 3.73461 -21.38972 39.08744 1.000 21.88480 246 GLY B O 1
ATOM 4204 N N . SER B 1 253 ? 4.37544 -21.22801 41.24093 1.000 19.82491 247 SER B N 1
ATOM 4205 C CA . SER B 1 253 ? 3.01189 -21.09734 41.73796 1.000 20.32782 247 SER B CA 1
ATOM 4206 C C . SER B 1 253 ? 2.52815 -19.65787 41.85645 1.000 17.13459 247 SER B C 1
ATOM 4207 O O . SER B 1 253 ? 1.34112 -19.44989 42.13101 1.000 18.95532 247 SER B O 1
ATOM 4210 N N . HIS B 1 254 ? 3.39260 -18.66104 41.66350 1.000 16.14182 248 HIS B N 1
ATOM 4211 C CA . HIS B 1 254 ? 2.97268 -17.27253 41.82440 1.000 15.70303 248 HIS B CA 1
ATOM 4212 C C . HIS B 1 254 ? 3.18278 -16.39589 40.60359 1.000 15.00991 248 HIS B C 1
ATOM 4213 O O . HIS B 1 254 ? 2.39848 -15.46799 40.40450 1.000 14.94267 248 HIS B O 1
ATOM 4220 N N . PHE B 1 255 ? 4.22757 -16.62719 39.80850 1.000 13.32912 249 PHE B N 1
ATOM 4221 C CA . PHE B 1 255 ? 4.53423 -15.71100 38.71955 1.000 14.13654 249 PHE B CA 1
ATOM 4222 C C . PHE B 1 255 ? 5.21451 -16.45746 37.58069 1.000 14.11243 249 PHE B C 1
ATOM 4223 O O . PHE B 1 255 ? 6.16547 -17.21520 37.80467 1.000 14.60432 249 PHE B O 1
ATOM 4231 N N . GLU B 1 256 ? 4.70902 -16.25674 36.36395 1.000 13.83685 250 GLU B N 1
ATOM 4232 C CA . GLU B 1 256 ? 5.38675 -16.70997 35.15389 1.000 14.69271 250 GLU B CA 1
ATOM 4233 C C . GLU B 1 256 ? 5.19398 -15.66609 34.06294 1.000 14.24752 250 GLU B C 1
ATOM 4234 O O . GLU B 1 256 ? 4.22380 -14.90377 34.07970 1.000 13.49086 250 GLU B O 1
ATOM 4240 N N . ALA B 1 257 ? 6.12081 -15.63505 33.10763 1.000 12.95768 251 ALA B N 1
ATOM 4241 C CA . ALA B 1 257 ? 6.13242 -14.56652 32.11430 1.000 12.23176 251 ALA B CA 1
ATOM 4242 C C . ALA B 1 257 ? 6.55251 -15.11085 30.75794 1.000 13.27190 251 ALA B C 1
ATOM 4243 O O . ALA B 1 257 ? 7.45080 -15.94752 30.66654 1.000 15.81046 251 ALA B O 1
ATOM 4245 N N . TYR B 1 258 ? 5.91569 -14.61770 29.70154 1.000 14.05510 252 TYR B N 1
ATOM 4246 C CA . TYR B 1 258 ? 6.17872 -15.10308 28.35290 1.000 12.85168 252 TYR B CA 1
ATOM 4247 C C . TYR B 1 258 ? 6.54139 -13.92837 27.46360 1.000 12.76986 252 TYR B C 1
ATOM 4248 O O . TYR B 1 258 ? 5.77464 -12.96851 27.36297 1.000 13.72704 252 TYR B O 1
ATOM 4257 N N . LEU B 1 259 ? 7.68939 -14.01111 26.80246 1.000 13.10192 253 LEU B N 1
ATOM 4258 C CA . LEU B 1 259 ? 8.10003 -13.01569 25.82145 1.000 13.58024 253 LEU B CA 1
ATOM 4259 C C . LEU B 1 259 ? 8.10776 -13.69231 24.45788 1.000 11.93389 253 LEU B C 1
ATOM 4260 O O . LEU B 1 259 ? 8.85161 -14.66304 24.25146 1.000 13.62050 253 LEU B O 1
ATOM 4265 N N . ALA B 1 260 ? 7.27460 -13.19494 23.53264 1.000 12.45957 254 ALA B N 1
ATOM 4266 C CA . ALA B 1 260 ? 7.03343 -13.87741 22.26160 1.000 12.20041 254 ALA B CA 1
ATOM 4267 C C . ALA B 1 260 ? 7.78025 -13.17271 21.13119 1.000 14.49737 254 ALA B C 1
ATOM 4268 O O . ALA B 1 260 ? 7.42668 -12.05205 20.74415 1.000 14.68425 254 ALA B O 1
ATOM 4270 N N . GLU B 1 261 ? 8.79114 -13.84828 20.58863 1.000 14.82209 255 GLU B N 1
ATOM 4271 C CA . GLU B 1 261 ? 9.62493 -13.26717 19.54254 1.000 15.02166 255 GLU B CA 1
ATOM 4272 C C . GLU B 1 261 ? 8.80567 -13.00053 18.28516 1.000 16.86718 255 GLU B C 1
ATOM 4273 O O . GLU B 1 261 ? 8.11613 -13.89040 17.77820 1.000 17.20692 255 GLU B O 1
ATOM 4279 N N . GLY B 1 262 ? 8.87238 -11.76264 17.79078 1.000 15.78415 256 GLY B N 1
ATOM 4280 C CA . GLY B 1 262 ? 8.22225 -11.40667 16.54335 1.000 16.01656 256 GLY B CA 1
ATOM 4281 C C . GLY B 1 262 ? 6.74629 -11.08683 16.65640 1.000 18.35708 256 GLY B C 1
ATOM 4282 O O . GLY B 1 262 ? 6.13220 -10.70729 15.65248 1.000 19.56166 256 GLY B O 1
ATOM 4283 N N . VAL B 1 263 ? 6.16144 -11.22281 17.82595 1.000 17.18126 257 VAL B N 1
ATOM 4284 C CA . VAL B 1 263 ? 4.74259 -10.96146 18.02210 1.000 16.59467 257 VAL B CA 1
ATOM 4285 C C . VAL B 1 263 ? 4.56548 -9.49043 18.35574 1.000 16.78088 257 VAL B C 1
ATOM 4286 O O . VAL B 1 263 ? 5.39149 -8.88794 19.05331 1.000 16.63106 257 VAL B O 1
ATOM 4290 N N . GLY B 1 264 ? 3.49147 -8.90294 17.84871 1.000 16.97396 258 GLY B N 1
ATOM 4291 C CA . GLY B 1 264 ? 3.21914 -7.50933 18.12347 1.000 17.37118 258 GLY B CA 1
ATOM 4292 C C . GLY B 1 264 ? 2.08429 -7.27914 19.09834 1.000 17.34167 258 GLY B C 1
ATOM 4293 O O . GLY B 1 264 ? 1.87729 -8.06916 20.02266 1.000 18.28147 258 GLY B O 1
ATOM 4294 N N . HIS B 1 265 ? 1.35195 -6.18231 18.91204 1.000 17.00183 259 HIS B N 1
ATOM 4295 C CA . HIS B 1 265 ? 0.21411 -5.85421 19.75977 1.000 16.02043 259 HIS B CA 1
ATOM 4296 C C . HIS B 1 265 ? -1.02338 -6.51730 19.16920 1.000 15.88298 259 HIS B C 1
ATOM 4297 O O . HIS B 1 265 ? -1.42204 -6.18268 18.05152 1.000 18.76147 259 HIS B O 1
ATOM 4304 N N . VAL B 1 266 ? -1.63243 -7.45187 19.90081 1.000 16.47164 260 VAL B N 1
ATOM 4305 C CA . VAL B 1 266 ? -1.31316 -8.02573 21.21045 1.000 14.13481 260 VAL B CA 1
ATOM 4306 C C . VAL B 1 266 ? -0.85703 -9.47551 21.06888 1.000 14.68040 260 VAL B C 1
ATOM 4307 O O . VAL B 1 266 ? -1.03369 -10.09510 20.01366 1.000 16.36586 260 VAL B O 1
ATOM 4311 N N . VAL B 1 267 ? -0.29354 -10.03507 22.13414 1.000 14.00162 261 VAL B N 1
ATOM 4312 C CA . VAL B 1 267 ? -0.06710 -11.48038 22.16633 1.000 12.87975 261 VAL B CA 1
ATOM 4313 C C . VAL B 1 267 ? -1.43268 -12.15935 22.16239 1.000 14.40183 261 VAL B C 1
ATOM 4314 O O . VAL B 1 267 ? -2.26543 -11.86100 23.03362 1.000 15.59413 261 VAL B O 1
ATOM 4318 N N . PRO B 1 268 ? -1.71277 -13.06402 21.22080 1.000 14.80107 262 PRO B N 1
ATOM 4319 C CA . PRO B 1 268 ? -3.00528 -13.76561 21.23719 1.000 15.57837 262 PRO B CA 1
ATOM 4320 C C . PRO B 1 268 ? -3.14757 -14.60439 22.50128 1.000 14.24831 262 PRO B C 1
ATOM 4321 O O . PRO B 1 268 ? -2.18486 -15.19825 22.98929 1.000 15.19814 262 PRO B O 1
ATOM 4325 N N . THR B 1 269 ? -4.36184 -14.63818 23.03848 1.000 14.42226 263 THR B N 1
ATOM 4326 C CA . THR B 1 269 ? -4.59786 -15.37562 24.26770 1.000 15.18716 263 THR B CA 1
ATOM 4327 C C . THR B 1 269 ? -4.38641 -16.86350 24.02629 1.000 14.85392 263 THR B C 1
ATOM 4328 O O . THR B 1 269 ? -4.85076 -17.41585 23.02242 1.000 16.64482 263 THR B O 1
ATOM 4332 N N . GLN B 1 270 ? -3.66180 -17.49944 24.94180 1.000 14.58883 264 GLN B N 1
ATOM 4333 C CA . GLN B 1 270 ? -3.35672 -18.92470 24.89373 1.000 13.94958 264 GLN B CA 1
ATOM 4334 C C . GLN B 1 270 ? -4.21178 -19.56843 25.97886 1.000 15.11069 264 GLN B C 1
ATOM 4335 O O . GLN B 1 270 ? -3.82203 -19.62581 27.14453 1.000 15.23109 264 GLN B O 1
ATOM 4341 N N . VAL B 1 271 ? -5.39526 -20.04157 25.58251 1.000 15.70593 265 VAL B N 1
ATOM 4342 C CA . VAL B 1 271 ? -6.41233 -20.41558 26.56149 1.000 14.90795 265 VAL B CA 1
ATOM 4343 C C . VAL B 1 271 ? -5.92197 -21.54258 27.46311 1.000 16.29532 265 VAL B C 1
ATOM 4344 O O . VAL B 1 271 ? -6.08062 -21.48007 28.68864 1.000 16.55394 265 VAL B O 1
ATOM 4348 N N . ASP B 1 272 ? -5.29367 -22.57135 26.88432 1.000 17.10237 266 ASP B N 1
ATOM 4349 C CA . ASP B 1 272 ? -4.79965 -23.67594 27.70786 1.000 18.04592 266 ASP B CA 1
ATOM 4350 C C . ASP B 1 272 ? -3.78394 -23.19571 28.73866 1.000 16.03285 266 ASP B C 1
ATOM 4351 O O . ASP B 1 272 ? -3.84237 -23.59304 29.90703 1.000 16.98705 266 ASP B O 1
ATOM 4356 N N . SER B 1 273 ? -2.84212 -22.34728 28.32567 1.000 15.31658 267 SER B N 1
ATOM 4357 C CA . SER B 1 273 ? -1.82359 -21.86817 29.25821 1.000 14.19532 267 SER B CA 1
ATOM 4358 C C . SER B 1 273 ? -2.45088 -21.08814 30.39947 1.000 15.01591 267 SER B C 1
ATOM 4359 O O . SER B 1 273 ? -2.01011 -21.19104 31.55012 1.000 15.15950 267 SER B O 1
ATOM 4362 N N . THR B 1 274 ? -3.46442 -20.28082 30.08999 1.000 14.11198 268 THR B N 1
ATOM 4363 C CA . THR B 1 274 ? -4.10903 -19.45239 31.09710 1.000 14.42030 268 THR B CA 1
ATOM 4364 C C . THR B 1 274 ? -5.02797 -20.27121 31.99941 1.000 14.95948 268 THR B C 1
ATOM 4365 O O . THR B 1 274 ? -5.04041 -20.06146 33.21585 1.000 15.81469 268 THR B O 1
ATOM 4369 N N . LEU B 1 275 ? -5.77228 -21.23027 31.43617 1.000 14.55590 269 LEU B N 1
ATOM 4370 C CA . LEU B 1 275 ? -6.62180 -22.07713 32.27183 1.000 15.50142 269 LEU B CA 1
ATOM 4371 C C . LEU B 1 275 ? -5.79249 -22.94767 33.21039 1.000 14.44018 269 LEU B C 1
ATOM 4372 O O . LEU B 1 275 ? -6.17994 -23.16694 34.36736 1.000 16.83848 269 LEU B O 1
ATOM 4377 N N . ARG B 1 276 ? -4.64457 -23.44846 32.73956 1.000 14.69344 270 ARG B N 1
ATOM 4378 C CA . ARG B 1 276 ? -3.75351 -24.19142 33.62774 1.000 16.28148 270 ARG B CA 1
ATOM 4379 C C . ARG B 1 276 ? -3.22703 -23.29182 34.73629 1.000 14.31074 270 ARG B C 1
ATOM 4380 O O . ARG B 1 276 ? -3.11043 -23.71229 35.89674 1.000 16.88166 270 ARG B O 1
ATOM 4388 N N . TRP B 1 277 ? -2.91067 -22.04271 34.39727 1.000 14.48959 271 TRP B N 1
ATOM 4389 C CA . TRP B 1 277 ? -2.45555 -21.09797 35.40469 1.000 14.75467 271 TRP B CA 1
ATOM 4390 C C . TRP B 1 277 ? -3.52022 -20.89703 36.47537 1.000 14.40178 271 TRP B C 1
ATOM 4391 O O . TRP B 1 277 ? -3.20746 -20.80913 37.66752 1.000 16.59102 271 TRP B O 1
ATOM 4402 N N . PHE B 1 278 ? -4.78743 -20.85607 36.07108 1.000 14.01778 272 PHE B N 1
ATOM 4403 C CA . PHE B 1 278 ? -5.87618 -20.69340 37.02544 1.000 15.23212 272 PHE B CA 1
ATOM 4404 C C . PHE B 1 278 ? -6.19059 -21.98369 37.77329 1.000 16.95811 272 PHE B C 1
ATOM 4405 O O . PHE B 1 278 ? -7.02435 -21.96731 38.68615 1.000 18.85718 272 PHE B O 1
ATOM 4413 N N . GLY B 1 279 ? -5.55561 -23.09512 37.40325 1.000 16.61637 273 GLY B N 1
ATOM 4414 C CA . GLY B 1 279 ? -5.80734 -24.37003 38.04291 1.000 17.18005 273 GLY B CA 1
ATOM 4415 C C . GLY B 1 279 ? -7.10325 -25.03098 37.64058 1.000 16.56453 273 GLY B C 1
ATOM 4416 O O . GLY B 1 279 ? -7.53810 -25.97267 38.31565 1.000 20.17475 273 GLY B O 1
ATOM 4417 N N . LEU B 1 280 ? -7.73365 -24.57286 36.55713 1.000 17.18522 274 LEU B N 1
ATOM 4418 C CA . LEU B 1 280 ? -9.01586 -25.12048 36.13901 1.000 18.89666 274 LEU B CA 1
ATOM 4419 C C . LEU B 1 280 ? -8.86417 -26.37909 35.29816 1.000 20.20137 274 LEU B C 1
ATOM 4420 O O . LEU B 1 280 ? -9.81135 -27.17257 35.22435 1.000 23.06750 274 LEU B O 1
ATOM 4425 N N . ILE B 1 281 ? -7.70356 -26.56664 34.66738 1.000 18.99637 275 ILE B N 1
ATOM 4426 C CA . ILE B 1 281 ? -7.32979 -27.80758 33.98984 1.000 20.15510 275 ILE B CA 1
ATOM 4427 C C . ILE B 1 281 ? -5.86990 -28.06453 34.33536 1.000 22.40168 275 ILE B C 1
ATOM 4428 O O . ILE B 1 281 ? -5.29559 -29.11340 34.02480 1.000 23.77484 275 ILE B O 1
#

Foldseek 3Di:
DDFWDKAWDPPLDDAQQPKTKIKTFGPAADLAAFEEEEEEAFLAFLVRSCVQQVVVNVVCNVQRHMYMYIWDPPQRRAADLAELQLLAANSGHPNVNVVSNVVSVCVVRVHDQLQYEYEYFESRLQSQQSCQLHPQVRHAEYERKAYAQRPPNYNPPGSHCPGPPNCQQVLNDDDALVVLQVSSCSRYPPDPDDTHAYEYEAECAAPGRHCNRLVRNCSPQCSNVVWDFDDWDAQVPHHQWIKTAIDVNLHYIYIYHYPDYRTDRDPPVVRCVNSVSD/DDFWDKAWDPPLDDAQQPKTKIKTFGPAADDQAAEEEEEEAWQAFQVRSCVQQVVVNVVCNVLRHMYMYIWQDDDRRAADLAELQLQAANSGHPNVNVLSNVVSCCVVVVHDQLQYEYEYFESSLQSQQSCQLHPQVRHAAYEHWAYAQRPPNYHAPDPHCPPGDVCQQVLNDDDALVVLQVSSCSRYPPDDDDTHAYEYEAECAAPGRHCNRLVRNCSPQCSSVVWDFDDWDACVPHHQWIKTAIDPNLHYIYIYHYPDYRTDRDDPVVRCVNSVSD

Sequence (556 aa):
HHHATLSSQVLDFGNNPGDNEMWIYVPDQLAANNPAVIVALHGCLGSAEGYYSSEVQDLPPAADENGFILVYPGSNNDDFHCWDVATAESLTHDGGSDSRSIVNMVQQYTLDKYSGDSSKVFTTGSSSSGAMMMSSLVLAAAYPDVFSGVVAAYSGVPYGCCLRGSPGSSPPFFTTAADDQQACCANGEEVSRTAQEWKDEEVKMMAWPGYNGTYPKKVQVWHGTADSVIISPNNFDEEVKQWSSAVFGVNNVTKEEQQDSPLDDGYTRSIFGDGSHFEAYLAEGVGHVVPTQVDSTLRWFGLIHHHATLSQVLDDFGNNNPGDNEMWIYVPDQLAANPAVIVALHGCLGSAEGYYSEVQDDLPPAADENGFILVYPGSNDDFHCWDVATAESLTHDDGGSDSRSIVNMVQYTLDKYSGDSSSKKVFTTTGSSSSGAMMSLVLAAAYPDVFSGVVAAYSGVVPYGCCLRGSPGSSPFTADQACCANGEVSRTAQEWKDEVKMMAWPGYNGTYPKVQVWHGTADSVIISPNNFDEEVKQWSSAVFGVNVTKEEQDSPLDGYTRSIFGDGSHFEAYLAEGVGHVVPTQVDSTLRWFGLI

Nearest PDB structures (foldseek):
  8iyb-assembly1_A  TM=9.949E-01  e=9.275E-58  Aspergillus sydowii
  3iul-assembly1_A  TM=5.794E-01  e=1.137E-06  Aeromonas caviae
  3iun-assembly1_A  TM=5.240E-01  e=8.027E-07  Aeromonas caviae
  3iur-assembly1_A  TM=5.519E-01  e=4.327E-06  Aeromonas caviae
  3iuj-assembly1_A  TM=5.214E-01  e=1.435E-06  Aeromonas caviae

B-factor: mean 22.74, std 11.5, range [10.06, 98.43]

Radius of gyration: 23.6 Å; Cα contacts (8 Å, |Δi|>4): 15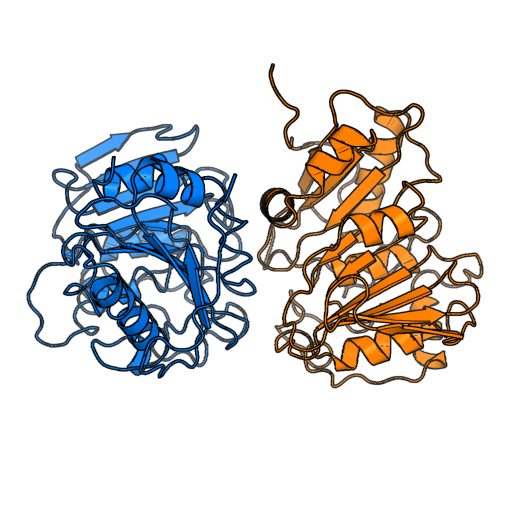03; chains: 2; bounding box: 52×54×69 Å

Organism: NCBI:txid1036612

Solvent-accessible surface area: 20761 Å² total; per-residue (Å²): 205,130,134,19,95,26,58,66,21,150,115,16,49,112,48,60,9,111,8,48,0,36,9,10,36,5,86,140,43,46,109,76,2,6,0,1,0,0,0,2,11,13,25,24,38,2,93,27,1,55,22,77,10,81,94,2,12,56,8,0,73,135,57,5,4,0,0,0,0,0,3,1,65,72,51,36,7,2,0,24,8,4,56,67,89,0,0,36,32,88,33,9,25,7,0,72,0,0,9,15,0,2,92,52,0,19,102,124,47,80,16,21,79,72,91,0,8,0,1,0,2,12,2,0,0,14,0,0,0,1,0,0,0,0,1,10,86,29,3,46,0,0,0,0,0,0,0,5,3,2,3,11,12,71,67,15,124,10,5,2,14,23,49,10,85,46,24,3,9,80,14,122,29,86,71,80,35,99,89,0,57,64,15,0,91,95,0,60,99,76,39,141,40,105,32,6,57,0,0,0,0,0,0,48,58,8,48,7,10,18,36,75,3,16,79,9,1,31,61,0,0,20,22,24,39,68,34,108,77,82,113,99,44,116,79,21,52,83,129,20,9,34,65,20,27,6,23,126,21,51,81,0,5,0,6,57,1,124,55,35,25,10,40,0,73,25,29,15,81,8,2,1,137,14,10,61,34,101,216,165,120,16,91,26,54,71,19,156,115,15,48,120,52,71,12,100,11,52,0,35,10,1,37,4,114,138,54,45,93,96,4,5,0,0,0,1,0,2,12,8,22,25,33,2,95,29,2,56,23,76,11,81,94,2,12,72,12,0,45,150,53,4,4,0,0,0,0,0,2,4,59,72,83,28,8,14,6,28,12,12,58,67,89,0,0,39,29,86,33,9,24,10,0,63,0,0,8,19,0,2,95,48,0,20,103,125,53,79,18,35,76,71,91,0,8,0,1,0,4,6,0,0,0,3,0,0,0,2,0,0,0,0,1,11,88,29,3,45,0,0,0,0,0,0,0,4,2,2,4,14,11,75,62,18,118,20,54,7,4,1,30,66,78,62,28,4,5,82,11,122,30,85,68,77,35,97,90,0,66,61,12,2,83,90,0,66,101,83,51,146,41,108,29,6,51,0,0,0,1,0,0,45,57,8,79,7,0,17,40,73,1,16,82,9,1,31,61,0,0,17,21,22,35,68,25,116,80,82,124,99,60,112,80,16,55,85,126,26,7,40,62,20,16,5,24,127,21,48,76,0,4,0,3,58,0,126,55,32,25,10,40,0,70,22,28,14,80,10,3,2,140,13,12,61,40,103

Secondary structure (DSSP, 8-state):
------EEES--S--TT--EEEEE--SS--SS--EEEEE--TT--HHHHHHHSTTHHHHHHHHT-EEEEEE--STTT----SSHHHHSTT--HHHHHHHHHHHHHHHHHT--TT-EEEEEETHHHHHHHHHHHH-TTT-SEEEEES---TTTTTT-S-SSTTTS-TTTTTT-----HHHHHHHHHHTSTT--S---EEEEEEETT-SSS-THHHHHHHHHHHHHHT--EEEEETT-SSTTEEEEEETTSSSEEEEEETT--S-PPP-HHHHHHHTT--/-PPP--EEES--S--TT--EEEEE--SSPPSS--EEEEE--TT--HHHHHHHSTTHHHHHHHH--EEEEEE--STT-----SSHHHHSTT--HHHHHHHHHHHHHHHHHT--TT-EEEEEETHHHHHHHHHHHH-TTT-SEEEEES---TTTTTT--SSSTTSS--TTTTT-----HHHHHHHHHTTSTT--S---EEEEEEETT-SSS-THHHHHHHHHHHHHHT--EEEEESS-SSTTEEEEEETTSSSEEEEEETT--SSPPP-HHHHHHHTT--

InterPro domains:
  IPR010126 Esterase, PHB depolymerase [PF10503] (48-239)
  IPR010126 Esterase, PHB depolymerase [TIGR01840] (36-250)
  IPR029058 Alpha/Beta hydrolase fold [G3DSA:3.40.50.1820] (10-291)
  IPR029058 Alpha/Beta hydrolase fold [SSF53474] (13-117)
  IPR029058 Alpha/Beta hydrolase fold [SSF53474] (119-292)
  IPR050955 Plant Biomass Hydrolyzing Esterase [PTHR43037] (18-291)